Protein AF-A0A976PFE3-F1 (afdb_monomer_lite)

Foldseek 3Di:
DVVVVVVCLVCQLVVLLVVLLVVLVVPPDDDPCPVVSVVSSVCCCVVPSVVVNVLVVLVVLLVVCCVQFPDFDDLAQFADPVNLVVFFEDAAPQDDLPDDQDADDCVPVVSNFVSLCQQQAAWEWFFADPFLQQSAFADCCQVVDQALQCLVVVSVVDQHTAREKAKGQQFDFPWKTKMWIKGKGQKQDGRPVDVVVDVAQIFGIAMWTKMWIATPVVRAGAWIWTFFLQDIEIEGRPQDFPFLAGHRYHQHDYPRRHTYWYFYHHSRTIDGDHVVSSVVQQWQTEGEEEDPDPVPAADDRSDSHRYDNGYHYYDYCLVVLLQFQVEDDWDPPTDGQAYDWDFPWAFLVRHTDITGQAGDHNCTVRYPPHGHGDCLNRHNLVDLDDSNCVRQPVQVVCCRHGHHDDGSGTCAGSSCCSNPVDGHCVRTVVRNVVCSVVVSCPSCVVPPVVVVPPPCVPVVSVVVVVVVSSVCSSVSSND

Structure (mmCIF, N/CA/C/O backbone):
data_AF-A0A976PFE3-F1
#
_entry.id   AF-A0A976PFE3-F1
#
loop_
_atom_site.group_PDB
_atom_site.id
_atom_site.type_symbol
_atom_site.label_atom_id
_atom_site.label_alt_id
_atom_site.label_comp_id
_atom_site.label_asym_id
_atom_site.label_entity_id
_atom_site.label_seq_id
_atom_site.pdbx_PDB_ins_code
_atom_site.Cartn_x
_atom_site.Cartn_y
_atom_site.Cartn_z
_atom_site.occupancy
_atom_site.B_iso_or_equiv
_atom_site.auth_seq_id
_atom_site.auth_comp_id
_atom_site.auth_asym_id
_atom_site.auth_atom_id
_atom_site.pdbx_PDB_model_num
ATOM 1 N N . MET A 1 1 ? 31.654 -2.327 -28.727 1.00 51.03 1 MET A N 1
ATOM 2 C CA . MET A 1 1 ? 30.320 -2.903 -28.441 1.00 51.03 1 MET A CA 1
ATOM 3 C C . MET A 1 1 ? 29.183 -1.945 -28.797 1.00 51.03 1 MET A C 1
ATOM 5 O O . MET A 1 1 ? 28.439 -2.263 -29.709 1.00 51.03 1 MET A O 1
ATOM 9 N N . PHE A 1 2 ? 29.101 -0.748 -28.202 1.00 48.06 2 PHE A N 1
ATOM 10 C CA . PHE A 1 2 ? 27.955 0.174 -28.348 1.00 48.06 2 PHE A CA 1
ATOM 11 C C . PHE A 1 2 ? 27.558 0.546 -29.797 1.00 48.06 2 PHE A C 1
ATOM 13 O O . PHE A 1 2 ? 26.387 0.476 -30.161 1.00 48.06 2 PHE A O 1
ATOM 20 N N . LYS A 1 3 ? 28.529 0.865 -30.672 1.00 56.53 3 LYS A N 1
ATOM 21 C CA . LYS A 1 3 ? 28.259 1.205 -32.089 1.00 56.53 3 LYS A CA 1
ATOM 22 C C . LYS A 1 3 ? 27.664 0.047 -32.901 1.00 56.53 3 LYS A C 1
ATOM 24 O O . LYS A 1 3 ? 26.902 0.289 -33.833 1.00 56.53 3 LYS A O 1
ATOM 29 N N . THR A 1 4 ? 28.027 -1.193 -32.573 1.00 62.00 4 THR A N 1
ATOM 30 C CA . THR A 1 4 ? 27.518 -2.389 -33.258 1.00 62.00 4 THR A CA 1
ATOM 31 C C . THR A 1 4 ? 26.086 -2.672 -32.816 1.00 62.00 4 THR A C 1
ATOM 33 O O . THR A 1 4 ? 25.228 -2.902 -33.660 1.00 62.00 4 THR A O 1
ATOM 36 N N . THR A 1 5 ? 25.806 -2.544 -31.517 1.00 66.50 5 THR A N 1
ATOM 37 C CA . THR A 1 5 ? 24.463 -2.706 -30.944 1.00 66.50 5 THR A CA 1
ATOM 38 C C . THR A 1 5 ? 23.482 -1.670 -31.497 1.00 66.50 5 THR A C 1
ATOM 40 O O . THR A 1 5 ? 22.404 -2.037 -31.951 1.00 66.50 5 THR A O 1
ATOM 43 N N . LEU A 1 6 ? 23.878 -0.393 -31.574 1.00 69.19 6 LEU A N 1
ATOM 44 C CA . LEU A 1 6 ? 23.010 0.680 -32.072 1.00 69.19 6 LEU A CA 1
ATOM 45 C C . LEU A 1 6 ? 22.625 0.499 -33.551 1.00 69.19 6 LEU A C 1
ATOM 47 O O . LEU A 1 6 ? 21.472 0.699 -33.923 1.00 69.19 6 LEU A O 1
ATOM 51 N N . LYS A 1 7 ? 23.569 0.071 -34.401 1.00 73.38 7 LYS A N 1
ATOM 52 C CA . LYS A 1 7 ? 23.266 -0.246 -35.806 1.00 73.38 7 LYS A CA 1
ATOM 53 C C . LYS A 1 7 ? 22.294 -1.419 -35.918 1.00 73.38 7 LYS A C 1
ATOM 55 O O . LYS A 1 7 ? 21.346 -1.333 -36.692 1.00 73.38 7 LYS A O 1
ATOM 60 N N . SER A 1 8 ? 22.502 -2.484 -35.145 1.00 74.44 8 SER A N 1
ATOM 61 C CA . SER A 1 8 ? 21.607 -3.645 -35.156 1.00 74.44 8 SER A CA 1
ATOM 62 C C . SER A 1 8 ? 20.178 -3.277 -34.756 1.00 74.44 8 SER A C 1
ATOM 64 O O . SER A 1 8 ? 19.246 -3.764 -35.382 1.00 74.44 8 SER A O 1
ATOM 66 N N . VAL A 1 9 ? 20.008 -2.369 -33.791 1.00 71.12 9 VAL A N 1
ATOM 67 C CA . VAL A 1 9 ? 18.700 -1.841 -33.373 1.00 71.12 9 VAL A CA 1
ATOM 68 C C . VAL A 1 9 ? 18.041 -1.010 -34.475 1.00 71.12 9 VAL A C 1
ATOM 70 O O . VAL A 1 9 ? 16.906 -1.281 -34.854 1.00 71.12 9 VAL A O 1
ATOM 73 N N . ILE A 1 10 ? 18.756 -0.029 -35.036 1.00 77.12 10 ILE A N 1
ATOM 74 C CA . ILE A 1 10 ? 18.201 0.886 -36.051 1.00 77.12 10 ILE A CA 1
ATOM 75 C C . ILE A 1 10 ? 17.756 0.125 -37.308 1.00 77.12 10 ILE A C 1
ATOM 77 O O . ILE A 1 10 ? 16.745 0.461 -37.922 1.00 77.12 10 ILE A O 1
ATOM 81 N N . PHE A 1 11 ? 18.489 -0.924 -37.691 1.00 84.12 11 PHE A N 1
ATOM 82 C CA . PHE A 1 11 ? 18.173 -1.733 -38.871 1.00 84.12 11 PHE A CA 1
ATOM 83 C C . PHE A 1 11 ? 17.313 -2.965 -38.571 1.00 84.12 11 PHE A C 1
ATOM 85 O O . PHE A 1 11 ? 16.985 -3.721 -39.492 1.00 84.12 11 PHE A O 1
ATOM 92 N N . PHE A 1 12 ? 16.909 -3.177 -37.320 1.00 84.19 12 PHE A N 1
ATOM 93 C CA . PHE A 1 12 ? 16.064 -4.301 -36.937 1.00 84.19 12 PHE A CA 1
ATOM 94 C C . PHE A 1 12 ? 14.701 -4.330 -37.664 1.00 84.19 12 PHE A C 1
ATOM 96 O O . PHE A 1 12 ? 14.386 -5.377 -38.241 1.00 84.19 12 PHE A O 1
ATOM 103 N N . PRO A 1 13 ? 13.943 -3.212 -37.787 1.00 86.44 13 PRO A N 1
ATOM 104 C CA . PRO A 1 13 ? 12.682 -3.200 -38.540 1.00 86.44 13 PRO A CA 1
ATOM 105 C C . PRO A 1 13 ? 12.882 -3.623 -40.002 1.00 86.44 13 PRO A C 1
ATOM 107 O O . PRO A 1 13 ? 12.137 -4.432 -40.553 1.00 86.44 13 PRO A O 1
ATOM 110 N N . VAL A 1 14 ? 13.958 -3.126 -40.623 1.00 86.94 14 VAL A N 1
ATOM 111 C CA . VAL A 1 14 ? 14.333 -3.448 -42.009 1.00 86.94 14 VAL A CA 1
ATOM 112 C C . VAL A 1 14 ? 14.700 -4.928 -42.151 1.00 86.94 14 VAL A C 1
ATOM 114 O O . VAL A 1 14 ? 14.417 -5.547 -43.178 1.00 86.94 14 VAL A O 1
ATOM 117 N N . THR A 1 15 ? 15.315 -5.512 -41.125 1.00 87.31 15 THR A N 1
ATOM 118 C CA . THR A 1 15 ? 15.694 -6.929 -41.098 1.00 87.31 15 THR A CA 1
ATOM 119 C C . THR A 1 15 ? 14.463 -7.827 -40.980 1.00 87.31 15 THR A C 1
ATOM 121 O O . THR A 1 15 ? 14.335 -8.772 -41.760 1.00 87.31 15 THR A O 1
ATOM 124 N N . LEU A 1 16 ? 13.512 -7.501 -40.096 1.00 88.25 16 LEU A N 1
ATOM 125 C CA . LEU A 1 16 ? 12.231 -8.214 -39.990 1.00 88.25 16 LEU A CA 1
ATOM 126 C C . LEU A 1 16 ? 11.381 -8.087 -41.251 1.00 88.25 16 LEU A C 1
ATOM 128 O O . LEU A 1 16 ? 10.788 -9.074 -41.694 1.00 88.25 16 LEU A O 1
ATOM 132 N N . PHE A 1 17 ? 11.361 -6.903 -41.866 1.00 89.81 17 PHE A N 1
ATOM 133 C CA . PHE A 1 17 ? 10.727 -6.702 -43.163 1.00 89.81 17 PHE A CA 1
ATOM 134 C C . PHE A 1 17 ? 11.325 -7.660 -44.195 1.00 89.81 17 PHE A C 1
ATOM 136 O O . PHE A 1 17 ? 10.609 -8.484 -44.755 1.00 89.81 17 PHE A O 1
ATOM 143 N N . LYS A 1 18 ? 12.651 -7.654 -44.380 1.00 90.69 18 LYS A N 1
ATOM 144 C CA . LYS A 1 18 ? 13.330 -8.554 -45.329 1.00 90.69 18 LYS A CA 1
ATOM 145 C C . LYS A 1 18 ? 13.065 -10.036 -45.040 1.00 90.69 18 LYS A C 1
ATOM 147 O O . LYS A 1 18 ? 12.808 -10.787 -45.978 1.00 90.69 18 LYS A O 1
ATOM 152 N N . LEU A 1 19 ? 13.079 -10.455 -43.773 1.00 88.88 19 LEU A N 1
ATOM 153 C CA . LEU A 1 19 ? 12.781 -11.835 -43.368 1.00 88.88 19 LEU A CA 1
ATOM 154 C C . LEU A 1 19 ? 11.344 -12.252 -43.707 1.00 88.88 19 LEU A C 1
ATOM 156 O O . LEU A 1 19 ? 11.134 -13.363 -44.197 1.00 88.88 19 LEU A O 1
ATOM 160 N N . SER A 1 20 ? 10.381 -11.344 -43.526 1.00 89.56 20 SER A N 1
ATOM 161 C CA . SER A 1 20 ? 8.962 -11.582 -43.829 1.00 89.56 20 SER A CA 1
ATOM 162 C C . SER A 1 20 ? 8.724 -11.872 -45.315 1.00 89.56 20 SER A C 1
ATOM 164 O O . SER A 1 20 ? 7.842 -12.654 -45.654 1.00 89.56 20 SER A O 1
ATOM 166 N N . PHE A 1 21 ? 9.547 -11.314 -46.212 1.00 88.44 21 PHE A N 1
ATOM 167 C CA . PHE A 1 21 ? 9.510 -11.617 -47.651 1.00 88.44 21 PHE A CA 1
ATOM 168 C C . PHE A 1 21 ? 10.462 -12.748 -48.067 1.00 88.44 21 PHE A C 1
ATOM 170 O O . PHE A 1 21 ? 10.255 -13.373 -49.107 1.00 88.44 21 PHE A O 1
ATOM 177 N N . TRP A 1 22 ? 11.487 -13.052 -47.270 1.00 91.19 22 TRP A N 1
ATOM 178 C CA . TRP A 1 22 ? 12.421 -14.143 -47.550 1.00 91.19 22 TRP A CA 1
ATOM 179 C C . TRP A 1 22 ? 11.787 -15.524 -47.349 1.00 91.19 22 TRP A C 1
ATOM 181 O O . TRP A 1 22 ? 11.939 -16.389 -48.213 1.00 91.19 22 TRP A O 1
ATOM 191 N N . LEU A 1 23 ? 11.036 -15.727 -46.259 1.00 84.69 23 LEU A N 1
ATOM 192 C CA . LEU A 1 23 ? 10.379 -17.010 -45.966 1.00 84.69 23 LEU A CA 1
ATOM 193 C C . LEU A 1 23 ? 9.458 -17.481 -47.114 1.00 84.69 23 LEU A C 1
ATOM 195 O O . LEU A 1 23 ? 9.654 -18.590 -47.616 1.00 84.69 23 LEU A O 1
ATOM 199 N N . PRO A 1 24 ? 8.512 -16.663 -47.613 1.00 83.50 24 PRO A N 1
ATOM 200 C CA . PRO A 1 24 ? 7.616 -17.062 -48.703 1.00 83.50 24 PRO A CA 1
ATOM 201 C C . PRO A 1 24 ? 8.364 -17.336 -50.005 1.00 83.50 24 PRO A C 1
ATOM 203 O O . PRO A 1 24 ? 8.012 -18.245 -50.754 1.00 83.50 24 PRO A O 1
ATOM 206 N N . ASN A 1 25 ? 9.429 -16.575 -50.268 1.00 84.00 25 ASN A N 1
ATOM 207 C CA . ASN A 1 25 ? 10.275 -16.779 -51.439 1.00 84.00 25 ASN A CA 1
ATOM 208 C C . ASN A 1 25 ? 11.047 -18.100 -51.385 1.00 84.00 25 ASN A C 1
ATOM 210 O O . ASN A 1 25 ? 11.310 -18.677 -52.438 1.00 84.00 25 ASN A O 1
ATOM 214 N N . LYS A 1 26 ? 11.375 -18.588 -50.185 1.00 86.19 26 LYS A N 1
ATOM 215 C CA . LYS A 1 26 ? 12.088 -19.852 -49.983 1.00 86.19 26 LYS A CA 1
ATOM 216 C C . LYS A 1 26 ? 11.171 -21.077 -50.023 1.00 86.19 26 LYS A C 1
ATOM 218 O O . LYS A 1 26 ? 11.590 -22.112 -50.528 1.00 86.19 26 LYS A O 1
ATOM 223 N N . PHE A 1 27 ? 9.949 -20.971 -49.499 1.00 83.00 27 PHE A N 1
ATOM 224 C CA . PHE A 1 27 ? 9.047 -22.122 -49.330 1.00 83.00 27 PHE A CA 1
ATOM 225 C C . PHE A 1 27 ? 7.955 -22.251 -50.402 1.00 83.00 27 PHE A C 1
ATOM 227 O O . PHE A 1 27 ? 7.356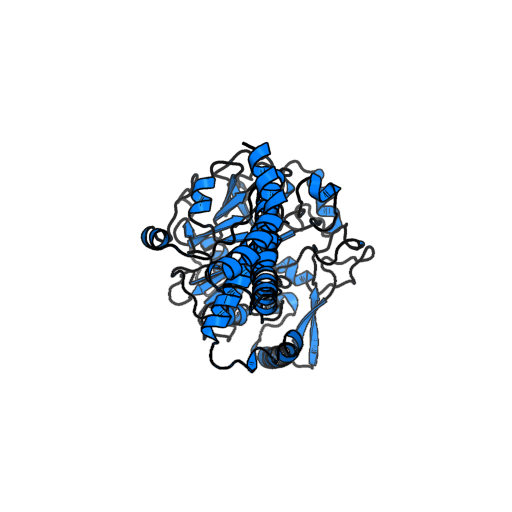 -23.314 -50.525 1.00 83.00 27 PHE A O 1
ATOM 234 N N . MET A 1 28 ? 7.697 -21.213 -51.204 1.00 83.31 28 MET A N 1
ATOM 235 C CA . MET A 1 28 ? 6.737 -21.281 -52.312 1.00 83.31 28 MET A CA 1
ATOM 236 C C . MET A 1 28 ? 7.491 -21.282 -53.657 1.00 83.31 28 MET A C 1
ATOM 238 O O . MET A 1 28 ? 8.198 -20.322 -53.976 1.00 83.31 28 MET A O 1
ATOM 242 N N . HIS A 1 29 ? 7.349 -22.340 -54.467 1.00 77.62 29 HIS A N 1
ATOM 243 C CA . HIS A 1 29 ? 7.993 -22.458 -55.790 1.00 77.62 29 HIS A CA 1
ATOM 244 C C . HIS A 1 29 ? 7.504 -21.401 -56.817 1.00 77.62 29 HIS A C 1
ATOM 246 O O . HIS A 1 29 ? 6.565 -20.642 -56.567 1.00 77.62 29 HIS A O 1
ATOM 252 N N . ALA A 1 30 ? 8.229 -21.281 -57.936 1.00 66.31 30 ALA A N 1
ATOM 253 C CA . ALA A 1 30 ? 8.332 -20.093 -58.792 1.00 66.31 30 ALA A CA 1
ATOM 254 C C . ALA A 1 30 ? 7.077 -19.651 -59.595 1.00 66.31 30 ALA A C 1
ATOM 256 O O . ALA A 1 30 ? 6.147 -20.408 -59.867 1.00 66.31 30 ALA A O 1
ATOM 257 N N . ASP A 1 31 ? 7.130 -18.361 -59.951 1.00 62.06 31 ASP A N 1
ATOM 258 C CA . ASP A 1 31 ? 6.402 -17.519 -60.920 1.00 62.06 31 ASP A CA 1
ATOM 259 C C . ASP A 1 31 ? 4.877 -17.363 -60.864 1.00 62.06 31 ASP A C 1
ATOM 261 O O . ASP A 1 31 ? 4.388 -16.265 -61.131 1.00 62.06 31 ASP A O 1
ATOM 265 N N . ARG A 1 32 ? 4.093 -18.360 -60.440 1.00 63.81 32 ARG A N 1
ATOM 266 C CA . ARG A 1 32 ? 2.613 -18.230 -60.475 1.00 63.81 32 ARG A CA 1
ATOM 267 C C . ARG A 1 32 ? 1.978 -17.553 -59.260 1.00 63.81 32 ARG A C 1
ATOM 269 O O . ARG A 1 32 ? 0.792 -17.244 -59.282 1.00 63.81 32 ARG A O 1
ATOM 276 N N . TYR A 1 33 ? 2.757 -17.280 -58.217 1.00 78.19 33 TYR A N 1
ATOM 277 C CA . TYR A 1 33 ? 2.240 -16.836 -56.917 1.00 78.19 33 TYR A CA 1
ATOM 278 C C . TYR A 1 33 ? 2.841 -15.515 -56.433 1.00 78.19 33 TYR A C 1
ATOM 280 O O . TYR A 1 33 ? 2.883 -15.266 -55.233 1.00 78.19 33 TYR A O 1
ATOM 288 N N . HIS A 1 34 ? 3.303 -14.644 -57.337 1.00 83.06 34 HIS A N 1
ATOM 289 C CA . HIS A 1 34 ? 3.915 -13.364 -56.954 1.00 83.06 34 HIS A CA 1
ATOM 290 C C . HIS A 1 34 ? 3.007 -12.525 -56.033 1.00 83.06 34 HIS A C 1
ATOM 292 O O . HIS A 1 34 ? 3.458 -12.021 -55.005 1.00 83.06 34 HIS A O 1
ATOM 298 N N . LEU A 1 35 ? 1.711 -12.435 -56.354 1.00 84.56 35 LEU A N 1
ATOM 299 C CA . LEU A 1 35 ? 0.731 -11.736 -55.515 1.00 84.56 35 LEU A CA 1
ATOM 300 C C . LEU A 1 35 ? 0.553 -12.413 -54.151 1.00 84.56 35 LEU A C 1
ATOM 302 O O . LEU A 1 35 ? 0.559 -11.728 -53.137 1.00 84.56 35 LEU A O 1
ATOM 306 N N . VAL A 1 36 ? 0.475 -13.746 -54.110 1.00 85.25 36 VAL A N 1
ATOM 307 C CA . VAL A 1 36 ? 0.314 -14.506 -52.858 1.00 85.25 36 VAL A CA 1
ATOM 308 C C . VAL A 1 36 ? 1.549 -14.373 -51.964 1.00 85.25 36 VAL A C 1
ATOM 310 O O . VAL A 1 36 ? 1.405 -14.131 -50.772 1.00 85.25 36 VAL A O 1
ATOM 313 N N . LYS A 1 37 ? 2.762 -14.441 -52.527 1.00 85.56 37 LYS A N 1
ATOM 314 C CA . LYS A 1 37 ? 4.026 -14.224 -51.801 1.00 85.56 37 LYS A CA 1
ATOM 315 C C . LYS A 1 37 ? 4.113 -12.816 -51.222 1.00 85.56 37 LYS A C 1
ATOM 317 O O . LYS A 1 37 ? 4.495 -12.657 -50.065 1.00 85.56 37 LYS A O 1
ATOM 322 N N . LYS A 1 38 ? 3.738 -11.803 -52.014 1.00 87.75 38 LYS A N 1
ATOM 323 C CA . LYS A 1 38 ? 3.711 -10.408 -51.566 1.00 87.75 38 LYS A CA 1
ATOM 324 C C . LYS A 1 38 ? 2.687 -10.217 -50.451 1.00 87.75 38 LYS A C 1
ATOM 326 O O . LYS A 1 38 ? 3.045 -9.677 -49.413 1.00 87.75 38 LYS A O 1
ATOM 331 N N . SER A 1 39 ? 1.462 -10.712 -50.629 1.00 89.12 39 SER A N 1
ATOM 332 C CA . SER A 1 39 ? 0.416 -10.642 -49.608 1.00 89.12 39 SER A CA 1
ATOM 333 C C . SER A 1 39 ? 0.821 -11.372 -48.335 1.00 89.12 39 SER A C 1
ATOM 335 O O . SER A 1 39 ? 0.678 -10.804 -47.261 1.00 89.12 39 SER A O 1
ATOM 337 N N . PHE A 1 40 ? 1.391 -12.575 -48.432 1.00 90.00 40 PHE A N 1
ATOM 338 C CA . PHE A 1 40 ? 1.881 -13.306 -47.267 1.00 90.00 40 PHE A CA 1
ATOM 339 C C . PHE A 1 40 ? 2.981 -12.520 -46.551 1.00 90.00 40 PHE A C 1
ATOM 341 O O . PHE A 1 40 ? 2.861 -12.288 -45.358 1.00 90.00 40 PHE A O 1
ATOM 348 N N . GLY A 1 41 ? 4.010 -12.042 -47.261 1.00 89.44 41 GLY A N 1
ATOM 349 C CA . GLY A 1 41 ? 5.089 -11.266 -46.643 1.00 89.44 41 GLY A CA 1
ATOM 350 C C . GLY A 1 41 ? 4.605 -9.962 -46.005 1.00 89.44 41 GLY A C 1
ATOM 351 O O . GLY A 1 41 ? 5.035 -9.621 -44.905 1.00 89.44 41 GLY A O 1
ATOM 352 N N . THR A 1 42 ? 3.654 -9.270 -46.640 1.00 89.38 42 THR A N 1
ATOM 353 C CA . THR A 1 42 ? 2.992 -8.095 -46.062 1.00 89.38 42 THR A CA 1
ATOM 354 C C . THR A 1 42 ? 2.194 -8.465 -44.814 1.00 89.38 42 THR A C 1
ATOM 356 O O . THR A 1 42 ? 2.361 -7.808 -43.794 1.00 89.38 42 THR A O 1
ATOM 359 N N . ILE A 1 43 ? 1.378 -9.521 -44.853 1.00 89.94 43 ILE A N 1
ATOM 360 C CA . ILE A 1 43 ? 0.588 -9.989 -43.704 1.00 89.94 43 ILE A CA 1
ATOM 361 C C . ILE A 1 43 ? 1.516 -10.403 -42.557 1.00 89.94 43 ILE A C 1
ATOM 363 O O . ILE A 1 43 ? 1.317 -9.962 -41.433 1.00 89.94 43 ILE A O 1
ATOM 367 N N . THR A 1 44 ? 2.571 -11.176 -42.822 1.00 88.75 44 THR A N 1
ATOM 368 C CA . THR A 1 44 ? 3.572 -11.568 -41.821 1.00 88.75 44 THR A CA 1
ATOM 36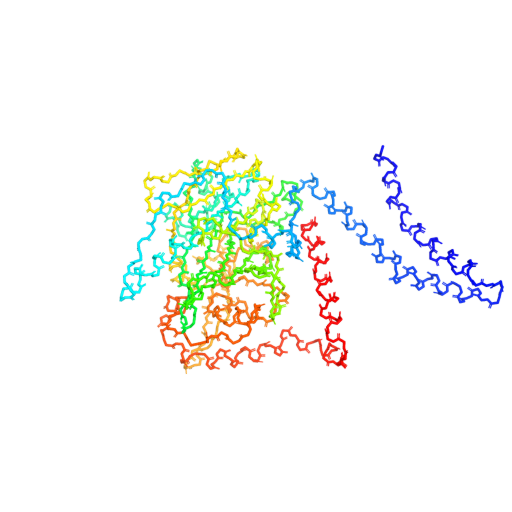9 C C . THR A 1 44 ? 4.268 -10.351 -41.218 1.00 88.75 44 THR A C 1
ATOM 371 O O . THR A 1 44 ? 4.407 -10.271 -40.000 1.00 88.75 44 THR A O 1
ATOM 374 N N . TYR A 1 45 ? 4.669 -9.372 -42.032 1.00 90.25 45 TYR A N 1
ATOM 375 C CA . TYR A 1 45 ? 5.300 -8.164 -41.507 1.00 90.25 45 TYR A CA 1
ATOM 376 C C . TYR A 1 45 ? 4.327 -7.316 -40.679 1.00 90.25 45 TYR A C 1
ATOM 378 O O . TYR A 1 45 ? 4.700 -6.848 -39.610 1.00 90.25 45 TYR A O 1
ATOM 386 N N . LEU A 1 46 ? 3.080 -7.148 -41.123 1.00 87.56 46 LEU A N 1
ATOM 387 C CA . LEU A 1 46 ? 2.067 -6.392 -40.384 1.00 87.56 46 LEU A CA 1
ATOM 388 C C . LEU A 1 46 ? 1.689 -7.078 -39.064 1.00 87.56 46 LEU A C 1
ATOM 390 O O . LEU A 1 46 ? 1.573 -6.402 -38.048 1.00 87.56 46 LEU A O 1
ATOM 394 N N . LEU A 1 47 ? 1.518 -8.403 -39.072 1.00 86.31 47 LEU A N 1
ATOM 395 C CA . LEU A 1 47 ? 1.052 -9.159 -37.906 1.00 86.31 47 LEU A CA 1
ATOM 396 C C . LEU A 1 47 ? 2.166 -9.540 -36.927 1.00 86.31 47 LEU A C 1
ATOM 398 O O . LEU A 1 47 ? 1.886 -9.695 -35.746 1.00 86.31 47 LEU A O 1
ATOM 402 N N . LEU A 1 48 ? 3.407 -9.713 -37.388 1.00 86.12 48 LEU A N 1
ATOM 403 C CA . LEU A 1 48 ? 4.525 -10.164 -36.547 1.00 86.12 48 LEU A CA 1
ATOM 404 C C . LEU A 1 48 ? 5.693 -9.176 -36.563 1.00 86.12 48 LEU A C 1
ATOM 406 O O . LEU A 1 48 ? 6.253 -8.862 -35.517 1.00 86.12 48 LEU A O 1
ATOM 410 N N . GLY A 1 49 ? 6.049 -8.657 -37.740 1.00 87.44 49 GLY A N 1
ATOM 411 C CA . GLY A 1 49 ? 7.198 -7.767 -37.914 1.00 87.44 49 GLY A CA 1
ATOM 412 C C . GLY A 1 49 ? 7.069 -6.432 -37.173 1.00 87.44 49 GLY A C 1
ATOM 413 O O . GLY A 1 49 ? 7.966 -6.054 -36.417 1.00 87.44 49 GLY A O 1
ATOM 414 N N . ILE A 1 50 ? 5.955 -5.724 -37.371 1.00 84.62 50 ILE A N 1
ATOM 415 C CA . ILE A 1 50 ? 5.672 -4.446 -36.708 1.00 84.62 50 ILE A CA 1
ATOM 416 C C . ILE A 1 50 ? 5.526 -4.638 -35.190 1.00 84.62 50 ILE A C 1
ATOM 418 O O . ILE A 1 50 ? 6.253 -3.953 -34.470 1.00 84.62 50 ILE A O 1
ATOM 422 N N . PRO A 1 51 ? 4.700 -5.575 -34.673 1.00 85.56 51 PRO A N 1
ATOM 423 C CA . PRO A 1 51 ? 4.592 -5.782 -33.229 1.00 85.56 51 PRO A CA 1
ATOM 424 C C . PRO A 1 51 ? 5.924 -6.132 -32.565 1.00 85.56 51 PRO A C 1
ATOM 426 O O . PRO A 1 51 ? 6.257 -5.544 -31.543 1.00 85.56 51 PRO A O 1
ATOM 429 N N . LEU A 1 52 ? 6.731 -7.014 -33.168 1.00 83.81 52 LEU A N 1
ATOM 430 C CA . LEU A 1 52 ? 8.043 -7.380 -32.624 1.00 83.81 52 LEU A CA 1
ATOM 431 C C . LEU A 1 52 ? 9.031 -6.205 -32.653 1.00 83.81 52 LEU A C 1
ATOM 433 O O . LEU A 1 52 ? 9.829 -6.042 -31.734 1.00 83.81 52 LEU A O 1
ATOM 437 N N . THR A 1 53 ? 8.968 -5.369 -33.692 1.00 84.12 53 THR A N 1
ATOM 438 C CA . THR A 1 53 ? 9.766 -4.138 -33.766 1.00 84.12 53 THR A CA 1
ATOM 439 C C . THR A 1 53 ? 9.404 -3.176 -32.641 1.00 84.12 53 THR A C 1
ATOM 441 O O . THR A 1 53 ? 10.295 -2.655 -31.976 1.00 84.12 53 THR A O 1
ATOM 444 N N . ILE A 1 54 ? 8.106 -2.943 -32.433 1.00 82.31 54 ILE A N 1
ATOM 445 C CA . ILE A 1 54 ? 7.600 -2.071 -31.369 1.00 82.31 54 ILE A CA 1
ATOM 446 C C . ILE A 1 54 ? 8.008 -2.629 -30.003 1.00 82.31 54 ILE A C 1
ATOM 448 O O . ILE A 1 54 ? 8.536 -1.884 -29.184 1.00 82.31 54 ILE A O 1
ATOM 452 N N . ALA A 1 55 ? 7.840 -3.936 -29.789 1.00 81.00 55 ALA A N 1
ATOM 453 C CA . ALA A 1 55 ? 8.212 -4.598 -28.545 1.00 81.00 55 ALA A CA 1
ATOM 454 C C . ALA A 1 55 ? 9.699 -4.403 -28.220 1.00 81.00 55 ALA A C 1
ATOM 456 O O . ALA A 1 55 ? 10.040 -3.955 -27.132 1.00 81.00 55 ALA A O 1
ATOM 457 N N . LEU A 1 56 ? 10.589 -4.651 -29.185 1.00 82.06 56 LEU A N 1
ATOM 458 C CA . LEU A 1 56 ? 12.029 -4.466 -28.987 1.00 82.06 56 LEU A CA 1
ATOM 459 C C . LEU A 1 56 ? 12.431 -3.003 -28.810 1.00 82.06 56 LEU A C 1
ATOM 461 O O . LEU A 1 56 ? 13.366 -2.719 -28.065 1.00 82.06 56 LEU A O 1
ATOM 465 N N . LEU A 1 57 ? 11.742 -2.070 -29.472 1.00 82.94 57 LEU A N 1
ATOM 466 C CA . LEU A 1 57 ? 11.948 -0.646 -29.226 1.00 82.94 57 LEU A CA 1
ATOM 467 C C . LEU A 1 57 ? 11.589 -0.293 -27.779 1.00 82.94 57 LEU A C 1
ATOM 469 O O . LEU A 1 57 ? 12.368 0.401 -27.132 1.00 82.94 57 LEU A O 1
ATOM 473 N N . PHE A 1 58 ? 10.463 -0.797 -27.266 1.00 79.69 58 PHE A N 1
ATOM 474 C CA . PHE A 1 58 ? 10.091 -0.602 -25.868 1.00 79.69 58 PHE A CA 1
ATOM 475 C C . PHE A 1 58 ? 11.105 -1.223 -24.912 1.00 79.69 58 PHE A C 1
ATOM 477 O O . PHE A 1 58 ? 11.559 -0.512 -24.031 1.00 79.69 58 PHE A O 1
ATOM 484 N N . GLU A 1 59 ? 11.556 -2.463 -25.120 1.00 80.81 59 GLU A N 1
ATOM 485 C CA . GLU A 1 59 ? 12.613 -3.077 -24.291 1.00 80.81 59 GLU A CA 1
ATOM 486 C C . GLU A 1 59 ? 13.871 -2.202 -24.214 1.00 80.81 59 GLU A C 1
ATOM 488 O O . GLU A 1 59 ? 14.438 -1.978 -23.148 1.00 80.81 59 GLU A O 1
ATOM 493 N N . LEU A 1 60 ? 14.309 -1.654 -25.349 1.00 80.50 60 LEU A N 1
ATOM 494 C CA . LEU A 1 60 ? 15.484 -0.787 -25.393 1.00 80.50 60 LEU A CA 1
ATOM 495 C C . LEU A 1 60 ? 15.254 0.541 -24.685 1.00 80.50 60 LEU A C 1
ATOM 497 O O . LEU A 1 60 ? 16.163 1.028 -24.013 1.00 80.50 60 LEU A O 1
ATOM 501 N N . LEU A 1 61 ? 14.066 1.124 -24.845 1.00 77.56 61 LEU A N 1
ATOM 502 C CA . LEU A 1 61 ? 13.681 2.334 -24.133 1.00 77.56 61 LEU A CA 1
ATOM 503 C C . LEU A 1 61 ? 13.593 2.072 -22.631 1.00 77.56 61 LEU A C 1
ATOM 505 O O . LEU A 1 61 ? 14.101 2.889 -21.884 1.00 77.56 61 LEU A O 1
ATOM 509 N N . ILE A 1 62 ? 13.058 0.933 -22.193 1.00 71.94 62 ILE A N 1
ATOM 510 C CA . ILE A 1 62 ? 12.985 0.533 -20.782 1.00 71.94 62 ILE A CA 1
ATOM 511 C C . ILE A 1 62 ? 14.386 0.315 -20.214 1.00 71.94 62 ILE A C 1
ATOM 513 O O . ILE A 1 62 ? 14.693 0.821 -19.143 1.00 71.94 62 ILE A O 1
ATOM 517 N N . ILE A 1 63 ? 15.278 -0.374 -20.932 1.00 75.88 63 ILE A N 1
ATOM 518 C CA . ILE A 1 63 ? 16.673 -0.550 -20.504 1.00 75.88 63 ILE A CA 1
ATOM 519 C C . ILE A 1 63 ? 17.372 0.808 -20.406 1.00 75.88 63 ILE A C 1
ATOM 521 O O . ILE A 1 63 ? 18.051 1.075 -19.417 1.00 75.88 63 ILE A O 1
ATOM 525 N N . ALA A 1 64 ? 17.218 1.670 -21.413 1.00 75.00 64 ALA A N 1
ATOM 526 C CA . ALA A 1 64 ? 17.787 3.013 -21.392 1.00 75.00 64 ALA A CA 1
ATOM 527 C C . ALA A 1 64 ? 17.202 3.845 -20.243 1.00 75.00 64 ALA A C 1
ATOM 529 O O . ALA A 1 64 ? 17.956 4.508 -19.533 1.00 75.00 64 ALA A O 1
ATOM 530 N N . ASN A 1 65 ? 15.891 3.754 -20.025 1.00 69.19 65 ASN A N 1
ATOM 531 C CA . ASN A 1 65 ? 15.188 4.420 -18.944 1.00 69.19 65 ASN A CA 1
ATOM 532 C C . ASN A 1 65 ? 15.684 3.910 -17.593 1.00 69.19 65 ASN A C 1
ATOM 534 O O . ASN A 1 65 ? 16.064 4.724 -16.778 1.00 69.19 65 ASN A O 1
ATOM 538 N N . ALA A 1 66 ? 15.847 2.604 -17.379 1.00 67.81 66 ALA A N 1
ATOM 539 C CA . ALA A 1 66 ? 16.404 2.041 -16.146 1.00 67.81 66 ALA A CA 1
ATOM 540 C C . ALA A 1 66 ? 17.841 2.526 -15.859 1.00 67.81 66 ALA A C 1
ATOM 542 O O . ALA A 1 66 ? 18.208 2.756 -14.709 1.00 67.81 66 ALA A O 1
ATOM 543 N N . GLN A 1 67 ? 18.663 2.748 -16.894 1.00 68.50 67 GLN A N 1
ATOM 544 C CA . GLN A 1 67 ? 19.995 3.349 -16.712 1.00 68.50 67 GLN A CA 1
ATOM 545 C C . GLN A 1 67 ? 19.929 4.819 -16.268 1.00 68.50 67 GLN A C 1
ATOM 547 O O . GLN A 1 67 ? 20.851 5.295 -15.606 1.00 68.50 67 GLN A O 1
ATOM 552 N N . VAL A 1 68 ? 18.868 5.538 -16.642 1.00 64.38 68 VAL A N 1
ATOM 553 C CA . VAL A 1 68 ? 18.647 6.949 -16.290 1.00 64.38 68 VAL A CA 1
ATOM 554 C C . VAL A 1 68 ? 17.873 7.087 -14.974 1.00 64.38 68 VAL A C 1
ATOM 556 O O . VAL A 1 68 ? 18.162 7.988 -14.193 1.00 64.38 68 VAL A O 1
ATOM 559 N N . VAL A 1 69 ? 16.918 6.190 -14.722 1.00 57.16 69 VAL A N 1
ATOM 560 C CA . VAL A 1 69 ? 15.837 6.346 -13.744 1.00 57.16 69 VAL A CA 1
ATOM 561 C C . VAL A 1 69 ? 16.010 5.480 -12.498 1.00 57.16 69 VAL A C 1
ATOM 563 O O . VAL A 1 69 ? 15.437 5.782 -11.454 1.00 57.16 69 VAL A O 1
ATOM 566 N N . GLY A 1 70 ? 16.890 4.479 -12.530 1.00 62.34 70 GLY A N 1
ATOM 567 C CA . GLY A 1 70 ? 17.188 3.639 -11.372 1.00 62.34 70 GLY A CA 1
ATOM 568 C C . GLY A 1 70 ? 16.539 2.260 -11.451 1.00 62.34 70 GLY A C 1
ATOM 569 O O . GLY A 1 70 ? 16.476 1.664 -12.523 1.00 62.34 70 GLY A O 1
ATOM 570 N N . GLU A 1 71 ? 16.159 1.703 -10.296 1.00 62.00 71 GLU A N 1
ATOM 571 C CA . GLU A 1 71 ? 15.663 0.324 -10.206 1.00 62.00 71 GLU A CA 1
ATOM 572 C C . GLU A 1 71 ? 14.357 0.183 -11.008 1.00 62.00 71 GLU A C 1
ATOM 574 O O . GLU A 1 71 ? 13.371 0.835 -10.662 1.00 62.00 71 GLU A O 1
ATOM 579 N N . PRO A 1 72 ? 14.329 -0.632 -12.085 1.00 60.91 72 PRO A N 1
ATOM 580 C CA . PRO A 1 72 ? 13.096 -0.875 -12.805 1.00 60.91 72 PRO A CA 1
ATOM 581 C C . PRO A 1 72 ? 12.135 -1.618 -11.870 1.00 60.91 72 PRO A C 1
ATOM 583 O O . PRO A 1 72 ? 12.549 -2.563 -11.188 1.00 60.91 72 PRO A O 1
ATOM 586 N N . PRO A 1 73 ? 10.863 -1.218 -11.830 1.00 60.84 73 PRO A N 1
ATOM 587 C CA . PRO A 1 73 ? 9.894 -1.840 -10.946 1.00 60.84 73 PRO A CA 1
ATOM 588 C C . PRO A 1 73 ? 9.729 -3.336 -11.265 1.00 60.84 73 PRO A C 1
ATOM 590 O O . PRO A 1 73 ? 9.612 -3.747 -12.425 1.00 60.84 73 PRO A O 1
ATOM 593 N N . ASN A 1 74 ? 9.764 -4.172 -10.222 1.00 64.44 74 ASN A N 1
ATOM 594 C CA . ASN A 1 74 ? 9.712 -5.627 -10.356 1.00 64.44 74 ASN A CA 1
ATOM 595 C C . ASN A 1 74 ? 8.259 -6.128 -10.403 1.00 64.44 74 ASN A C 1
ATOM 597 O O . ASN A 1 74 ? 7.653 -6.428 -9.376 1.00 64.44 74 ASN A O 1
ATOM 601 N N . TYR A 1 75 ? 7.727 -6.251 -11.618 1.00 63.22 75 TYR A N 1
ATOM 602 C CA . TYR A 1 75 ? 6.409 -6.828 -11.906 1.00 63.22 75 TYR A CA 1
ATOM 603 C C . TYR A 1 75 ? 6.469 -8.338 -12.174 1.00 63.22 75 TYR A C 1
ATOM 605 O O . TYR A 1 75 ? 5.686 -8.846 -12.967 1.00 63.22 75 TYR A O 1
ATOM 613 N N . GLN A 1 76 ? 7.418 -9.086 -11.608 1.00 64.25 76 GLN A N 1
ATOM 614 C CA . GLN A 1 76 ? 7.387 -10.542 -11.756 1.00 64.25 76 GLN A CA 1
ATOM 615 C C . GLN A 1 76 ? 6.272 -11.134 -10.885 1.00 64.25 76 GLN A C 1
ATOM 617 O O . GLN A 1 76 ? 6.222 -10.899 -9.682 1.00 64.25 76 GLN A O 1
ATOM 622 N N . PHE A 1 77 ? 5.387 -11.915 -11.512 1.00 64.62 77 PHE A N 1
ATOM 623 C CA . PHE A 1 77 ? 4.318 -12.662 -10.848 1.00 64.62 77 PHE A CA 1
ATOM 624 C C . PHE A 1 77 ? 4.624 -14.142 -10.970 1.00 64.62 77 PHE A C 1
ATOM 626 O O . PHE A 1 77 ? 4.244 -14.792 -11.947 1.00 64.62 77 PHE A O 1
ATOM 633 N N . SER A 1 78 ? 5.359 -14.664 -10.001 1.00 68.56 78 SER A N 1
ATOM 634 C CA . SER A 1 78 ? 5.530 -16.100 -9.854 1.00 68.56 78 SER A CA 1
ATOM 635 C C . SER A 1 78 ? 6.214 -16.390 -8.537 1.00 68.56 78 SER A C 1
ATOM 637 O O . SER A 1 78 ? 7.321 -15.916 -8.290 1.00 68.56 78 SER A O 1
ATOM 639 N N . VAL A 1 79 ? 5.592 -17.252 -7.748 1.00 80.25 79 VAL A N 1
ATOM 640 C CA . VAL A 1 79 ? 6.276 -17.936 -6.659 1.00 80.25 79 VAL A CA 1
ATOM 641 C C . VAL A 1 79 ? 7.068 -19.096 -7.254 1.00 80.25 79 VAL A C 1
ATOM 643 O O . VAL A 1 79 ? 6.491 -19.978 -7.896 1.00 80.25 79 VAL A O 1
ATOM 646 N N . SER A 1 80 ? 8.388 -19.101 -7.071 1.00 84.94 80 SER A N 1
ATOM 647 C CA . SER A 1 80 ? 9.220 -20.210 -7.536 1.00 84.94 80 SER A CA 1
ATOM 648 C C . SER A 1 80 ? 9.113 -21.420 -6.599 1.00 84.94 80 SER A C 1
ATOM 650 O O . SER A 1 80 ? 8.754 -21.310 -5.426 1.00 84.94 80 SER A O 1
ATOM 652 N N . THR A 1 81 ? 9.449 -22.612 -7.100 1.00 86.31 81 THR A N 1
ATOM 653 C CA . THR A 1 81 ? 9.544 -23.811 -6.247 1.00 86.31 81 THR A CA 1
ATOM 654 C C . THR A 1 81 ? 10.607 -23.652 -5.158 1.00 86.31 81 THR A C 1
ATOM 656 O O . THR A 1 81 ? 10.444 -24.193 -4.068 1.00 86.31 81 THR A O 1
ATOM 659 N N . GLU A 1 82 ? 11.668 -22.894 -5.436 1.00 88.81 82 GLU A N 1
ATOM 660 C CA . GLU A 1 82 ? 12.709 -22.563 -4.463 1.00 88.81 82 GLU A CA 1
ATOM 661 C C . GLU A 1 82 ? 12.156 -21.683 -3.334 1.00 88.81 82 GLU A C 1
ATOM 663 O O . GLU A 1 82 ? 12.367 -21.997 -2.163 1.00 88.81 82 GLU A O 1
ATOM 668 N N . ASP A 1 83 ? 11.360 -20.658 -3.659 1.00 87.62 83 ASP A N 1
ATOM 669 C CA . ASP A 1 83 ? 10.719 -19.799 -2.653 1.00 87.62 83 ASP A CA 1
ATOM 670 C C . ASP A 1 83 ? 9.829 -20.610 -1.700 1.00 87.62 83 ASP A C 1
ATOM 672 O O . ASP A 1 83 ? 9.885 -20.415 -0.486 1.00 87.62 83 ASP A O 1
ATOM 676 N N . LEU A 1 84 ? 9.053 -21.563 -2.233 1.00 88.62 84 LEU A N 1
ATOM 677 C CA . LEU A 1 84 ? 8.213 -22.458 -1.426 1.00 88.62 84 LEU A CA 1
ATOM 678 C C . LEU A 1 84 ? 9.038 -23.341 -0.481 1.00 88.62 84 LEU A C 1
ATOM 680 O O . LEU A 1 84 ? 8.618 -23.582 0.648 1.00 88.62 84 LEU A O 1
ATOM 684 N N . GLN A 1 85 ? 10.205 -23.821 -0.921 1.00 91.94 85 GLN A N 1
ATOM 685 C CA . GLN A 1 85 ? 11.091 -24.658 -0.102 1.00 91.94 85 GLN A CA 1
ATOM 686 C C . GLN A 1 85 ? 11.774 -23.867 1.017 1.00 91.94 85 GLN A C 1
ATOM 688 O O . GLN A 1 85 ? 11.958 -24.394 2.113 1.00 91.94 85 GLN A O 1
ATOM 693 N N . LEU A 1 86 ? 12.136 -22.609 0.754 1.00 92.75 86 LEU A N 1
ATOM 694 C CA . LEU A 1 86 ? 12.722 -21.710 1.752 1.00 92.75 86 LEU A CA 1
ATOM 695 C C . LEU A 1 86 ? 11.698 -21.236 2.795 1.00 92.75 86 LEU A C 1
ATOM 697 O O . LEU A 1 86 ? 12.082 -20.741 3.856 1.00 92.75 86 LEU A O 1
ATOM 701 N N . GLY A 1 87 ? 10.404 -21.390 2.505 1.00 92.88 87 GLY A N 1
ATOM 702 C CA . GLY A 1 87 ? 9.311 -21.008 3.385 1.00 92.88 87 GLY A CA 1
ATOM 703 C C . GLY A 1 87 ? 9.147 -19.493 3.517 1.00 92.88 87 GLY A C 1
ATOM 704 O O . GLY A 1 87 ? 9.731 -18.699 2.777 1.00 92.88 87 GLY A O 1
ATOM 705 N N . GLN A 1 88 ? 8.326 -19.087 4.481 1.00 95.06 88 GLN A N 1
ATOM 706 C CA . GLN A 1 88 ? 7.905 -17.693 4.644 1.00 95.06 88 GLN A CA 1
ATOM 707 C C . GLN A 1 88 ? 8.720 -16.921 5.681 1.00 95.06 88 GLN A C 1
ATOM 709 O O . GLN A 1 88 ? 8.820 -15.702 5.599 1.00 95.06 88 GLN A O 1
ATOM 714 N N . ASN A 1 89 ? 9.320 -17.615 6.646 1.00 96.06 89 ASN A N 1
ATOM 715 C CA . ASN A 1 89 ? 10.064 -16.964 7.715 1.00 96.06 89 ASN A CA 1
ATOM 716 C C . ASN A 1 89 ? 11.408 -16.442 7.202 1.00 96.06 89 ASN A C 1
ATOM 718 O O . ASN A 1 89 ? 12.169 -17.158 6.539 1.00 96.06 89 ASN A O 1
ATOM 722 N N . VAL A 1 90 ? 11.701 -15.188 7.529 1.00 96.25 90 VAL A N 1
ATOM 723 C CA . VAL A 1 90 ? 12.951 -14.508 7.197 1.00 96.25 90 VAL A CA 1
ATOM 724 C C . VAL A 1 90 ? 13.488 -13.779 8.420 1.00 96.25 90 VAL A C 1
ATOM 726 O O . VAL A 1 90 ? 12.740 -13.380 9.306 1.00 96.25 90 VAL A O 1
ATOM 729 N N . GLU A 1 91 ? 14.802 -13.604 8.468 1.00 95.62 91 GLU A N 1
ATOM 730 C CA . GLU A 1 91 ? 15.464 -12.786 9.480 1.00 95.62 91 GLU A CA 1
ATOM 731 C C . GLU A 1 91 ? 16.287 -11.737 8.739 1.00 95.62 91 GLU A C 1
ATOM 733 O O . GLU A 1 91 ? 17.228 -12.082 8.016 1.00 95.62 91 GLU A O 1
ATOM 738 N N . LEU A 1 92 ? 15.892 -10.465 8.836 1.00 96.81 92 LEU A N 1
ATOM 739 C CA . LEU A 1 92 ? 16.633 -9.388 8.193 1.00 96.81 92 LEU A CA 1
ATOM 740 C C . LEU A 1 92 ? 17.739 -8.875 9.124 1.00 96.81 92 LEU A C 1
ATOM 742 O O . LEU A 1 92 ? 17.637 -8.984 10.349 1.00 96.81 92 LEU A O 1
ATOM 746 N N . PRO A 1 93 ? 18.799 -8.252 8.579 1.00 96.62 93 PRO A N 1
ATOM 747 C CA . PRO A 1 93 ? 19.821 -7.623 9.402 1.00 96.62 93 PRO A CA 1
ATOM 748 C C . PRO A 1 93 ? 19.220 -6.640 10.415 1.00 96.62 93 PRO A C 1
ATOM 750 O O . PRO A 1 93 ? 18.243 -5.942 10.131 1.00 96.62 93 PRO A O 1
ATOM 753 N N . GLY A 1 94 ? 19.819 -6.587 11.605 1.00 92.56 94 GLY A N 1
ATOM 754 C CA . GLY A 1 94 ? 19.368 -5.718 12.693 1.00 92.56 94 GLY A CA 1
ATOM 755 C C . GLY A 1 94 ? 18.110 -6.195 13.421 1.00 92.56 94 GLY A C 1
ATOM 756 O O . GLY A 1 94 ? 17.656 -5.491 14.317 1.00 92.56 94 GLY A O 1
ATOM 757 N N . TYR A 1 95 ? 17.552 -7.361 13.077 1.00 92.81 95 TYR A N 1
ATOM 758 C CA . TYR A 1 95 ? 16.423 -7.919 13.812 1.00 92.81 95 TYR A CA 1
ATOM 759 C C . TYR A 1 95 ? 16.811 -8.262 15.252 1.00 92.81 95 TYR A C 1
ATOM 761 O O . TYR A 1 95 ? 17.818 -8.927 15.503 1.00 92.81 95 TYR A O 1
ATOM 769 N N . ASN A 1 96 ? 15.990 -7.821 16.201 1.00 84.44 96 ASN A N 1
ATOM 770 C CA . ASN A 1 96 ? 16.128 -8.154 17.609 1.00 84.44 96 ASN A CA 1
ATOM 771 C C . ASN A 1 96 ? 14.792 -8.713 18.109 1.00 84.44 96 ASN A C 1
ATOM 773 O O . ASN A 1 96 ? 13.794 -7.999 18.134 1.00 84.44 96 ASN A O 1
ATOM 777 N N . LYS A 1 97 ? 14.781 -9.981 18.538 1.00 77.31 97 LYS A N 1
ATOM 778 C CA . LYS A 1 97 ? 13.593 -10.721 19.021 1.00 77.31 97 LYS A CA 1
ATOM 779 C C . LYS A 1 97 ? 13.028 -10.201 20.358 1.00 77.31 97 LYS A C 1
ATOM 781 O O . LYS A 1 97 ? 12.265 -10.898 21.013 1.00 77.31 97 LYS A O 1
ATOM 786 N N . GLY A 1 98 ? 13.439 -9.012 20.799 1.00 67.44 98 GLY A N 1
ATOM 787 C CA . GLY A 1 98 ? 13.185 -8.500 22.145 1.00 67.44 98 GLY A CA 1
ATOM 788 C C . GLY A 1 98 ? 11.786 -7.935 22.386 1.00 67.44 98 GLY A C 1
ATOM 789 O O . GLY A 1 98 ? 11.409 -7.782 23.545 1.00 67.44 98 GLY A O 1
ATOM 790 N N . VAL A 1 99 ? 11.007 -7.634 21.342 1.00 77.50 99 VAL A N 1
ATOM 791 C CA . VAL A 1 99 ? 9.666 -7.052 21.508 1.00 77.50 99 VAL A CA 1
ATOM 792 C C . VAL A 1 99 ? 8.628 -8.169 21.487 1.00 77.50 99 VAL A C 1
ATOM 794 O O . VAL A 1 99 ? 8.445 -8.839 20.477 1.00 77.50 99 VAL A O 1
ATOM 797 N N . THR A 1 100 ? 7.970 -8.395 22.623 1.00 80.12 100 THR A N 1
ATOM 798 C CA . THR A 1 100 ? 6.840 -9.324 22.740 1.00 80.12 100 THR A CA 1
ATOM 799 C C . THR A 1 100 ? 5.590 -8.530 23.082 1.00 80.12 100 THR A C 1
ATOM 801 O O . THR A 1 100 ? 5.568 -7.818 24.085 1.00 80.12 100 THR A O 1
ATOM 804 N N . PHE A 1 101 ? 4.544 -8.672 22.274 1.00 86.12 101 PHE A N 1
ATOM 805 C CA . PHE A 1 101 ? 3.257 -8.035 22.524 1.00 86.12 101 PHE A CA 1
ATOM 806 C C . PHE A 1 101 ? 2.378 -8.964 23.356 1.00 86.12 101 PHE A C 1
ATOM 808 O O . PHE A 1 101 ? 2.207 -10.140 23.034 1.00 86.12 101 PHE A O 1
ATOM 815 N N . THR A 1 102 ? 1.822 -8.446 24.449 1.00 86.94 102 THR A N 1
ATOM 816 C CA . THR A 1 102 ? 0.898 -9.213 25.291 1.00 86.94 102 THR A CA 1
ATOM 817 C C . THR A 1 102 ? -0.525 -8.936 24.832 1.00 86.94 102 THR A C 1
ATOM 819 O O . THR A 1 102 ? -0.955 -7.787 24.862 1.00 86.94 102 THR A O 1
ATOM 822 N N . SER A 1 103 ? -1.259 -9.979 24.429 1.00 90.19 103 SER A N 1
ATOM 823 C CA . SER A 1 103 ? -2.668 -9.833 24.050 1.00 90.19 103 SER A CA 1
ATOM 824 C C . SER A 1 103 ? -3.476 -9.355 25.257 1.00 90.19 103 SER A C 1
ATOM 826 O O . SER A 1 103 ? -3.525 -10.072 26.263 1.00 90.19 103 SER A O 1
ATOM 828 N N . PRO A 1 104 ? -4.167 -8.206 25.180 1.00 89.38 104 PRO A N 1
ATOM 829 C CA . PRO A 1 104 ? -5.236 -7.923 26.119 1.00 89.38 104 PRO A CA 1
ATOM 830 C C . PRO A 1 104 ? -6.377 -8.919 25.872 1.00 89.38 104 PRO A C 1
ATOM 832 O O . PRO A 1 104 ? -6.458 -9.552 24.810 1.00 89.38 104 PRO A O 1
ATOM 835 N N . GLY A 1 105 ? -7.255 -9.093 26.856 1.00 84.00 105 GLY A N 1
ATOM 836 C CA . GLY A 1 105 ? -8.478 -9.854 26.637 1.00 84.00 105 GLY A CA 1
ATOM 837 C C . GLY A 1 105 ? -9.373 -9.167 25.596 1.00 84.00 105 GLY A C 1
ATOM 838 O O . GLY A 1 105 ? -9.343 -7.945 25.426 1.00 84.00 105 GLY A O 1
ATOM 839 N N . LYS A 1 106 ? -10.161 -9.965 24.864 1.00 83.94 106 LYS A N 1
ATOM 840 C CA . LYS A 1 106 ? -11.015 -9.491 23.756 1.00 83.94 106 LYS A CA 1
ATOM 841 C C . LYS A 1 106 ? -12.177 -8.602 24.217 1.00 83.94 106 LYS A C 1
ATOM 843 O O . LYS A 1 106 ? -12.840 -7.987 23.390 1.00 83.94 106 LYS A O 1
ATOM 848 N N . GLU A 1 107 ? -12.435 -8.529 25.519 1.00 88.56 107 GLU A N 1
ATOM 849 C CA . GLU A 1 107 ? -13.478 -7.698 26.120 1.00 88.56 107 GLU A CA 1
ATOM 850 C C . GLU A 1 107 ? -13.251 -6.191 25.926 1.00 88.56 107 GLU A C 1
ATOM 852 O O . GLU A 1 107 ? -14.221 -5.437 25.865 1.00 88.56 107 GLU A O 1
ATOM 857 N N . ASN A 1 108 ? -11.997 -5.747 25.779 1.00 93.00 108 ASN A N 1
ATOM 858 C CA . ASN A 1 108 ? -11.677 -4.374 25.396 1.00 93.00 108 ASN A CA 1
ATOM 859 C C . ASN A 1 108 ? -11.269 -4.332 23.920 1.00 93.00 108 ASN A C 1
ATOM 861 O O . ASN A 1 108 ? -10.095 -4.493 23.586 1.00 93.00 108 ASN A O 1
ATOM 865 N N . ARG A 1 109 ? -12.255 -4.099 23.045 1.00 93.81 109 ARG A N 1
ATOM 866 C CA . ARG A 1 109 ? -12.084 -4.067 21.585 1.00 93.81 109 ARG A CA 1
ATOM 867 C C . ARG A 1 109 ? -10.951 -3.143 21.139 1.00 93.81 109 ARG A C 1
ATOM 869 O O . ARG A 1 109 ? -10.096 -3.580 20.382 1.00 93.81 109 ARG A O 1
ATOM 876 N N . GLU A 1 110 ? -10.917 -1.900 21.623 1.00 94.06 110 GLU A N 1
ATOM 877 C CA . GLU A 1 110 ? -9.899 -0.923 21.204 1.00 94.06 110 GLU A CA 1
ATOM 878 C C . GLU A 1 110 ? -8.490 -1.360 21.625 1.00 94.06 110 GLU A C 1
ATOM 880 O O . GLU A 1 110 ? -7.566 -1.312 20.817 1.00 94.06 110 GLU A O 1
ATOM 885 N N . ALA A 1 111 ? -8.322 -1.851 22.859 1.00 95.81 111 ALA A N 1
ATOM 886 C CA . ALA A 1 111 ? -7.031 -2.370 23.311 1.00 95.81 111 ALA A CA 1
ATOM 887 C C . ALA A 1 111 ? -6.608 -3.608 22.505 1.00 95.81 111 ALA A C 1
ATOM 889 O O . ALA A 1 111 ? -5.442 -3.742 22.138 1.00 95.81 111 ALA A O 1
ATOM 890 N N . TYR A 1 112 ? -7.552 -4.501 22.201 1.00 97.25 112 TYR A N 1
ATOM 891 C CA . TYR A 1 112 ? -7.291 -5.691 21.398 1.00 97.25 112 TYR A CA 1
ATOM 892 C C . TYR A 1 112 ? -6.926 -5.348 19.952 1.00 97.25 112 TYR A C 1
ATOM 894 O O . TYR A 1 112 ? -5.984 -5.918 19.411 1.00 97.25 112 TYR A O 1
ATOM 902 N N . TYR A 1 113 ? -7.599 -4.377 19.338 1.00 97.50 113 TYR A N 1
ATOM 903 C CA . TYR A 1 113 ? -7.262 -3.898 17.999 1.00 97.50 113 TYR A CA 1
ATOM 904 C C . TYR A 1 113 ? -5.908 -3.195 17.954 1.00 97.50 113 TYR A C 1
ATOM 906 O O . TYR A 1 113 ? -5.146 -3.432 17.020 1.00 97.50 113 TYR A O 1
ATOM 914 N N . HIS A 1 114 ? -5.563 -2.407 18.975 1.00 96.88 114 HIS A N 1
ATOM 915 C CA . HIS A 1 114 ? -4.217 -1.852 19.102 1.00 96.88 114 HIS A CA 1
ATOM 916 C C . HIS A 1 114 ? -3.165 -2.964 19.166 1.00 96.88 114 HIS A C 1
ATOM 918 O O . HIS A 1 114 ? -2.212 -2.952 18.395 1.00 96.88 114 HIS A O 1
ATOM 924 N N . TYR A 1 115 ? -3.392 -3.984 19.999 1.00 97.19 115 TYR A N 1
ATOM 925 C CA . TYR A 1 115 ? -2.521 -5.156 20.063 1.00 97.19 115 TYR A CA 1
ATOM 926 C C . TYR A 1 115 ? -2.371 -5.854 18.704 1.00 97.19 115 TYR A C 1
ATOM 928 O O . TYR A 1 115 ? -1.258 -6.220 18.335 1.00 97.19 115 TYR A O 1
ATOM 936 N N . LEU A 1 116 ? -3.455 -6.027 17.936 1.00 98.00 116 LEU A N 1
ATOM 937 C CA . LEU A 1 116 ? -3.361 -6.587 16.584 1.00 98.00 116 LEU A CA 1
ATOM 938 C C . LEU A 1 116 ? -2.477 -5.706 15.686 1.00 98.00 116 LEU A C 1
ATOM 940 O O . LEU A 1 116 ? -1.613 -6.225 14.984 1.00 98.00 116 LEU A O 1
ATOM 944 N N . LEU A 1 117 ? -2.638 -4.384 15.729 1.00 98.31 117 LEU A N 1
ATOM 945 C CA . LEU A 1 117 ? -1.831 -3.472 14.915 1.00 98.31 117 LEU A CA 1
ATOM 946 C C . LEU A 1 117 ? -0.340 -3.541 15.243 1.00 98.31 117 LEU A C 1
ATOM 948 O O . LEU A 1 117 ? 0.479 -3.518 14.325 1.00 98.31 117 LEU A O 1
ATOM 952 N N . GLU A 1 118 ? 0.008 -3.660 16.521 1.00 97.12 118 GLU A N 1
ATOM 953 C CA . GLU A 1 118 ? 1.389 -3.825 16.977 1.00 97.12 118 GLU A CA 1
ATOM 954 C C . GLU A 1 118 ? 1.948 -5.208 16.609 1.00 97.12 118 GLU A C 1
ATOM 956 O O . GLU A 1 118 ? 3.043 -5.328 16.063 1.00 97.12 118 GLU A O 1
ATOM 961 N N . ASN A 1 119 ? 1.178 -6.271 16.856 1.00 96.94 119 ASN A N 1
ATOM 962 C CA . ASN A 1 119 ? 1.610 -7.652 16.648 1.00 96.94 119 ASN A CA 1
ATOM 963 C C . ASN A 1 119 ? 1.815 -7.996 15.164 1.00 96.94 119 ASN A C 1
ATOM 965 O O . ASN A 1 119 ? 2.683 -8.807 14.841 1.00 96.94 119 ASN A O 1
ATOM 969 N N . TYR A 1 120 ? 1.041 -7.381 14.267 1.00 97.88 120 TYR A N 1
ATOM 970 C CA . TYR A 1 120 ? 1.132 -7.578 12.816 1.00 97.88 120 TYR A CA 1
ATOM 971 C C . TYR A 1 120 ? 1.761 -6.381 12.081 1.00 97.88 120 TYR A C 1
ATOM 973 O O . TYR A 1 120 ? 1.708 -6.321 10.851 1.00 97.88 120 TYR A O 1
ATOM 981 N N . SER A 1 121 ? 2.391 -5.442 12.803 1.00 97.69 121 SER A N 1
ATOM 982 C CA . SER A 1 121 ? 3.056 -4.280 12.201 1.00 97.69 121 SER A CA 1
ATOM 983 C C . SER A 1 121 ? 4.129 -4.719 11.193 1.00 97.69 121 SER A C 1
ATOM 985 O O . SER A 1 121 ? 4.863 -5.665 11.489 1.00 97.69 121 SER A O 1
ATOM 987 N N . PRO A 1 122 ? 4.293 -4.059 10.036 1.00 98.19 122 PRO A N 1
ATOM 988 C CA . PRO A 1 122 ? 5.239 -4.509 9.017 1.00 98.19 122 PRO A CA 1
ATOM 989 C C . PRO A 1 122 ? 6.708 -4.305 9.402 1.00 98.19 122 PRO A C 1
ATOM 991 O O . PRO A 1 122 ? 7.074 -3.323 10.054 1.00 98.19 122 PRO A O 1
ATOM 994 N N . THR A 1 123 ? 7.579 -5.155 8.865 1.00 98.25 123 THR A N 1
ATOM 995 C CA . THR A 1 123 ? 8.995 -4.813 8.677 1.00 98.25 123 THR A CA 1
ATOM 996 C C . THR A 1 123 ? 9.175 -4.267 7.263 1.00 98.25 123 THR A C 1
ATOM 998 O O . THR A 1 123 ? 8.887 -4.953 6.284 1.00 98.25 123 THR A O 1
ATOM 1001 N N . ILE A 1 124 ? 9.667 -3.037 7.127 1.00 98.44 124 ILE A N 1
ATOM 1002 C CA . ILE A 1 124 ? 9.727 -2.342 5.834 1.00 98.44 124 ILE A CA 1
ATOM 1003 C C . ILE A 1 124 ? 11.175 -2.300 5.340 1.00 98.44 124 ILE A C 1
ATOM 1005 O O . ILE A 1 124 ? 12.043 -1.705 5.979 1.00 98.44 124 ILE A O 1
ATOM 1009 N N . ILE A 1 125 ? 11.432 -2.907 4.182 1.00 97.88 125 ILE A N 1
ATOM 1010 C CA . ILE A 1 125 ? 12.627 -2.701 3.360 1.00 97.88 125 ILE A CA 1
ATOM 1011 C C . ILE A 1 125 ? 12.368 -1.458 2.517 1.00 97.88 125 ILE A C 1
ATOM 1013 O O . ILE A 1 125 ? 11.718 -1.515 1.474 1.00 97.88 125 ILE A O 1
ATOM 1017 N N . HIS A 1 126 ? 12.862 -0.326 2.992 1.00 97.12 126 HIS A N 1
ATOM 1018 C CA . HIS A 1 126 ? 12.578 0.974 2.412 1.00 97.12 126 HIS A CA 1
ATOM 1019 C C . HIS A 1 126 ? 13.789 1.487 1.626 1.00 97.12 126 HIS A C 1
ATOM 1021 O O . HIS A 1 126 ? 14.893 1.615 2.168 1.00 97.12 126 HIS A O 1
ATOM 1027 N N . LYS A 1 127 ? 13.619 1.738 0.329 1.00 94.81 127 LYS A N 1
ATOM 1028 C CA . LYS A 1 127 ? 14.701 2.200 -0.549 1.00 94.81 127 LYS A CA 1
ATOM 1029 C C . LYS A 1 127 ? 14.774 3.722 -0.544 1.00 94.81 127 LYS A C 1
ATOM 1031 O O . LYS A 1 127 ? 13.757 4.393 -0.532 1.00 94.81 127 LYS A O 1
ATOM 1036 N N . MET A 1 128 ? 15.996 4.253 -0.595 1.00 94.44 128 MET A N 1
ATOM 1037 C CA . MET A 1 128 ? 16.267 5.693 -0.594 1.00 94.44 128 MET A CA 1
ATOM 1038 C C . MET A 1 128 ? 16.728 6.182 -1.968 1.00 94.44 128 MET A C 1
ATOM 1040 O O . MET A 1 128 ? 17.748 5.722 -2.515 1.00 94.44 128 MET A O 1
ATOM 1044 N N . GLY A 1 129 ? 16.018 7.177 -2.482 1.00 91.94 129 GLY A N 1
ATOM 1045 C CA . GLY A 1 129 ? 16.278 7.867 -3.731 1.00 91.94 129 GLY A CA 1
ATOM 1046 C C . GLY A 1 129 ? 17.274 9.005 -3.553 1.00 91.94 129 GLY A C 1
ATOM 1047 O O . GLY A 1 129 ? 18.215 8.930 -2.756 1.00 91.94 129 GLY A O 1
ATOM 1048 N N . HIS A 1 130 ? 17.137 10.045 -4.373 1.00 90.44 130 HIS A N 1
ATOM 1049 C CA . HIS A 1 130 ? 18.041 11.198 -4.356 1.00 90.44 130 HIS A CA 1
ATOM 1050 C C . HIS A 1 130 ? 17.519 12.366 -3.504 1.00 90.44 130 HIS A C 1
ATOM 1052 O O . HIS A 1 130 ? 18.330 13.215 -3.134 1.00 90.44 130 HIS A O 1
ATOM 1058 N N . HIS A 1 131 ? 16.246 12.339 -3.089 1.00 93.12 131 HIS A N 1
ATOM 1059 C CA . HIS A 1 131 ? 15.687 13.193 -2.037 1.00 93.12 131 HIS A CA 1
ATOM 1060 C C . HIS A 1 131 ? 15.276 12.350 -0.819 1.00 93.12 131 HIS A C 1
ATOM 1062 O O . HIS A 1 131 ? 14.095 12.206 -0.518 1.00 93.12 131 HIS A O 1
ATOM 1068 N N . PRO A 1 132 ? 16.253 11.823 -0.058 1.00 94.31 132 PRO A N 1
ATOM 1069 C CA . PRO A 1 132 ? 16.001 10.864 1.014 1.00 94.31 132 PRO A CA 1
ATOM 1070 C C . PRO A 1 132 ? 15.167 11.398 2.181 1.00 94.31 132 PRO A C 1
ATOM 1072 O O . PRO A 1 132 ? 14.719 10.612 3.001 1.00 94.31 132 PRO A O 1
ATOM 1075 N N . LEU A 1 133 ? 14.986 12.713 2.312 1.00 95.81 133 LEU A N 1
ATOM 1076 C CA . LEU A 1 133 ? 14.042 13.245 3.290 1.00 95.81 133 LEU A CA 1
ATOM 1077 C C . LEU A 1 133 ? 12.596 12.947 2.870 1.00 95.81 133 LEU A C 1
ATOM 1079 O O . LEU A 1 133 ? 11.796 12.604 3.723 1.00 95.81 133 LEU A O 1
ATOM 1083 N N . TRP A 1 134 ? 12.275 13.045 1.578 1.00 95.06 134 TRP A N 1
ATOM 1084 C CA . TRP A 1 134 ? 10.917 12.842 1.062 1.00 95.06 134 TRP A CA 1
ATOM 1085 C C . TRP A 1 134 ? 10.518 11.368 1.008 1.00 95.06 134 TRP A C 1
ATOM 1087 O O . TRP A 1 134 ? 9.340 11.071 1.160 1.00 95.06 134 TRP A O 1
ATOM 1097 N N . ASP A 1 135 ? 11.493 10.459 0.888 1.00 96.00 135 ASP A N 1
ATOM 1098 C CA . ASP A 1 135 ? 11.222 9.019 0.935 1.00 96.00 135 ASP A CA 1
ATOM 1099 C C . ASP A 1 135 ? 10.771 8.556 2.338 1.00 96.00 135 ASP A C 1
ATOM 1101 O O . ASP A 1 135 ? 10.072 7.562 2.446 1.00 96.00 135 ASP A O 1
ATOM 1105 N N . ILE A 1 136 ? 11.124 9.237 3.438 1.00 96.81 136 ILE A N 1
ATOM 1106 C CA . ILE A 1 136 ? 10.810 8.743 4.795 1.00 96.81 136 ILE A CA 1
ATOM 1107 C C . ILE A 1 136 ? 9.300 8.867 5.077 1.00 96.81 136 ILE A C 1
ATOM 1109 O O . ILE A 1 136 ? 8.802 9.995 5.093 1.00 96.81 136 ILE A O 1
ATOM 1113 N N . PRO A 1 137 ? 8.586 7.756 5.374 1.00 97.69 137 PRO A N 1
ATOM 1114 C CA . PRO A 1 137 ? 7.183 7.812 5.777 1.00 97.69 137 PRO A CA 1
ATOM 1115 C C . PRO A 1 137 ? 6.998 8.646 7.044 1.00 97.69 137 PRO A C 1
ATOM 1117 O O . PRO A 1 137 ? 7.758 8.498 8.006 1.00 97.69 137 PRO A O 1
ATOM 1120 N N . THR A 1 138 ? 5.997 9.517 7.061 1.00 97.69 138 THR A N 1
ATOM 1121 C CA . THR A 1 138 ? 5.747 10.445 8.167 1.00 97.69 138 THR A CA 1
ATOM 1122 C C . THR A 1 138 ? 4.255 10.704 8.366 1.00 97.69 138 THR A C 1
ATOM 1124 O O . THR A 1 138 ? 3.418 10.165 7.648 1.00 97.69 138 THR A O 1
ATOM 1127 N N . ASP A 1 139 ? 3.903 11.506 9.369 1.00 96.31 139 ASP A N 1
ATOM 1128 C CA . ASP A 1 139 ? 2.515 11.902 9.588 1.00 96.31 139 ASP A CA 1
ATOM 1129 C C . ASP A 1 139 ? 2.109 13.020 8.617 1.00 96.31 139 ASP A C 1
ATOM 1131 O O . ASP A 1 139 ? 2.897 13.920 8.337 1.00 96.31 139 ASP A O 1
ATOM 1135 N N . LEU A 1 140 ? 0.868 13.002 8.127 1.00 93.88 140 LEU A N 1
ATOM 1136 C CA . LEU A 1 140 ? 0.315 14.087 7.307 1.00 93.88 140 LEU A CA 1
ATOM 1137 C C . LEU A 1 140 ? 0.376 15.447 8.018 1.00 93.88 140 LEU A C 1
ATOM 1139 O O . LEU A 1 140 ? 0.482 16.477 7.359 1.00 93.88 140 LEU A O 1
ATOM 1143 N N . PHE A 1 141 ? 0.333 15.421 9.350 1.00 93.56 141 PHE A N 1
ATOM 1144 C CA . PHE A 1 141 ? 0.364 16.558 10.261 1.00 93.56 141 PHE A CA 1
ATOM 1145 C C . PHE A 1 141 ? 1.664 16.583 11.087 1.00 93.56 141 PHE A C 1
ATOM 1147 O O . PHE A 1 141 ? 1.653 16.957 12.262 1.00 93.56 141 PHE A O 1
ATOM 1154 N N . PHE A 1 142 ? 2.792 16.139 10.513 1.00 94.81 142 PHE A N 1
ATOM 1155 C CA . PHE A 1 142 ? 4.079 15.983 11.214 1.00 94.81 142 PHE A CA 1
ATOM 1156 C C . PHE A 1 142 ? 4.590 17.257 11.912 1.00 94.81 142 PHE A C 1
ATOM 1158 O O . PHE A 1 142 ? 5.395 17.172 12.840 1.00 94.81 142 PHE A O 1
ATOM 1165 N N . ASP A 1 143 ? 4.157 18.432 11.462 1.00 93.62 143 ASP A N 1
ATOM 1166 C CA . ASP A 1 143 ? 4.510 19.748 11.998 1.00 93.62 143 ASP A CA 1
ATOM 1167 C C . ASP A 1 143 ? 3.367 20.413 12.792 1.00 93.62 143 ASP A C 1
ATOM 1169 O O . ASP A 1 143 ? 3.519 21.538 13.274 1.00 93.62 143 ASP A O 1
ATOM 1173 N N . GLY A 1 144 ? 2.241 19.715 12.964 1.00 92.12 144 GLY A N 1
ATOM 1174 C CA . GLY A 1 144 ? 1.031 20.207 13.620 1.00 92.12 144 GLY A CA 1
ATOM 1175 C C . GLY A 1 144 ? 0.151 21.112 12.751 1.00 92.12 144 GLY A C 1
ATOM 1176 O O . GLY A 1 144 ? -0.919 21.517 13.217 1.00 92.12 144 GLY A O 1
ATOM 1177 N N . ASP A 1 145 ? 0.561 21.425 11.519 1.00 91.44 145 ASP A N 1
ATOM 1178 C CA . ASP A 1 145 ? -0.285 22.097 10.535 1.00 91.44 145 ASP A CA 1
ATOM 1179 C C . ASP A 1 145 ? -1.267 21.089 9.921 1.00 91.44 145 ASP A C 1
ATOM 1181 O O . ASP A 1 145 ? -0.953 19.915 9.746 1.00 91.44 145 ASP A O 1
ATOM 1185 N N . ARG A 1 146 ? -2.490 21.538 9.627 1.00 89.06 146 ARG A N 1
ATOM 1186 C CA . ARG A 1 146 ? -3.540 20.726 8.993 1.00 89.06 146 ARG A CA 1
ATOM 1187 C C . ARG A 1 146 ? -3.670 20.969 7.493 1.00 89.06 146 ARG A C 1
ATOM 1189 O O . ARG A 1 146 ? -4.478 20.290 6.861 1.00 89.06 146 ARG A O 1
ATOM 1196 N N . ASP A 1 147 ? -2.935 21.928 6.932 1.00 89.62 147 ASP A N 1
ATOM 1197 C CA . ASP A 1 147 ? -2.935 22.199 5.495 1.00 89.62 147 ASP A CA 1
ATOM 1198 C C . ASP A 1 147 ? -1.833 21.407 4.768 1.00 89.62 147 ASP A C 1
ATOM 1200 O O . ASP A 1 147 ? -0.688 21.857 4.705 1.00 89.62 147 ASP A O 1
ATOM 1204 N N . PRO A 1 148 ? -2.151 20.273 4.118 1.00 89.19 148 PRO A N 1
ATOM 1205 C CA . PRO A 1 148 ? -1.136 19.430 3.487 1.00 89.19 148 PRO A CA 1
ATOM 1206 C C . PRO A 1 148 ? -0.460 20.105 2.283 1.00 89.19 148 PRO A C 1
ATOM 1208 O O . PRO A 1 148 ? 0.569 19.636 1.798 1.00 89.19 148 PRO A O 1
ATOM 1211 N N . ARG A 1 149 ? -1.000 21.231 1.794 1.00 89.75 149 ARG A N 1
ATOM 1212 C CA . ARG A 1 149 ? -0.449 21.999 0.665 1.00 89.75 149 ARG A CA 1
ATOM 1213 C C . ARG A 1 149 ? 0.910 22.599 0.973 1.00 89.75 149 ARG A C 1
ATOM 1215 O O . ARG A 1 149 ? 1.650 22.947 0.060 1.00 89.75 149 ARG A O 1
ATOM 1222 N N . ASN A 1 150 ? 1.244 22.781 2.245 1.00 92.19 150 ASN A N 1
ATOM 1223 C CA . ASN A 1 150 ? 2.515 23.366 2.643 1.00 92.19 150 ASN A CA 1
ATOM 1224 C C . ASN A 1 150 ? 3.514 22.331 3.195 1.00 92.19 150 ASN A C 1
ATOM 1226 O O . ASN A 1 150 ? 4.656 22.712 3.471 1.00 92.19 150 ASN A O 1
ATOM 1230 N N . ASN A 1 151 ? 3.147 21.042 3.236 1.00 93.88 151 ASN A N 1
ATOM 1231 C CA . ASN A 1 151 ? 3.961 19.957 3.791 1.00 93.88 151 ASN A CA 1
ATOM 1232 C C . ASN A 1 151 ? 5.357 19.881 3.167 1.00 93.88 151 ASN A C 1
ATOM 1234 O O . ASN A 1 151 ? 6.347 19.791 3.890 1.00 93.88 151 ASN A O 1
ATOM 1238 N N . VAL A 1 152 ? 5.481 20.017 1.841 1.00 93.62 152 VAL A N 1
ATOM 1239 C CA . VAL A 1 152 ? 6.792 20.013 1.159 1.00 93.62 152 VAL A CA 1
ATOM 1240 C C . VAL A 1 152 ? 7.679 21.162 1.640 1.00 93.62 152 VAL A C 1
ATOM 1242 O O . VAL A 1 152 ? 8.863 20.974 1.936 1.00 93.62 152 VAL A O 1
ATOM 1245 N N . ARG A 1 153 ? 7.104 22.364 1.770 1.00 94.19 153 ARG A N 1
ATOM 1246 C CA . ARG A 1 153 ? 7.826 23.548 2.257 1.00 94.19 153 ARG A CA 1
ATOM 1247 C C . ARG A 1 153 ? 8.193 23.429 3.726 1.00 94.19 153 ARG A C 1
ATOM 1249 O O . ARG A 1 153 ? 9.249 23.922 4.117 1.00 94.19 153 ARG A O 1
ATOM 1256 N N . ASN A 1 154 ? 7.335 22.827 4.541 1.00 95.38 154 ASN A N 1
ATOM 1257 C CA . ASN A 1 154 ? 7.586 22.672 5.967 1.00 95.38 154 ASN A CA 1
ATOM 1258 C C . ASN A 1 154 ? 8.608 21.565 6.238 1.00 95.38 154 ASN A C 1
ATOM 1260 O O . ASN A 1 154 ? 9.529 21.783 7.025 1.00 95.38 154 ASN A O 1
ATOM 1264 N N . ALA A 1 155 ? 8.563 20.460 5.491 1.00 95.06 155 ALA A N 1
ATOM 1265 C CA . ALA A 1 155 ? 9.574 19.409 5.547 1.00 95.06 155 ALA A CA 1
ATOM 1266 C C . ALA A 1 155 ? 10.973 19.947 5.211 1.00 95.06 155 ALA A C 1
ATOM 1268 O O . ALA A 1 155 ? 11.944 19.605 5.878 1.00 95.06 155 ALA A O 1
ATOM 1269 N N . ALA A 1 156 ? 11.091 20.865 4.244 1.00 93.19 156 ALA A N 1
ATOM 1270 C CA . ALA A 1 156 ? 12.370 21.492 3.897 1.00 93.19 156 ALA A CA 1
ATOM 1271 C C . ALA A 1 156 ? 12.994 22.337 5.033 1.00 93.19 156 ALA A C 1
ATOM 1273 O O . ALA A 1 156 ? 14.180 22.664 4.969 1.00 93.19 156 ALA A O 1
ATOM 1274 N N . LYS A 1 157 ? 12.218 22.708 6.062 1.00 94.06 157 LYS A N 1
ATOM 1275 C CA . LYS A 1 157 ? 12.683 23.502 7.214 1.00 94.06 157 LYS A CA 1
ATOM 1276 C C . LYS A 1 157 ? 13.205 22.642 8.363 1.00 94.06 157 LYS A C 1
ATOM 1278 O O . LYS A 1 157 ? 13.825 23.186 9.276 1.00 94.06 157 LYS A O 1
ATOM 1283 N N . ILE A 1 158 ? 12.960 21.333 8.342 1.00 91.88 158 ILE A N 1
ATOM 1284 C CA . ILE A 1 158 ? 13.366 20.414 9.406 1.00 91.88 158 ILE A CA 1
ATOM 1285 C C . ILE A 1 158 ? 14.458 19.458 8.914 1.00 91.88 158 ILE A C 1
ATOM 1287 O O . ILE A 1 158 ? 14.439 19.016 7.768 1.00 91.88 158 ILE A O 1
ATOM 1291 N N . PRO A 1 159 ? 15.444 19.123 9.763 1.00 88.38 159 PRO A N 1
ATOM 1292 C CA . PRO A 1 159 ? 16.560 18.274 9.353 1.00 88.38 159 PRO A CA 1
ATOM 1293 C C . PRO A 1 159 ? 16.163 16.802 9.166 1.00 88.38 159 PRO A C 1
ATOM 1295 O O . PRO A 1 159 ? 16.878 16.058 8.497 1.00 88.38 159 PRO A O 1
ATOM 1298 N N . GLN A 1 160 ? 15.071 16.371 9.801 1.00 92.25 160 GLN A N 1
ATOM 1299 C CA . GLN A 1 160 ? 14.652 14.978 9.884 1.00 92.25 160 GLN A CA 1
ATOM 1300 C C . GLN A 1 160 ? 13.144 14.908 10.146 1.00 92.25 160 GLN A C 1
ATOM 1302 O O . GLN A 1 160 ? 12.655 15.587 11.049 1.00 92.25 160 GLN A O 1
ATOM 1307 N N . LEU A 1 161 ? 12.431 14.073 9.388 1.00 95.31 161 LEU A N 1
ATOM 1308 C CA . LEU A 1 161 ? 11.013 13.786 9.621 1.00 95.31 161 LEU A CA 1
ATOM 1309 C C . LEU A 1 161 ? 10.839 12.723 10.716 1.00 95.31 161 LEU A C 1
ATOM 1311 O O . LEU A 1 161 ? 11.669 11.803 10.794 1.00 95.31 161 LEU A O 1
ATOM 1315 N N . PRO A 1 162 ? 9.772 12.813 11.536 1.00 96.12 162 PRO A N 1
ATOM 1316 C CA . PRO A 1 162 ? 9.388 11.726 12.425 1.00 96.12 162 PRO A CA 1
ATOM 1317 C C . PRO A 1 162 ? 8.920 10.523 11.584 1.00 96.12 162 PRO A C 1
ATOM 1319 O O . PRO A 1 162 ? 8.045 10.697 10.733 1.00 96.12 162 PRO A O 1
ATOM 1322 N N . PRO A 1 163 ? 9.490 9.319 11.783 1.00 97.50 163 PRO A N 1
ATOM 1323 C CA . PRO A 1 163 ? 9.103 8.132 11.031 1.00 97.50 163 PRO A CA 1
ATOM 1324 C C . PRO A 1 163 ? 7.783 7.567 11.562 1.00 97.50 163 PRO A C 1
ATOM 1326 O O . PRO A 1 163 ? 7.737 7.034 12.673 1.00 97.50 163 PRO A O 1
ATOM 1329 N N . VAL A 1 164 ? 6.724 7.666 10.764 1.00 98.19 164 VAL A N 1
ATOM 1330 C 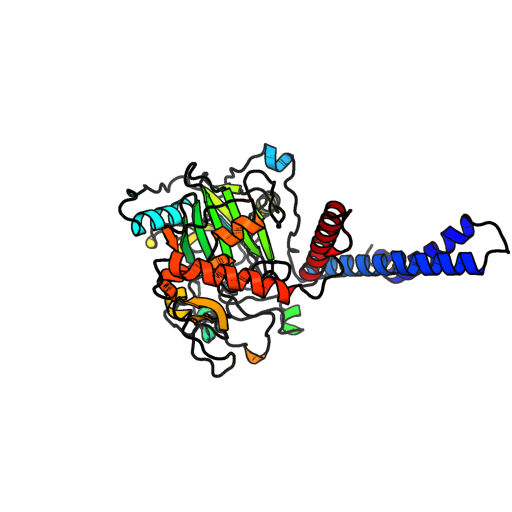CA . VAL A 1 164 ? 5.366 7.260 11.152 1.00 98.19 164 VAL A CA 1
ATOM 1331 C C . VAL A 1 164 ? 4.771 6.362 10.078 1.00 98.19 164 VAL A C 1
ATOM 1333 O O . VAL A 1 164 ? 4.933 6.616 8.888 1.00 98.19 164 VAL A O 1
ATOM 1336 N N . ILE A 1 165 ? 4.077 5.316 10.517 1.00 98.38 165 ILE A N 1
ATOM 1337 C CA . ILE A 1 165 ? 3.232 4.464 9.679 1.00 98.38 165 ILE A CA 1
ATOM 1338 C C . ILE A 1 165 ? 1.824 4.543 10.250 1.00 98.38 165 ILE A C 1
ATOM 1340 O O . ILE A 1 165 ? 1.633 4.328 11.450 1.00 98.38 165 ILE A O 1
ATOM 1344 N N . HIS A 1 166 ? 0.827 4.842 9.424 1.00 98.44 166 HIS A N 1
ATOM 1345 C CA . HIS A 1 166 ? -0.554 4.820 9.895 1.00 98.44 166 HIS A CA 1
ATOM 1346 C C . HIS A 1 166 ? -1.077 3.389 9.869 1.00 98.44 166 HIS A C 1
ATOM 1348 O O . HIS A 1 166 ? -0.847 2.673 8.901 1.00 98.44 166 HIS A O 1
ATOM 1354 N N . GLY A 1 167 ? -1.768 2.964 10.921 1.00 98.19 167 GLY A N 1
ATOM 1355 C CA . GLY A 1 167 ? -2.337 1.627 11.052 1.00 98.19 167 GLY A CA 1
ATOM 1356 C C . GLY A 1 167 ? -3.745 1.682 11.633 1.00 98.19 167 GLY A C 1
ATOM 1357 O O . GLY A 1 167 ? -4.003 2.442 12.564 1.00 98.19 167 GLY A O 1
ATOM 1358 N N . GLU A 1 168 ? -4.660 0.873 11.103 1.00 98.38 168 GLU A N 1
ATOM 1359 C CA . GLU A 1 168 ? -6.014 0.735 11.650 1.00 98.38 168 GLU A CA 1
ATOM 1360 C C . GLU A 1 168 ? -6.569 -0.672 11.400 1.00 98.38 168 GLU A C 1
ATOM 1362 O O . GLU A 1 168 ? -6.396 -1.233 10.314 1.00 98.38 168 GLU A O 1
ATOM 1367 N N . VAL A 1 169 ? -7.267 -1.246 12.387 1.00 98.44 169 VAL A N 1
ATOM 1368 C CA . VAL A 1 169 ? -8.160 -2.381 12.119 1.00 98.44 169 VAL A CA 1
ATOM 1369 C C . VAL A 1 169 ? -9.351 -1.792 11.376 1.00 98.44 169 VAL A C 1
ATOM 1371 O O . VAL A 1 169 ? -10.196 -1.134 11.968 1.00 98.44 169 VAL A O 1
ATOM 1374 N N . ILE A 1 170 ? -9.400 -1.949 10.060 1.00 98.06 170 ILE A N 1
ATOM 1375 C CA . ILE A 1 170 ? -10.446 -1.328 9.241 1.00 98.06 170 ILE A CA 1
ATOM 1376 C C . ILE A 1 170 ? -11.749 -2.123 9.282 1.00 98.06 170 ILE A C 1
ATOM 1378 O O . ILE A 1 170 ? -12.822 -1.547 9.129 1.00 98.06 170 ILE A O 1
ATOM 1382 N N . ALA A 1 171 ? -11.687 -3.430 9.540 1.00 97.88 171 ALA A N 1
ATOM 1383 C CA . ALA A 1 171 ? -12.882 -4.240 9.718 1.00 97.88 171 ALA A CA 1
ATOM 1384 C C . ALA A 1 171 ? -12.636 -5.487 10.570 1.00 97.88 171 ALA A C 1
ATOM 1386 O O . ALA A 1 171 ? -11.559 -6.084 10.556 1.00 97.88 171 ALA A O 1
ATOM 1387 N N . GLU A 1 172 ? -13.693 -5.927 11.243 1.00 97.75 172 GLU A N 1
ATOM 1388 C CA . GLU A 1 172 ? -13.825 -7.266 11.804 1.00 97.75 172 GLU A CA 1
ATOM 1389 C C . GLU A 1 172 ? -15.089 -7.910 11.238 1.00 97.75 172 GLU A C 1
ATOM 1391 O O . GLU A 1 172 ? -16.161 -7.306 11.222 1.00 97.75 172 GLU A O 1
ATOM 1396 N N . THR A 1 173 ? -14.969 -9.163 10.819 1.00 96.50 173 THR A N 1
ATOM 1397 C CA . THR A 1 173 ? -16.083 -10.013 10.386 1.00 96.50 173 THR A CA 1
ATOM 1398 C C . THR A 1 173 ? -16.142 -11.267 11.258 1.00 96.50 173 THR A C 1
ATOM 1400 O O . THR A 1 173 ? -15.349 -11.446 12.193 1.00 96.50 173 THR A O 1
ATOM 1403 N N . GLU A 1 174 ? -17.097 -12.154 10.991 1.00 95.81 174 GLU A N 1
ATOM 1404 C CA . GLU A 1 174 ? -17.198 -13.416 11.731 1.00 95.81 174 GLU A CA 1
ATOM 1405 C C . GLU A 1 174 ? -15.929 -14.275 11.606 1.00 95.81 174 GLU A C 1
ATOM 1407 O O . GLU A 1 174 ? -15.534 -14.904 12.589 1.00 95.81 174 GLU A O 1
ATOM 1412 N N . ASP A 1 175 ? -15.258 -14.241 10.451 1.00 96.31 175 ASP A N 1
ATOM 1413 C CA . ASP A 1 175 ? -14.126 -15.116 10.127 1.00 96.31 175 ASP A CA 1
ATOM 1414 C C . ASP A 1 175 ? -12.761 -14.412 10.061 1.00 96.31 175 ASP A C 1
ATOM 1416 O O . ASP A 1 175 ? -11.741 -15.083 10.189 1.00 96.31 175 ASP A O 1
ATOM 1420 N N . SER A 1 176 ? -12.716 -13.084 9.906 1.00 97.50 176 SER A N 1
ATOM 1421 C CA . SER A 1 176 ? -11.463 -12.374 9.623 1.00 97.50 176 SER A CA 1
ATOM 1422 C C . SER A 1 176 ? -11.341 -11.023 10.340 1.00 97.50 176 SER A C 1
ATOM 1424 O O . SER A 1 176 ? -12.337 -10.317 10.538 1.00 97.50 176 SER A O 1
ATOM 1426 N N . TYR A 1 177 ? -10.103 -10.629 10.653 1.00 98.31 177 TYR A N 1
ATOM 1427 C CA . TYR A 1 177 ? -9.723 -9.228 10.887 1.00 98.31 177 TYR A CA 1
ATOM 1428 C C . TYR A 1 177 ? -9.060 -8.657 9.633 1.00 98.31 177 TYR A C 1
ATOM 1430 O O . TYR A 1 177 ? -8.293 -9.350 8.960 1.00 98.31 177 TYR A O 1
ATOM 1438 N N . TYR A 1 178 ? -9.319 -7.384 9.352 1.00 98.38 178 TYR A N 1
ATOM 1439 C CA . TYR A 1 178 ? -8.714 -6.643 8.250 1.00 98.38 178 TYR A CA 1
ATOM 1440 C C . TYR A 1 178 ? -7.970 -5.442 8.818 1.00 98.38 178 TYR A C 1
ATOM 1442 O O . TYR A 1 178 ? -8.571 -4.590 9.474 1.00 98.38 178 TYR A O 1
ATOM 1450 N N . LEU A 1 179 ? -6.664 -5.388 8.584 1.00 98.69 179 LEU A N 1
ATOM 1451 C CA . LEU A 1 179 ? -5.789 -4.305 9.025 1.00 98.69 179 LEU A CA 1
ATOM 1452 C C . LEU A 1 179 ? -5.299 -3.555 7.791 1.00 98.69 179 LEU A C 1
ATOM 1454 O O . LEU A 1 179 ? -4.911 -4.193 6.818 1.00 98.69 179 LEU A O 1
ATOM 1458 N N . ALA A 1 180 ? -5.283 -2.228 7.835 1.00 98.44 180 ALA A N 1
ATOM 1459 C CA . ALA A 1 180 ? -4.650 -1.396 6.818 1.00 98.44 180 ALA A CA 1
ATOM 1460 C C . ALA A 1 180 ? -3.430 -0.697 7.412 1.00 98.44 180 ALA A C 1
ATOM 1462 O O . ALA A 1 180 ? -3.499 -0.197 8.535 1.00 98.44 180 ALA A O 1
ATOM 1463 N N . TYR A 1 181 ? -2.351 -0.634 6.636 1.00 98.62 181 TYR A N 1
ATOM 1464 C CA . TYR A 1 181 ? -1.164 0.153 6.945 1.00 98.62 181 TYR A CA 1
ATOM 1465 C C . TYR A 1 181 ? -0.852 1.097 5.787 1.00 98.62 181 TYR A C 1
ATOM 1467 O O . TYR A 1 181 ? -0.892 0.694 4.623 1.00 98.62 181 TYR A O 1
ATOM 1475 N N . MET A 1 182 ? -0.523 2.343 6.111 1.00 97.44 182 MET A N 1
ATOM 1476 C CA . MET A 1 182 ? -0.263 3.413 5.151 1.00 97.44 182 MET A CA 1
ATOM 1477 C C . MET A 1 182 ? 1.067 4.104 5.418 1.00 97.44 182 MET A C 1
ATOM 1479 O O . MET A 1 182 ? 1.467 4.329 6.562 1.00 97.44 182 MET A O 1
ATOM 1483 N N . LEU A 1 183 ? 1.736 4.431 4.321 1.00 97.94 183 LEU A N 1
ATOM 1484 C CA . LEU A 1 183 ? 3.009 5.116 4.249 1.00 97.94 183 LEU A CA 1
ATOM 1485 C C . LEU A 1 183 ? 2.748 6.452 3.555 1.00 97.94 183 LEU A C 1
ATOM 1487 O O . LEU A 1 183 ? 2.707 6.526 2.327 1.00 97.94 183 LEU A O 1
ATOM 1491 N N . TYR A 1 184 ? 2.533 7.498 4.352 1.00 97.38 184 TYR A N 1
ATOM 1492 C CA . TYR A 1 184 ? 2.433 8.849 3.820 1.00 97.38 184 TYR A CA 1
ATOM 1493 C C . TYR A 1 184 ? 3.832 9.428 3.605 1.00 97.38 184 TYR A C 1
ATOM 1495 O O . TYR A 1 184 ? 4.641 9.495 4.533 1.00 97.38 184 TYR A O 1
ATOM 1503 N N . HIS A 1 185 ? 4.101 9.878 2.387 1.00 96.50 185 HIS A N 1
ATOM 1504 C CA . HIS A 1 185 ? 5.318 10.575 2.009 1.00 96.50 185 HIS A CA 1
ATOM 1505 C C . HIS A 1 185 ? 4.995 12.033 1.693 1.00 96.50 185 HIS A C 1
ATOM 1507 O O . HIS A 1 185 ? 3.925 12.378 1.194 1.00 96.50 185 HIS A O 1
ATOM 1513 N N . ILE A 1 186 ? 5.950 12.918 1.967 1.00 94.88 186 ILE A N 1
ATOM 1514 C CA . ILE A 1 186 ? 5.757 14.362 1.779 1.00 94.88 186 ILE A CA 1
ATOM 1515 C C . ILE A 1 186 ? 5.579 14.734 0.303 1.00 94.88 186 ILE A C 1
ATOM 1517 O O . ILE A 1 186 ? 4.921 15.727 -0.013 1.00 94.88 186 ILE A O 1
ATOM 1521 N N . LYS A 1 187 ? 6.188 13.968 -0.602 1.00 93.06 187 LYS A N 1
ATOM 1522 C CA . LYS A 1 187 ? 6.166 14.230 -2.037 1.00 93.06 187 LYS A CA 1
ATOM 1523 C C . LYS A 1 187 ? 6.441 12.942 -2.793 1.00 93.06 187 LYS A C 1
ATOM 1525 O O . LYS A 1 187 ? 7.459 12.321 -2.505 1.00 93.06 187 LYS A O 1
ATOM 1530 N N . ASP A 1 188 ? 5.611 12.610 -3.777 1.00 91.31 188 ASP A N 1
ATOM 1531 C CA . ASP A 1 188 ? 6.020 11.723 -4.862 1.00 91.31 188 ASP A CA 1
ATOM 1532 C C . ASP A 1 188 ? 6.898 12.530 -5.817 1.00 91.31 188 ASP A C 1
ATOM 1534 O O . ASP A 1 188 ? 6.477 13.557 -6.355 1.00 91.31 188 ASP A O 1
ATOM 1538 N N . TYR A 1 189 ? 8.139 12.097 -5.984 1.00 90.19 189 TYR A N 1
ATOM 1539 C CA . TYR A 1 189 ? 9.130 12.774 -6.800 1.00 90.19 189 TYR A CA 1
ATOM 1540 C C . TYR A 1 189 ? 9.793 11.788 -7.747 1.00 90.19 189 TYR A C 1
ATOM 1542 O O . TYR A 1 189 ? 9.838 10.575 -7.527 1.00 90.19 189 TYR A O 1
ATOM 1550 N N . ASP A 1 190 ? 10.346 12.341 -8.810 1.00 85.00 190 ASP A N 1
ATOM 1551 C CA . ASP A 1 190 ? 10.912 11.586 -9.906 1.00 85.00 190 ASP A CA 1
ATOM 1552 C C . ASP A 1 190 ? 12.342 12.052 -10.161 1.00 85.00 190 ASP A C 1
ATOM 1554 O O . ASP A 1 190 ? 12.906 12.913 -9.489 1.00 85.00 190 ASP A O 1
ATOM 1558 N N . GLN A 1 191 ? 12.995 11.436 -11.129 1.00 81.56 191 GLN A N 1
ATOM 1559 C CA . GLN A 1 191 ? 14.360 11.771 -11.479 1.00 81.56 191 GLN A CA 1
ATOM 1560 C C . GLN A 1 191 ? 14.445 13.198 -12.017 1.00 81.56 191 GLN A C 1
ATOM 1562 O O . GLN A 1 191 ? 13.593 13.588 -12.820 1.00 81.56 191 GLN A O 1
ATOM 1567 N N . PRO A 1 192 ? 15.527 13.943 -11.720 1.00 82.19 192 PRO A N 1
ATOM 1568 C CA . PRO A 1 192 ? 15.598 15.366 -12.049 1.00 82.19 192 PRO A CA 1
ATOM 1569 C C . PRO A 1 192 ? 15.389 15.665 -13.537 1.00 82.19 192 PRO A C 1
ATOM 1571 O O . PRO A 1 192 ? 14.838 16.697 -13.905 1.00 82.19 192 PRO A O 1
ATOM 1574 N N . LEU A 1 193 ? 15.819 14.752 -14.418 1.00 77.44 193 LEU A N 1
ATOM 1575 C CA . LEU A 1 193 ? 15.612 14.901 -15.856 1.00 77.44 193 LEU A CA 1
ATOM 1576 C C . LEU A 1 193 ? 14.135 14.760 -16.256 1.00 77.44 193 LEU A C 1
ATOM 1578 O O . LEU A 1 193 ? 13.698 15.469 -17.156 1.00 77.44 193 LEU A O 1
ATOM 1582 N N . ARG A 1 194 ? 13.371 13.864 -15.622 1.00 76.12 194 ARG A N 1
ATOM 1583 C CA . ARG A 1 194 ? 11.939 13.696 -15.912 1.00 76.12 194 ARG A CA 1
ATOM 1584 C C . ARG A 1 194 ? 11.146 14.870 -15.367 1.00 76.12 194 ARG A C 1
ATOM 1586 O O . ARG A 1 194 ? 10.403 15.458 -16.140 1.00 76.12 194 ARG A O 1
ATOM 1593 N N . GLU A 1 195 ? 11.416 15.295 -14.136 1.00 80.94 195 GLU A N 1
ATOM 1594 C CA . GLU A 1 195 ? 10.783 16.488 -13.556 1.00 80.94 195 GLU A CA 1
ATOM 1595 C C . GLU A 1 195 ? 11.074 17.760 -14.368 1.00 80.94 195 GLU A C 1
ATOM 1597 O O . GLU A 1 195 ? 10.225 18.641 -14.495 1.00 80.94 195 GLU A O 1
ATOM 1602 N N . PHE A 1 196 ? 12.268 17.848 -14.970 1.00 80.56 196 PHE A N 1
ATOM 1603 C CA . PHE A 1 196 ? 12.614 18.930 -15.891 1.00 80.56 196 PHE A CA 1
ATOM 1604 C C . PHE A 1 196 ? 11.815 18.878 -17.204 1.00 80.56 196 PHE A C 1
ATOM 1606 O O . PHE A 1 196 ? 11.480 19.921 -17.763 1.00 80.56 196 PHE A O 1
ATOM 1613 N N . LEU A 1 197 ? 11.547 17.680 -17.731 1.00 79.12 197 LEU A N 1
ATOM 1614 C CA . LEU A 1 197 ? 10.870 17.491 -19.019 1.00 79.12 197 LEU A CA 1
ATOM 1615 C C . LEU A 1 197 ? 9.344 17.507 -18.905 1.00 79.12 197 LEU A C 1
ATOM 1617 O O . LEU A 1 197 ? 8.665 17.867 -19.868 1.00 79.12 197 LEU A O 1
ATOM 1621 N N . THR A 1 198 ? 8.799 17.079 -17.772 1.00 78.62 198 THR A N 1
ATOM 1622 C CA . THR A 1 198 ? 7.363 16.961 -17.549 1.00 78.62 198 THR A CA 1
ATOM 1623 C C . THR A 1 198 ? 7.019 17.128 -16.077 1.00 78.62 198 THR A C 1
ATOM 1625 O O . THR A 1 198 ? 7.743 16.694 -15.189 1.00 78.62 198 THR A O 1
ATOM 1628 N N . HIS A 1 199 ? 5.857 17.723 -15.829 1.00 76.75 199 HIS A N 1
ATOM 1629 C CA . HIS A 1 199 ? 5.290 17.829 -14.490 1.00 76.75 199 HIS A CA 1
ATOM 1630 C C . HIS A 1 199 ? 4.347 16.669 -14.159 1.00 76.75 199 HIS A C 1
ATOM 1632 O O . HIS A 1 199 ? 3.813 16.627 -13.065 1.00 76.75 199 HIS A O 1
ATOM 1638 N N . TRP A 1 200 ? 4.101 15.741 -15.090 1.00 75.94 200 TRP A N 1
ATOM 1639 C CA . TRP A 1 200 ? 3.065 14.704 -14.958 1.00 75.94 200 TRP A CA 1
ATOM 1640 C C . TRP A 1 200 ? 3.474 13.498 -14.108 1.00 75.94 200 TRP A C 1
ATOM 1642 O O . TRP A 1 200 ? 2.682 12.571 -13.955 1.00 75.94 200 TRP A O 1
ATOM 1652 N N . THR A 1 201 ? 4.716 13.465 -13.634 1.00 76.12 201 THR A N 1
ATOM 1653 C CA . THR A 1 201 ? 5.331 12.270 -13.043 1.00 76.12 201 THR A CA 1
ATOM 1654 C C . THR A 1 201 ? 5.678 12.438 -11.569 1.00 76.12 201 THR A C 1
ATOM 1656 O O . THR A 1 201 ? 6.267 11.537 -10.990 1.00 76.12 201 THR A O 1
ATOM 1659 N N . TYR A 1 202 ? 5.314 13.575 -10.974 1.00 85.81 202 TYR A N 1
ATOM 1660 C CA . TYR A 1 202 ? 5.541 13.882 -9.568 1.00 85.81 202 TYR A CA 1
ATOM 1661 C C . TYR A 1 202 ? 4.364 14.687 -9.004 1.00 85.81 202 TYR A C 1
ATOM 1663 O O . TYR A 1 202 ? 3.617 15.330 -9.754 1.00 85.81 202 TYR A O 1
ATOM 1671 N N . HIS A 1 203 ? 4.197 14.667 -7.684 1.00 89.06 203 HIS A N 1
ATOM 1672 C CA . HIS A 1 203 ? 3.189 15.452 -6.978 1.00 89.06 203 HIS A CA 1
ATOM 1673 C C . HIS A 1 203 ? 3.506 15.631 -5.495 1.00 89.06 203 HIS A C 1
ATOM 1675 O O . HIS A 1 203 ? 4.159 14.803 -4.868 1.00 89.06 203 HIS A O 1
ATOM 1681 N N . ASP A 1 204 ? 3.014 16.726 -4.921 1.00 90.44 204 ASP A N 1
ATOM 1682 C CA . ASP A 1 204 ? 3.047 16.919 -3.472 1.00 90.44 204 ASP A CA 1
ATOM 1683 C C . ASP A 1 204 ? 2.124 15.934 -2.778 1.00 90.44 204 ASP A C 1
ATOM 1685 O O . ASP A 1 204 ? 1.050 15.624 -3.303 1.00 90.44 204 ASP A O 1
ATOM 1689 N N . SER A 1 205 ? 2.522 15.519 -1.574 1.00 91.50 205 SER A N 1
ATOM 1690 C CA . SER A 1 205 ? 1.931 14.399 -0.851 1.00 91.50 205 SER A CA 1
ATOM 1691 C C . SER A 1 205 ? 2.027 13.101 -1.644 1.00 91.50 205 SER A C 1
ATOM 1693 O O . SER A 1 205 ? 1.982 13.079 -2.865 1.00 91.50 205 SER A O 1
ATOM 1695 N N . ASP A 1 206 ? 2.123 11.986 -0.955 1.00 93.00 206 ASP A N 1
ATOM 1696 C CA . ASP A 1 206 ? 1.957 10.677 -1.559 1.00 93.00 206 ASP A CA 1
ATOM 1697 C C . ASP A 1 206 ? 1.537 9.709 -0.471 1.00 93.00 206 ASP A C 1
ATOM 1699 O O . ASP A 1 206 ? 1.868 9.894 0.699 1.00 93.00 206 ASP A O 1
ATOM 1703 N N . ASN A 1 207 ? 0.728 8.729 -0.826 1.00 94.56 207 ASN A N 1
ATOM 1704 C CA . ASN A 1 207 ? 0.205 7.801 0.150 1.00 94.56 207 ASN A CA 1
ATOM 1705 C C . ASN A 1 207 ? 0.028 6.436 -0.488 1.00 94.56 207 ASN A C 1
ATOM 1707 O O . ASN A 1 207 ? -0.873 6.213 -1.301 1.00 94.56 207 ASN A O 1
ATOM 1711 N N . GLU A 1 208 ? 0.873 5.530 -0.029 1.00 95.06 208 GLU A N 1
ATOM 1712 C CA . GLU A 1 208 ? 0.964 4.153 -0.476 1.00 95.06 208 GLU A CA 1
ATOM 1713 C C . GLU A 1 208 ? 0.709 3.234 0.725 1.00 95.06 208 GLU A C 1
ATOM 1715 O O . GLU A 1 208 ? 0.648 3.678 1.874 1.00 95.06 208 GLU A O 1
ATOM 1720 N N . GLY A 1 209 ? 0.526 1.937 0.504 1.00 96.81 209 GLY A N 1
ATOM 1721 C CA . GLY A 1 209 ? 0.314 1.023 1.621 1.00 96.81 209 GLY A CA 1
ATOM 1722 C C . GLY A 1 209 ? -0.299 -0.299 1.221 1.00 96.81 209 GLY A C 1
ATOM 1723 O O . GLY A 1 209 ? -0.184 -0.741 0.081 1.00 96.81 209 GLY A O 1
ATOM 1724 N N . PHE A 1 210 ? -0.888 -0.980 2.195 1.00 98.00 210 PHE A N 1
ATOM 1725 C CA . PHE A 1 210 ? -1.371 -2.343 2.021 1.00 98.00 210 PHE A CA 1
ATOM 1726 C C . PHE A 1 210 ? -2.401 -2.717 3.088 1.00 98.00 210 PHE A C 1
ATOM 1728 O O . PHE A 1 210 ? -2.496 -2.092 4.146 1.00 98.00 210 PHE A O 1
ATOM 1735 N N . GLN A 1 211 ? -3.156 -3.775 2.814 1.00 97.75 211 GLN A N 1
ATOM 1736 C CA . GLN A 1 211 ? -4.051 -4.425 3.757 1.00 97.75 211 GLN A CA 1
ATOM 1737 C C . GLN A 1 211 ? -3.602 -5.848 4.056 1.00 97.75 211 GLN A C 1
ATOM 1739 O O . GLN A 1 211 ? -3.106 -6.559 3.184 1.00 97.75 211 GLN A O 1
ATOM 1744 N N . ILE A 1 212 ? -3.834 -6.273 5.291 1.00 97.75 212 ILE A N 1
ATOM 1745 C CA . ILE A 1 212 ? -3.643 -7.635 5.771 1.00 97.75 212 ILE A CA 1
ATOM 1746 C C . ILE A 1 212 ? -5.011 -8.206 6.139 1.00 97.75 212 ILE A C 1
ATOM 1748 O O . ILE A 1 212 ? -5.754 -7.597 6.910 1.00 97.75 212 ILE A O 1
ATOM 1752 N N . ARG A 1 213 ? -5.308 -9.415 5.658 1.00 97.31 213 ARG A N 1
ATOM 1753 C CA . ARG A 1 213 ? -6.395 -10.252 6.173 1.00 97.31 213 ARG A CA 1
ATOM 1754 C C . ARG A 1 213 ? -5.833 -11.315 7.109 1.00 97.31 213 ARG A C 1
ATOM 1756 O O . ARG A 1 213 ? -5.040 -12.158 6.682 1.00 97.31 213 ARG A O 1
ATOM 1763 N N . ILE A 1 214 ? -6.303 -11.313 8.349 1.00 97.38 214 ILE A N 1
ATOM 1764 C CA . ILE A 1 214 ? -5.970 -12.305 9.375 1.00 97.38 214 ILE A CA 1
ATOM 1765 C C . ILE A 1 214 ? -7.170 -13.229 9.559 1.00 97.38 214 ILE A C 1
ATOM 1767 O O . ILE A 1 214 ? -8.275 -12.751 9.817 1.00 97.38 214 ILE A O 1
ATOM 1771 N N . ASP A 1 215 ? -6.954 -14.536 9.448 1.00 95.94 215 ASP A N 1
ATOM 1772 C CA . ASP A 1 215 ? -7.974 -15.542 9.750 1.00 95.94 215 ASP A CA 1
ATOM 1773 C C . ASP A 1 215 ? -8.190 -15.639 11.270 1.00 95.94 215 ASP A C 1
ATOM 1775 O O . ASP A 1 215 ? -7.235 -15.778 12.031 1.00 95.94 215 ASP A O 1
ATOM 1779 N N . LYS A 1 216 ? -9.437 -15.554 11.746 1.00 95.75 216 LYS A N 1
ATOM 1780 C CA . LYS A 1 216 ? -9.746 -15.549 13.190 1.00 95.75 216 LYS A CA 1
ATOM 1781 C C . LYS A 1 216 ? -9.588 -16.910 13.857 1.00 95.75 216 LYS A C 1
ATOM 1783 O O . LYS A 1 216 ? -9.460 -16.955 15.083 1.00 95.75 216 LYS A O 1
ATOM 1788 N N . ALA A 1 217 ? -9.654 -18.002 13.098 1.00 95.62 217 ALA A N 1
ATOM 1789 C CA . ALA A 1 217 ? -9.539 -19.348 13.642 1.00 95.62 217 ALA A CA 1
ATOM 1790 C C . ALA A 1 217 ? -8.071 -19.719 13.879 1.00 95.62 217 ALA A C 1
ATOM 1792 O O . ALA A 1 217 ? -7.753 -20.302 14.916 1.00 95.62 217 ALA A O 1
ATOM 1793 N N . THR A 1 218 ? -7.184 -19.358 12.952 1.00 95.44 218 THR A N 1
ATOM 1794 C CA . THR A 1 218 ? -5.748 -19.664 13.039 1.00 95.44 218 THR A CA 1
ATOM 1795 C C . THR A 1 218 ? -4.916 -18.510 13.586 1.00 95.44 218 THR A C 1
ATOM 1797 O O . THR A 1 218 ? -3.813 -18.742 14.074 1.00 95.44 218 THR A O 1
ATOM 1800 N N . MET A 1 219 ? -5.435 -17.279 13.539 1.00 95.62 219 MET A N 1
ATOM 1801 C CA . MET A 1 219 ? -4.681 -16.041 13.770 1.00 95.62 219 MET A CA 1
ATOM 1802 C C . MET A 1 219 ? -3.485 -15.885 12.814 1.00 95.62 219 MET A C 1
ATOM 1804 O O . MET A 1 219 ? -2.534 -15.159 13.100 1.00 95.62 219 MET A O 1
ATOM 1808 N N . GLU A 1 220 ? -3.517 -16.540 11.656 1.00 95.31 220 GLU A N 1
ATOM 1809 C CA . GLU A 1 220 ? -2.488 -16.403 10.628 1.00 95.31 220 GLU A CA 1
ATOM 1810 C C . GLU A 1 220 ? -2.887 -15.350 9.593 1.00 95.31 220 GLU A C 1
ATOM 1812 O O . GLU A 1 220 ? -4.064 -15.155 9.273 1.00 95.31 220 GLU A O 1
ATOM 1817 N N . VAL A 1 221 ? -1.883 -14.677 9.031 1.00 95.88 221 VAL A N 1
ATOM 1818 C CA . VAL A 1 221 ? -2.082 -13.804 7.873 1.00 95.88 221 VAL A CA 1
ATOM 1819 C C . VAL A 1 221 ? -2.368 -14.673 6.658 1.00 95.88 221 VAL A C 1
ATOM 1821 O O . VAL A 1 221 ? -1.495 -15.388 6.166 1.00 95.88 221 VAL A O 1
ATOM 1824 N N . ALA A 1 222 ? -3.594 -14.590 6.158 1.00 93.81 222 ALA A N 1
ATOM 1825 C CA . ALA A 1 222 ? -4.028 -15.404 5.038 1.00 93.81 222 ALA A CA 1
ATOM 1826 C C . ALA A 1 222 ? -3.793 -14.711 3.690 1.00 93.81 222 ALA A C 1
ATOM 1828 O O . ALA A 1 222 ? -3.425 -15.373 2.724 1.00 93.81 222 ALA A O 1
ATOM 1829 N N . HIS A 1 223 ? -3.986 -13.391 3.621 1.00 95.00 223 HIS A N 1
ATOM 1830 C CA . HIS A 1 223 ? -3.781 -12.599 2.407 1.00 95.00 223 HIS A CA 1
ATOM 1831 C C . HIS A 1 223 ? -3.213 -11.222 2.746 1.00 95.00 223 HIS A C 1
ATOM 1833 O O . HIS A 1 223 ? -3.552 -10.648 3.782 1.00 95.00 223 HIS A O 1
ATOM 1839 N N . VAL A 1 224 ? -2.388 -10.688 1.850 1.00 96.75 224 VAL A N 1
ATOM 1840 C CA . VAL A 1 224 ? -1.924 -9.300 1.885 1.00 96.75 224 VAL A CA 1
ATOM 1841 C C . VAL A 1 224 ? -2.110 -8.702 0.504 1.00 96.75 224 VAL A C 1
ATOM 1843 O O . VAL A 1 224 ? -1.688 -9.297 -0.486 1.00 96.75 224 VAL A O 1
ATOM 1846 N N . GLU A 1 225 ? -2.726 -7.531 0.445 1.00 95.50 225 GLU A N 1
ATOM 1847 C CA . GLU A 1 225 ? -2.927 -6.783 -0.789 1.00 95.50 225 GLU A CA 1
ATOM 1848 C C . GLU A 1 225 ? -2.268 -5.415 -0.669 1.00 95.50 225 GLU A C 1
ATOM 1850 O O . GLU A 1 225 ? -2.598 -4.645 0.229 1.00 95.50 225 GLU A O 1
ATOM 1855 N N . ALA A 1 226 ? -1.313 -5.129 -1.547 1.00 95.12 226 ALA A N 1
ATOM 1856 C CA . ALA A 1 226 ? -0.499 -3.924 -1.498 1.00 95.12 226 ALA A CA 1
ATOM 1857 C C . ALA A 1 226 ? -0.720 -3.044 -2.727 1.00 95.12 226 ALA A C 1
ATOM 1859 O O . ALA A 1 226 ? -0.868 -3.550 -3.839 1.00 95.12 226 ALA A O 1
ATOM 1860 N N . TRP A 1 227 ? -0.729 -1.735 -2.513 1.00 92.50 227 TRP A N 1
ATOM 1861 C CA . TRP A 1 227 ? -0.851 -0.730 -3.553 1.00 92.50 227 TRP A CA 1
ATOM 1862 C C . TRP A 1 227 ? 0.535 -0.357 -4.079 1.00 92.50 227 TRP A C 1
ATOM 1864 O O . TRP A 1 227 ? 1.372 0.156 -3.340 1.00 92.50 227 TRP A O 1
ATOM 1874 N N . TYR A 1 228 ? 0.770 -0.652 -5.358 1.00 89.12 228 TYR A N 1
ATOM 1875 C CA . TYR A 1 228 ? 2.018 -0.365 -6.054 1.00 89.12 228 TYR A CA 1
ATOM 1876 C C . TYR A 1 228 ? 1.733 0.537 -7.260 1.00 89.12 228 TYR A C 1
ATOM 1878 O O . TYR A 1 228 ? 1.394 0.063 -8.355 1.00 89.12 228 TYR A O 1
ATOM 1886 N N . HIS A 1 229 ? 1.848 1.851 -7.041 1.00 84.69 229 HIS A N 1
ATOM 1887 C CA . HIS A 1 229 ? 1.563 2.944 -7.980 1.00 84.69 229 HIS A CA 1
ATOM 1888 C C . HIS A 1 229 ? 0.108 3.032 -8.458 1.00 84.69 229 HIS A C 1
ATOM 1890 O O . HIS A 1 229 ? -0.591 3.997 -8.185 1.00 84.69 229 HIS A O 1
ATOM 1896 N N . ASN A 1 230 ? -0.354 2.077 -9.267 1.00 81.12 230 ASN A N 1
ATOM 1897 C CA . ASN A 1 230 ? -1.704 2.076 -9.847 1.00 81.12 230 ASN A CA 1
ATOM 1898 C C . ASN A 1 230 ? -2.317 0.673 -9.905 1.00 81.12 230 ASN A C 1
ATOM 1900 O O . ASN A 1 230 ? -3.177 0.405 -10.749 1.00 81.12 230 ASN A O 1
ATOM 1904 N N . ARG A 1 231 ? -1.803 -0.240 -9.077 1.00 83.56 231 ARG A N 1
ATOM 1905 C CA . ARG A 1 231 ? -2.167 -1.653 -9.080 1.00 83.56 231 ARG A CA 1
ATOM 1906 C C . ARG A 1 231 ? -2.166 -2.241 -7.696 1.00 83.56 231 ARG A C 1
ATOM 1908 O O . ARG A 1 231 ? -1.302 -1.912 -6.888 1.00 83.56 231 ARG A O 1
ATOM 1915 N N . PHE A 1 232 ? -3.064 -3.192 -7.501 1.00 88.38 232 PHE A N 1
ATOM 1916 C CA . PHE A 1 232 ? -3.012 -4.058 -6.344 1.00 88.38 232 PHE A CA 1
ATOM 1917 C C . PHE A 1 232 ? -2.172 -5.297 -6.638 1.00 88.38 232 PHE A C 1
ATOM 1919 O O . PHE A 1 232 ? -2.339 -5.966 -7.660 1.00 88.38 232 PHE A O 1
ATOM 1926 N N . PHE A 1 233 ? -1.242 -5.600 -5.739 1.00 90.50 233 PHE A N 1
ATOM 1927 C CA . PHE A 1 233 ? -0.504 -6.852 -5.734 1.00 90.50 233 PHE A CA 1
ATOM 1928 C C . PHE A 1 233 ? -0.921 -7.700 -4.553 1.00 90.50 233 PHE A C 1
ATOM 1930 O O . PHE A 1 233 ? -0.835 -7.276 -3.401 1.00 90.50 233 PHE A O 1
ATOM 1937 N N . LEU A 1 234 ? -1.308 -8.932 -4.860 1.00 91.88 234 LEU A N 1
ATOM 1938 C CA . LEU A 1 234 ? -1.708 -9.915 -3.874 1.00 91.88 234 LEU A CA 1
ATOM 1939 C C . LEU A 1 234 ? -0.528 -10.834 -3.535 1.00 91.88 234 LEU A C 1
ATOM 1941 O O . LEU A 1 234 ? 0.154 -11.347 -4.426 1.00 91.88 234 LEU A O 1
ATOM 1945 N N . CYS A 1 235 ? -0.303 -11.082 -2.249 1.00 94.00 235 CYS A N 1
ATOM 1946 C CA . CYS A 1 235 ? 0.609 -12.114 -1.769 1.00 94.00 235 CYS A CA 1
ATOM 1947 C C . CYS A 1 235 ? -0.048 -12.962 -0.671 1.00 94.00 235 CYS A C 1
ATOM 1949 O O . CYS A 1 235 ? -0.927 -12.494 0.059 1.00 94.00 235 CYS A O 1
ATOM 1951 N N . ASN A 1 236 ? 0.341 -14.235 -0.583 1.00 93.69 236 ASN A N 1
ATOM 1952 C CA . ASN A 1 236 ? -0.144 -15.156 0.448 1.00 93.69 236 ASN A CA 1
ATOM 1953 C C . ASN A 1 236 ? 0.870 -16.264 0.756 1.00 93.69 236 ASN A C 1
ATOM 1955 O O . ASN A 1 236 ? 1.983 -16.276 0.231 1.00 93.69 236 ASN A O 1
ATOM 1959 N N . SER A 1 237 ? 0.495 -17.208 1.618 1.00 90.25 237 SER A N 1
ATOM 1960 C CA . SER A 1 237 ? 1.367 -18.311 2.031 1.00 90.25 237 SER A CA 1
ATOM 1961 C C . SER A 1 237 ? 1.515 -19.440 1.018 1.00 90.25 237 SER A C 1
ATOM 1963 O O . SER A 1 237 ? 2.475 -20.206 1.091 1.00 90.25 237 SER A O 1
ATOM 1965 N N . THR A 1 238 ? 0.596 -19.556 0.061 1.00 88.75 238 THR A N 1
ATOM 1966 C CA . THR A 1 238 ? 0.529 -20.715 -0.841 1.00 88.75 238 THR A CA 1
ATOM 1967 C C . THR A 1 238 ? 1.083 -20.427 -2.233 1.00 88.75 238 THR A C 1
ATOM 1969 O O . THR A 1 238 ? 1.374 -21.363 -2.982 1.00 88.75 238 THR A O 1
ATOM 1972 N N . GLY A 1 239 ? 1.202 -19.151 -2.609 1.00 87.00 239 GLY A N 1
ATOM 1973 C CA . GLY A 1 239 ? 1.513 -18.736 -3.974 1.00 87.00 239 GLY A CA 1
ATOM 1974 C C . GLY A 1 239 ? 0.371 -18.983 -4.965 1.00 87.00 239 GLY A C 1
ATOM 1975 O O . GLY A 1 239 ? 0.592 -18.915 -6.174 1.00 87.00 239 GLY A O 1
ATOM 1976 N N . LYS A 1 240 ? -0.832 -19.324 -4.483 1.00 85.31 240 LYS A N 1
ATOM 1977 C CA . LYS A 1 240 ? -1.999 -19.687 -5.300 1.00 85.31 240 LYS A CA 1
ATOM 1978 C C . LYS A 1 240 ? -3.206 -18.837 -4.931 1.00 85.31 240 LYS A C 1
ATOM 1980 O O . LYS A 1 240 ? -3.344 -18.420 -3.794 1.00 85.31 240 LYS A O 1
ATOM 1985 N N . THR A 1 241 ? -4.075 -18.604 -5.902 1.00 83.38 241 THR A N 1
ATOM 1986 C CA . THR A 1 241 ? -5.302 -17.807 -5.770 1.00 83.38 241 THR A CA 1
ATOM 1987 C C . THR A 1 241 ? -6.396 -18.462 -6.602 1.00 83.38 241 THR A C 1
ATOM 1989 O O . THR A 1 241 ? -6.107 -19.047 -7.653 1.00 83.38 241 THR A O 1
ATOM 1992 N N . SER A 1 242 ? -7.636 -18.391 -6.123 1.00 81.88 242 SER A N 1
ATOM 1993 C CA . SER A 1 242 ? -8.833 -18.775 -6.886 1.00 81.88 242 SER A CA 1
ATOM 1994 C C . SER A 1 242 ? -9.668 -17.565 -7.326 1.00 81.88 242 SER A C 1
ATOM 1996 O O . SER A 1 242 ? -10.672 -17.736 -8.021 1.00 81.88 242 SER A O 1
ATOM 1998 N N . GLY A 1 243 ? -9.258 -16.357 -6.932 1.00 82.38 243 GLY A N 1
ATOM 1999 C CA . GLY A 1 243 ? -9.897 -15.087 -7.245 1.00 82.38 243 GLY A CA 1
ATOM 2000 C C . GLY A 1 243 ? -9.474 -14.507 -8.593 1.00 82.38 243 GLY A C 1
ATOM 2001 O O . GLY A 1 243 ? -8.930 -15.196 -9.461 1.00 82.38 243 GLY A O 1
ATOM 2002 N N . SER A 1 244 ? -9.789 -13.228 -8.800 1.00 78.00 244 SER A N 1
ATOM 2003 C CA . SER A 1 244 ? -9.520 -12.527 -10.062 1.00 78.00 244 SER A CA 1
ATOM 2004 C C . SER A 1 244 ? -8.070 -12.084 -10.231 1.00 78.00 244 SER A C 1
ATOM 2006 O O . SER A 1 244 ? -7.626 -11.943 -11.375 1.00 78.00 244 SER A O 1
ATOM 2008 N N . GLU A 1 245 ? -7.345 -11.877 -9.130 1.00 81.62 245 GLU A N 1
ATOM 2009 C CA . GLU A 1 245 ? -6.003 -11.305 -9.153 1.00 81.62 245 GLU A CA 1
ATOM 2010 C C . GLU A 1 245 ? -4.923 -12.359 -8.873 1.00 81.62 245 GLU A C 1
ATOM 2012 O O . GLU A 1 245 ? -5.094 -13.222 -8.007 1.00 81.62 245 GLU A O 1
ATOM 2017 N N . PRO A 1 246 ? -3.803 -12.327 -9.618 1.00 81.31 246 PRO A N 1
ATOM 2018 C CA . PRO A 1 246 ? -2.709 -13.280 -9.482 1.00 81.31 246 PRO A CA 1
ATOM 2019 C C . PRO A 1 246 ? -1.890 -13.038 -8.208 1.00 81.31 246 PRO A C 1
ATOM 2021 O O . PRO A 1 246 ? -1.669 -11.899 -7.802 1.00 81.31 246 PRO A O 1
ATOM 2024 N N . ILE A 1 247 ? -1.327 -14.111 -7.642 1.00 86.00 247 ILE A N 1
ATOM 2025 C CA . ILE A 1 247 ? -0.337 -13.989 -6.567 1.00 86.00 247 ILE A CA 1
ATOM 2026 C C . ILE A 1 247 ? 1.005 -13.539 -7.149 1.00 86.00 247 ILE A C 1
ATOM 2028 O O . ILE A 1 247 ? 1.587 -14.223 -7.995 1.00 86.00 247 ILE A O 1
ATOM 2032 N N . GLN A 1 248 ? 1.503 -12.395 -6.684 1.00 86.81 248 GLN A N 1
ATOM 2033 C CA . GLN A 1 248 ? 2.809 -11.866 -7.065 1.00 86.81 248 GLN A CA 1
ATOM 2034 C C . GLN A 1 248 ? 3.939 -12.669 -6.411 1.00 86.81 248 GLN A C 1
ATOM 2036 O O . GLN A 1 248 ? 4.873 -13.101 -7.088 1.00 86.81 248 GLN A O 1
ATOM 2041 N N . SER A 1 249 ? 3.852 -12.861 -5.093 1.00 89.00 249 SER A N 1
ATOM 2042 C CA . SER A 1 249 ? 4.904 -13.463 -4.275 1.00 89.00 249 SER A CA 1
ATOM 2043 C C . SER A 1 249 ? 4.339 -14.225 -3.075 1.00 89.00 249 SER A C 1
ATOM 2045 O O . SER A 1 249 ? 3.142 -14.172 -2.786 1.00 89.00 249 SER A O 1
ATOM 2047 N N . LEU A 1 250 ? 5.216 -14.926 -2.352 1.00 93.19 250 LEU A N 1
ATOM 2048 C CA . LEU A 1 250 ? 4.889 -15.397 -1.010 1.00 93.19 250 LEU A CA 1
ATOM 2049 C C . LEU A 1 250 ? 4.881 -14.226 -0.030 1.00 93.19 250 LEU A C 1
ATOM 2051 O O . LEU A 1 250 ? 5.726 -13.332 -0.118 1.00 93.19 250 LEU A O 1
ATOM 2055 N N . SER A 1 251 ? 3.983 -14.274 0.948 1.00 95.19 251 SER A N 1
ATOM 2056 C CA . SER A 1 251 ? 4.080 -13.429 2.138 1.00 95.19 251 SER A CA 1
ATOM 2057 C C . SER A 1 251 ? 5.293 -13.869 2.955 1.00 95.19 251 SER A C 1
ATOM 2059 O O . SER A 1 251 ? 5.323 -14.999 3.447 1.00 95.19 251 SER A O 1
ATOM 2061 N N . LEU A 1 252 ? 6.299 -13.001 3.071 1.00 97.12 252 LEU A N 1
ATOM 2062 C CA . LEU A 1 252 ? 7.484 -13.229 3.897 1.00 97.12 252 LEU A CA 1
ATOM 2063 C C . LEU A 1 252 ? 7.290 -12.569 5.263 1.00 97.12 252 LEU A C 1
ATOM 2065 O O . LEU A 1 252 ? 6.875 -11.418 5.317 1.00 97.12 252 LEU A O 1
ATOM 2069 N N . PHE A 1 253 ? 7.622 -13.258 6.351 1.00 97.25 253 PHE A N 1
ATOM 2070 C CA . PHE A 1 253 ? 7.431 -12.758 7.714 1.00 97.25 253 PHE A CA 1
ATOM 2071 C C . PHE A 1 253 ? 8.748 -12.706 8.478 1.00 97.25 253 PHE A C 1
ATOM 2073 O O . PHE A 1 253 ? 9.503 -13.678 8.503 1.00 97.25 253 PHE A O 1
ATOM 2080 N N . GLU A 1 254 ? 8.999 -11.588 9.150 1.00 95.81 254 GLU A N 1
ATOM 2081 C CA . GLU A 1 254 ? 10.019 -11.479 10.187 1.00 95.81 254 GLU A CA 1
ATOM 2082 C C . GLU A 1 254 ? 9.367 -11.740 11.552 1.00 95.81 254 GLU A C 1
ATOM 2084 O O . GLU A 1 254 ? 8.279 -11.247 11.842 1.00 95.81 254 GLU A O 1
ATOM 2089 N N . GLY A 1 255 ? 9.975 -12.583 12.389 1.00 92.44 255 GLY A N 1
ATOM 2090 C CA . GLY A 1 255 ? 9.407 -12.905 13.707 1.00 92.44 255 GLY A CA 1
ATOM 2091 C C . GLY A 1 255 ? 8.087 -13.690 13.699 1.00 92.44 255 GLY A C 1
ATOM 2092 O O . GLY A 1 255 ? 7.515 -13.906 14.760 1.00 92.44 255 GLY A O 1
ATOM 2093 N N . GLY A 1 256 ? 7.613 -14.136 12.532 1.00 92.44 256 GLY A N 1
ATOM 2094 C CA . GLY A 1 256 ? 6.404 -14.952 12.369 1.00 92.44 256 GLY A CA 1
ATOM 2095 C C . GLY A 1 256 ? 5.109 -14.169 12.124 1.00 92.44 256 GLY A C 1
ATOM 2096 O O . GLY A 1 256 ? 4.194 -14.729 11.530 1.00 92.44 256 GLY A O 1
ATOM 2097 N N . SER A 1 257 ? 5.029 -12.891 12.506 1.00 94.38 257 SER A N 1
ATOM 2098 C CA . SER A 1 257 ? 3.817 -12.064 12.336 1.00 94.38 257 SER A CA 1
ATOM 2099 C C . SER A 1 257 ? 4.040 -10.757 11.570 1.00 94.38 257 SER A C 1
ATOM 2101 O O . SER A 1 257 ? 3.086 -10.212 11.015 1.00 94.38 257 SER A O 1
ATOM 2103 N N . HIS A 1 258 ? 5.280 -10.264 11.477 1.00 96.94 258 HIS A N 1
ATOM 2104 C CA . HIS A 1 258 ? 5.585 -8.996 10.816 1.00 96.94 258 HIS A CA 1
ATOM 2105 C C . HIS A 1 258 ? 5.811 -9.218 9.324 1.00 96.94 258 HIS A C 1
ATOM 2107 O O . HIS A 1 258 ? 6.875 -9.683 8.907 1.00 96.94 258 HIS A O 1
ATOM 2113 N N . ILE A 1 259 ? 4.801 -8.908 8.507 1.00 97.94 259 ILE A N 1
ATOM 2114 C CA . ILE A 1 259 ? 4.921 -8.984 7.047 1.00 97.94 259 ILE A CA 1
ATOM 2115 C C . ILE A 1 259 ? 6.089 -8.110 6.576 1.00 97.94 259 ILE A C 1
ATOM 2117 O O . ILE A 1 259 ? 6.242 -6.963 7.000 1.00 97.94 259 ILE A O 1
ATOM 2121 N N . VAL A 1 260 ? 6.930 -8.658 5.701 1.00 98.19 260 VAL A N 1
ATOM 2122 C CA . VAL A 1 260 ? 8.044 -7.927 5.106 1.00 98.19 260 VAL A CA 1
ATOM 2123 C C . VAL A 1 260 ? 7.566 -7.235 3.839 1.00 98.19 260 VAL A C 1
ATOM 2125 O O . VAL A 1 260 ? 7.183 -7.874 2.856 1.00 98.19 260 VAL A O 1
ATOM 2128 N N . ILE A 1 261 ? 7.614 -5.911 3.869 1.00 98.00 261 ILE A N 1
ATOM 2129 C CA . ILE A 1 261 ? 7.135 -5.027 2.812 1.00 98.00 261 ILE A CA 1
ATOM 2130 C C . ILE A 1 261 ? 8.328 -4.355 2.141 1.00 98.00 261 ILE A C 1
ATOM 2132 O O . ILE A 1 261 ? 9.272 -3.939 2.807 1.00 98.00 261 ILE A O 1
ATOM 2136 N N . TYR A 1 262 ? 8.294 -4.244 0.819 1.00 96.62 262 TYR A N 1
ATOM 2137 C CA . TYR A 1 262 ? 9.210 -3.418 0.047 1.00 96.62 262 TYR A CA 1
ATOM 2138 C C . TYR A 1 262 ? 8.524 -2.090 -0.270 1.00 96.62 262 TYR A C 1
ATOM 2140 O O . TYR A 1 262 ? 7.426 -2.084 -0.826 1.00 96.62 262 TYR A O 1
ATOM 2148 N N . ALA A 1 263 ? 9.188 -0.988 0.062 1.00 95.88 263 ALA A N 1
ATOM 2149 C CA . ALA A 1 263 ? 8.776 0.359 -0.309 1.00 95.88 263 ALA A CA 1
ATOM 2150 C C . ALA A 1 263 ? 9.840 0.957 -1.234 1.00 95.88 263 ALA A C 1
ATOM 2152 O O . ALA A 1 263 ? 11.024 1.038 -0.875 1.00 95.88 263 ALA A O 1
ATOM 2153 N N . GLN A 1 264 ? 9.424 1.318 -2.445 1.00 92.62 264 GLN A N 1
ATOM 2154 C CA . GLN A 1 264 ? 10.307 1.888 -3.457 1.00 92.62 264 GLN A CA 1
ATOM 2155 C C . GLN A 1 264 ? 10.723 3.324 -3.089 1.00 92.62 264 GLN A C 1
ATOM 2157 O O . GLN A 1 264 ? 9.993 4.041 -2.419 1.00 92.62 264 GLN A O 1
ATOM 2162 N N . SER A 1 265 ? 11.893 3.760 -3.556 1.00 89.75 265 SER A N 1
ATOM 2163 C CA . SER A 1 265 ? 12.218 5.191 -3.653 1.00 89.75 265 SER A CA 1
ATOM 2164 C C . SER A 1 265 ? 11.708 5.750 -4.972 1.00 89.75 265 SER A C 1
ATOM 2166 O O . SER A 1 265 ? 11.953 5.081 -5.979 1.00 89.75 265 SER A O 1
ATOM 2168 N N . LEU A 1 266 ? 11.228 6.997 -5.017 1.00 85.75 266 LEU A N 1
ATOM 2169 C CA . LEU A 1 266 ? 10.647 7.606 -6.232 1.00 85.75 266 LEU A CA 1
ATOM 2170 C C . LEU A 1 266 ? 9.361 6.866 -6.643 1.00 85.75 266 LEU A C 1
ATOM 2172 O O . LEU A 1 266 ? 9.396 5.661 -6.903 1.00 85.75 266 LEU A O 1
ATOM 2176 N N . GLY A 1 267 ? 8.211 7.533 -6.678 1.00 82.31 267 GLY A N 1
ATOM 2177 C CA . GLY A 1 267 ? 6.918 6.870 -6.899 1.00 82.31 267 GLY A CA 1
ATOM 2178 C C . GLY A 1 267 ? 6.367 6.087 -5.704 1.00 82.31 267 GLY A C 1
ATOM 2179 O O . GLY A 1 267 ? 5.252 5.596 -5.798 1.00 82.31 267 GLY A O 1
ATOM 2180 N N . HIS A 1 268 ? 7.183 5.858 -4.666 1.00 88.94 268 HIS A N 1
ATOM 2181 C CA . HIS A 1 268 ? 6.917 5.170 -3.387 1.00 88.94 268 HIS A CA 1
ATOM 2182 C C . HIS A 1 268 ? 6.115 3.861 -3.382 1.00 88.94 268 HIS A C 1
ATOM 2184 O O . HIS A 1 268 ? 5.743 3.394 -2.309 1.00 88.94 268 HIS A O 1
ATOM 2190 N N . GLY A 1 269 ? 5.931 3.206 -4.532 1.00 91.56 269 GLY A N 1
ATOM 2191 C CA . GLY A 1 269 ? 5.131 1.989 -4.654 1.00 91.56 269 GLY A CA 1
ATOM 2192 C C . GLY A 1 269 ? 5.434 0.945 -3.572 1.00 91.56 269 GLY A C 1
ATOM 2193 O O . GLY A 1 269 ? 6.598 0.583 -3.336 1.00 91.56 269 GLY A O 1
ATOM 2194 N N . VAL A 1 270 ? 4.375 0.428 -2.942 1.00 94.75 270 VAL A N 1
ATOM 2195 C CA . VAL A 1 270 ? 4.457 -0.546 -1.847 1.00 94.75 270 VAL A CA 1
ATOM 2196 C C . VAL A 1 270 ? 4.033 -1.939 -2.310 1.00 94.75 270 VAL A C 1
ATOM 2198 O O . VAL A 1 270 ? 3.031 -2.133 -2.990 1.00 94.75 270 VAL A O 1
ATOM 2201 N N . ARG A 1 271 ? 4.812 -2.963 -1.953 1.00 95.00 271 ARG A N 1
ATOM 2202 C CA . ARG A 1 271 ? 4.476 -4.362 -2.262 1.00 95.00 271 ARG A CA 1
ATOM 2203 C C . ARG A 1 271 ? 5.022 -5.337 -1.238 1.00 95.00 271 ARG A C 1
ATOM 2205 O O . ARG A 1 271 ? 5.937 -5.010 -0.486 1.00 95.00 271 ARG A O 1
ATOM 2212 N N . CYS A 1 272 ? 4.530 -6.572 -1.257 1.00 95.88 272 CYS A N 1
ATOM 2213 C CA . CYS A 1 272 ? 5.177 -7.643 -0.511 1.00 95.88 272 CYS A CA 1
ATOM 2214 C C . CYS A 1 272 ? 6.627 -7.813 -0.990 1.00 95.88 272 CYS A C 1
ATOM 2216 O O . CYS A 1 272 ? 6.915 -7.809 -2.196 1.00 95.88 272 CYS A O 1
ATOM 2218 N N . ALA A 1 273 ? 7.556 -7.942 -0.044 1.00 94.69 273 ALA A N 1
ATOM 2219 C CA . ALA A 1 273 ? 8.940 -8.215 -0.384 1.00 94.69 273 ALA A CA 1
ATOM 2220 C C . ALA A 1 273 ? 9.071 -9.616 -0.996 1.00 94.69 273 ALA A C 1
ATOM 2222 O O . ALA A 1 273 ? 8.405 -10.574 -0.606 1.00 94.69 273 ALA A O 1
ATOM 2223 N N . THR A 1 274 ? 9.981 -9.732 -1.950 1.00 92.50 274 THR A N 1
ATOM 2224 C CA . THR A 1 274 ? 10.396 -10.985 -2.577 1.00 92.50 274 THR A CA 1
ATOM 2225 C C . THR A 1 274 ? 11.779 -11.376 -2.070 1.00 92.50 274 THR A C 1
ATOM 2227 O O . THR A 1 274 ? 12.533 -10.547 -1.553 1.00 92.50 274 THR A O 1
ATOM 2230 N N . ARG A 1 275 ? 12.179 -12.635 -2.274 1.00 89.81 275 ARG A N 1
ATOM 2231 C CA . ARG A 1 275 ? 13.543 -13.083 -1.952 1.00 89.81 275 ARG A CA 1
ATOM 2232 C C . ARG A 1 275 ? 14.618 -12.296 -2.717 1.00 89.81 275 ARG A C 1
ATOM 2234 O O . ARG A 1 275 ? 15.697 -12.067 -2.173 1.00 89.81 275 ARG A O 1
ATOM 2241 N N . ALA A 1 276 ? 14.316 -11.819 -3.927 1.00 88.25 276 ALA A N 1
ATOM 2242 C CA . ALA A 1 276 ? 15.221 -10.970 -4.702 1.00 88.25 276 ALA A CA 1
ATOM 2243 C C . ALA A 1 276 ? 15.496 -9.624 -4.010 1.00 88.25 276 ALA A C 1
ATOM 2245 O O . ALA A 1 276 ? 16.631 -9.143 -4.024 1.00 88.25 276 ALA A O 1
ATOM 2246 N N . ASP A 1 277 ? 14.495 -9.050 -3.335 1.00 90.94 277 ASP A N 1
ATOM 2247 C CA . ASP A 1 277 ? 14.669 -7.800 -2.590 1.00 90.94 277 ASP A CA 1
ATOM 2248 C C . ASP A 1 277 ? 15.647 -7.986 -1.429 1.00 90.94 277 ASP A C 1
ATOM 2250 O O . ASP A 1 277 ? 16.505 -7.128 -1.205 1.00 90.94 277 ASP A O 1
ATOM 2254 N N . LEU A 1 278 ? 15.598 -9.150 -0.766 1.00 92.25 278 LEU A N 1
ATOM 2255 C CA . LEU A 1 278 ? 16.495 -9.506 0.340 1.00 92.25 278 LEU A CA 1
ATOM 2256 C C . LEU A 1 278 ? 17.966 -9.553 -0.091 1.00 92.25 278 LEU A C 1
ATOM 2258 O O . LEU A 1 278 ? 18.850 -9.189 0.682 1.00 92.25 278 LEU A O 1
ATOM 2262 N N . ALA A 1 279 ? 18.242 -9.948 -1.336 1.00 87.56 279 ALA A N 1
ATOM 2263 C CA . ALA A 1 279 ? 19.598 -9.954 -1.885 1.00 87.56 279 ALA A CA 1
ATOM 2264 C C . ALA A 1 279 ? 20.140 -8.535 -2.162 1.00 87.56 279 ALA A C 1
ATOM 2266 O O . ALA A 1 279 ? 21.352 -8.346 -2.285 1.00 87.56 279 ALA A O 1
ATOM 2267 N N . SER A 1 280 ? 19.263 -7.527 -2.245 1.00 85.25 280 SER A N 1
ATOM 2268 C CA . SER A 1 280 ? 19.601 -6.152 -2.645 1.00 85.25 280 SER A CA 1
ATOM 2269 C C . SER A 1 280 ? 19.667 -5.137 -1.490 1.00 85.25 280 SER A C 1
ATOM 2271 O O . SER A 1 280 ? 19.942 -3.954 -1.718 1.00 85.25 280 SER A O 1
ATOM 2273 N N . ILE A 1 281 ? 19.472 -5.583 -0.243 1.00 92.88 281 ILE A N 1
ATOM 2274 C CA . ILE A 1 281 ? 19.359 -4.718 0.950 1.00 92.88 281 ILE A CA 1
ATOM 2275 C C . ILE A 1 281 ? 20.635 -3.939 1.299 1.00 92.88 281 ILE A C 1
ATOM 2277 O O . ILE A 1 281 ? 20.610 -3.031 2.123 1.00 92.88 281 ILE A O 1
ATOM 2281 N N . SER A 1 282 ? 21.776 -4.270 0.692 1.00 90.88 282 SER A N 1
ATOM 2282 C CA . SER A 1 282 ? 23.065 -3.650 1.024 1.00 90.88 282 SER A CA 1
ATOM 2283 C C . SER A 1 282 ? 23.213 -2.212 0.521 1.00 90.88 282 SER A C 1
ATOM 2285 O O . SER A 1 282 ? 24.105 -1.491 0.978 1.00 90.88 282 SER A O 1
ATOM 2287 N N . LYS A 1 283 ? 22.337 -1.750 -0.380 1.00 90.50 283 LYS A N 1
ATOM 2288 C CA . LYS A 1 283 ? 22.463 -0.451 -1.051 1.00 90.50 283 LYS A CA 1
ATOM 2289 C C . LYS A 1 283 ? 21.226 0.419 -0.859 1.00 90.50 283 LYS A C 1
ATOM 2291 O O . LYS A 1 283 ? 20.126 0.032 -1.256 1.00 90.50 283 LYS A O 1
ATOM 2296 N N . ASN A 1 284 ? 21.445 1.627 -0.335 1.00 93.88 284 ASN A N 1
ATOM 2297 C CA . ASN A 1 284 ? 20.434 2.675 -0.173 1.00 93.88 284 ASN A CA 1
ATOM 2298 C C . ASN A 1 284 ? 19.159 2.182 0.517 1.00 93.88 284 ASN A C 1
ATOM 2300 O O . ASN A 1 284 ? 18.067 2.488 0.063 1.00 93.88 284 ASN A O 1
ATOM 2304 N N . THR A 1 285 ? 19.294 1.362 1.557 1.00 96.81 285 THR A N 1
ATOM 2305 C CA . THR A 1 285 ? 18.146 0.701 2.192 1.00 96.81 285 THR A CA 1
ATOM 2306 C C . THR A 1 285 ? 18.046 1.091 3.661 1.00 96.81 285 THR A C 1
ATOM 2308 O O . THR A 1 285 ? 19.053 1.118 4.370 1.00 96.81 285 THR A O 1
ATOM 2311 N N . LYS A 1 286 ? 16.836 1.366 4.131 1.00 97.62 286 LYS A N 1
ATOM 2312 C CA . LYS A 1 286 ? 16.483 1.463 5.546 1.00 97.62 286 LYS A CA 1
ATOM 2313 C C . LYS A 1 286 ? 15.603 0.266 5.872 1.00 97.62 286 LYS A C 1
ATOM 2315 O O . LYS A 1 286 ? 14.636 0.019 5.163 1.00 97.62 286 LYS A O 1
ATOM 2320 N N . ILE A 1 287 ? 15.947 -0.490 6.906 1.00 98.12 287 ILE A N 1
ATOM 2321 C CA . ILE A 1 287 ? 15.048 -1.511 7.446 1.00 98.12 287 ILE A CA 1
ATOM 2322 C C . ILE A 1 287 ? 14.351 -0.898 8.650 1.00 98.12 287 ILE A C 1
ATOM 2324 O O . ILE A 1 287 ? 14.989 -0.632 9.675 1.00 98.12 287 ILE A O 1
ATOM 2328 N N . MET A 1 288 ? 13.064 -0.613 8.480 1.00 98.06 288 MET A N 1
ATOM 2329 C CA . MET A 1 288 ? 12.239 0.081 9.460 1.00 98.06 288 MET A CA 1
ATOM 2330 C C . MET A 1 288 ? 11.317 -0.917 10.160 1.00 98.06 288 MET A C 1
ATOM 2332 O O . MET A 1 288 ? 10.654 -1.718 9.500 1.00 98.06 288 MET A O 1
ATOM 2336 N N . ARG A 1 289 ? 11.282 -0.872 11.493 1.00 97.75 289 ARG A N 1
ATOM 2337 C CA . ARG A 1 289 ? 10.440 -1.736 12.335 1.00 97.75 289 ARG A CA 1
ATOM 2338 C C . ARG A 1 289 ? 9.651 -0.906 13.333 1.00 97.75 289 ARG A C 1
ATOM 2340 O O . ARG A 1 289 ? 10.148 0.114 13.809 1.00 97.75 289 ARG A O 1
ATOM 2347 N N . TYR A 1 290 ? 8.462 -1.363 13.691 1.00 97.06 290 TYR A N 1
ATOM 2348 C CA . TYR A 1 290 ? 7.693 -0.711 14.740 1.00 97.06 290 TYR A CA 1
ATOM 2349 C C . TYR A 1 290 ? 8.466 -0.707 16.066 1.00 97.06 290 TYR A C 1
ATOM 2351 O O . TYR A 1 290 ? 9.152 -1.679 16.397 1.00 97.06 290 TYR A O 1
ATOM 2359 N N . HIS A 1 291 ? 8.362 0.390 16.816 1.00 95.38 291 HIS A N 1
ATOM 2360 C CA . HIS A 1 291 ? 8.808 0.453 18.200 1.00 95.38 291 HIS A CA 1
ATOM 2361 C C . HIS A 1 291 ? 7.686 0.995 19.097 1.00 95.38 291 HIS A C 1
ATOM 2363 O O . HIS A 1 291 ? 7.191 2.094 18.836 1.00 95.38 291 HIS A O 1
ATOM 2369 N N . PRO A 1 292 ? 7.297 0.274 20.165 1.00 92.56 292 PRO A N 1
ATOM 2370 C CA . PRO A 1 292 ? 6.182 0.684 21.015 1.00 92.56 292 PRO A CA 1
ATOM 2371 C C . PRO A 1 292 ? 6.515 1.859 21.934 1.00 92.56 292 PRO A C 1
ATOM 2373 O O . PRO A 1 292 ? 5.621 2.609 22.313 1.00 92.56 292 PRO A O 1
ATOM 2376 N N . ASN A 1 293 ? 7.792 2.045 22.283 1.00 93.25 293 ASN A N 1
ATOM 2377 C CA . ASN A 1 293 ? 8.242 3.198 23.061 1.00 93.25 293 ASN A CA 1
ATOM 2378 C C . ASN A 1 293 ? 8.750 4.315 22.126 1.00 93.25 293 ASN A C 1
ATOM 2380 O O . ASN A 1 293 ? 9.802 4.119 21.506 1.00 93.25 293 ASN A O 1
ATOM 2384 N N . PRO A 1 294 ? 8.073 5.479 22.041 1.00 90.69 294 PRO A N 1
ATOM 2385 C CA . PRO A 1 294 ? 8.510 6.600 21.209 1.00 90.69 294 PRO A CA 1
ATOM 2386 C C . PRO A 1 294 ? 9.895 7.149 21.569 1.00 90.69 294 PRO A C 1
ATOM 2388 O O . PRO A 1 294 ? 10.601 7.641 20.693 1.00 90.69 294 PRO A O 1
ATOM 2391 N N . GLU A 1 295 ? 10.306 7.051 22.837 1.00 92.69 295 GLU A N 1
ATOM 2392 C CA . GLU A 1 295 ? 11.597 7.569 23.318 1.00 92.69 295 GLU A CA 1
ATOM 2393 C C . GLU A 1 295 ? 12.793 6.728 22.844 1.00 92.69 295 GLU A C 1
ATOM 2395 O O . GLU A 1 295 ? 13.927 7.204 22.816 1.00 92.69 295 GLU A O 1
ATOM 2400 N N . GLU A 1 296 ? 12.540 5.482 22.445 1.00 93.00 296 GLU A N 1
ATOM 2401 C CA . GLU A 1 296 ? 13.550 4.527 21.978 1.00 93.00 296 GLU A CA 1
ATOM 2402 C C . GLU A 1 296 ? 13.600 4.418 20.444 1.00 93.00 296 GLU A C 1
ATOM 2404 O O . GLU A 1 296 ? 14.390 3.648 19.895 1.00 93.00 296 GLU A O 1
ATOM 2409 N N . ILE A 1 297 ? 12.784 5.200 19.727 1.00 94.31 297 ILE A N 1
ATOM 2410 C CA . ILE A 1 297 ? 12.786 5.213 18.263 1.00 94.31 297 ILE A CA 1
ATOM 2411 C C . ILE A 1 297 ? 14.137 5.713 17.750 1.00 94.31 297 ILE A C 1
ATOM 2413 O O . ILE A 1 297 ? 14.548 6.846 18.000 1.00 94.31 297 ILE A O 1
ATOM 2417 N N . VAL A 1 298 ? 14.796 4.884 16.939 1.00 96.38 298 VAL A N 1
ATOM 2418 C CA . VAL A 1 298 ? 15.962 5.281 16.145 1.00 96.38 298 VAL A CA 1
ATOM 2419 C C . VAL A 1 298 ? 15.490 5.663 14.738 1.00 96.38 298 VAL A C 1
ATOM 2421 O O . VAL A 1 298 ? 15.271 4.773 13.911 1.00 96.38 298 VAL A O 1
ATOM 2424 N N . PRO A 1 299 ? 15.319 6.958 14.412 1.00 96.38 299 PRO A N 1
ATOM 2425 C CA . PRO A 1 299 ? 14.770 7.341 13.120 1.00 96.38 299 PRO A CA 1
ATOM 2426 C C . PRO A 1 299 ? 15.742 7.039 11.965 1.00 96.38 299 PRO A C 1
ATOM 2428 O O . PRO A 1 299 ? 16.969 7.121 12.130 1.00 96.38 299 PRO A O 1
ATOM 2431 N N . PRO A 1 300 ? 15.230 6.712 10.765 1.00 96.44 300 PRO A N 1
ATOM 2432 C CA . PRO A 1 300 ? 16.063 6.585 9.580 1.00 96.44 300 PRO A CA 1
ATOM 2433 C C . PRO A 1 300 ? 16.663 7.943 9.228 1.00 96.44 300 PRO A C 1
ATOM 2435 O O . PRO A 1 300 ? 15.955 8.929 9.083 1.00 96.44 300 PRO A O 1
ATOM 2438 N N . THR A 1 301 ? 17.980 8.004 9.054 1.00 96.75 301 THR A N 1
ATOM 2439 C CA . THR A 1 301 ? 18.633 9.251 8.639 1.00 96.75 301 THR A CA 1
ATOM 2440 C C . THR A 1 301 ? 18.261 9.589 7.196 1.00 96.75 301 THR A C 1
ATOM 2442 O O . THR A 1 301 ? 18.326 8.710 6.330 1.00 96.75 301 THR A O 1
ATOM 2445 N N . ALA A 1 302 ? 17.953 10.862 6.926 1.00 95.75 302 ALA A N 1
ATOM 2446 C CA . ALA A 1 302 ? 17.644 11.409 5.597 1.00 95.75 302 ALA A CA 1
ATOM 2447 C C . ALA A 1 302 ? 18.874 11.450 4.659 1.00 95.75 302 ALA A C 1
ATOM 2449 O O . ALA A 1 302 ? 19.345 12.493 4.211 1.00 95.75 302 ALA A O 1
ATOM 2450 N N . ASN A 1 303 ? 19.455 10.283 4.385 1.00 95.19 303 ASN A N 1
ATOM 2451 C CA . ASN A 1 303 ? 20.549 10.069 3.446 1.00 95.19 303 ASN A CA 1
ATOM 2452 C C . ASN A 1 303 ? 20.467 8.659 2.839 1.00 95.19 303 ASN A C 1
ATOM 2454 O O . ASN A 1 303 ? 19.756 7.782 3.328 1.00 95.19 303 ASN A O 1
ATOM 2458 N N . ARG A 1 304 ? 21.278 8.408 1.810 1.00 94.81 304 ARG A N 1
ATOM 2459 C CA . ARG A 1 304 ? 21.322 7.121 1.098 1.00 94.81 304 ARG A CA 1
ATOM 2460 C C . ARG A 1 304 ? 22.181 6.043 1.772 1.00 94.81 304 ARG A C 1
ATOM 2462 O O . ARG A 1 304 ? 22.400 4.989 1.188 1.00 94.81 304 ARG A O 1
ATOM 2469 N N . LYS A 1 305 ? 22.719 6.272 2.975 1.00 96.75 305 LYS A N 1
ATOM 2470 C CA . LYS A 1 305 ? 23.493 5.237 3.679 1.00 96.75 305 LYS A CA 1
ATOM 2471 C C . LYS A 1 305 ? 22.554 4.148 4.169 1.00 96.75 305 LYS A C 1
ATOM 2473 O O . LYS A 1 305 ? 21.513 4.442 4.750 1.00 96.75 305 LYS A O 1
ATOM 2478 N N . THR A 1 306 ? 22.946 2.900 3.975 1.00 97.44 306 THR A N 1
ATOM 2479 C CA . THR A 1 306 ? 22.164 1.759 4.441 1.00 97.44 306 THR A CA 1
ATOM 2480 C C . THR A 1 306 ? 22.096 1.730 5.973 1.00 97.44 306 THR A C 1
ATOM 2482 O O . THR A 1 306 ? 23.116 1.922 6.637 1.00 97.44 306 THR A O 1
ATOM 2485 N N . GLN A 1 307 ? 20.907 1.504 6.536 1.00 97.69 307 GLN A N 1
ATOM 2486 C CA . GLN A 1 307 ? 20.677 1.330 7.974 1.00 97.69 307 GLN A CA 1
ATOM 2487 C C . GLN A 1 307 ? 19.739 0.146 8.205 1.00 97.69 307 GLN A C 1
ATOM 2489 O O . GLN A 1 307 ? 18.660 0.088 7.628 1.00 97.69 307 GLN A O 1
ATOM 2494 N N . TYR A 1 308 ? 20.136 -0.787 9.065 1.00 96.94 308 TYR A N 1
ATOM 2495 C CA . TYR A 1 308 ? 19.374 -2.019 9.302 1.00 96.94 308 TYR A CA 1
ATOM 2496 C C . TYR A 1 308 ? 18.564 -2.021 10.600 1.00 96.94 308 TYR A C 1
ATOM 2498 O O . TYR A 1 308 ? 17.786 -2.939 10.836 1.00 96.94 308 TYR A O 1
ATOM 2506 N N . ASN A 1 309 ? 18.771 -1.022 11.454 1.00 93.19 309 ASN A N 1
ATOM 2507 C CA . ASN A 1 309 ? 18.128 -0.923 12.756 1.00 93.19 309 ASN A CA 1
ATOM 2508 C C . ASN A 1 309 ? 17.553 0.484 12.925 1.00 93.19 309 ASN A C 1
ATOM 2510 O O . ASN A 1 309 ? 18.139 1.327 13.601 1.00 93.19 309 ASN A O 1
ATOM 2514 N N . THR A 1 310 ? 16.484 0.758 12.181 1.00 96.69 310 THR A N 1
ATOM 2515 C CA . THR A 1 310 ? 15.712 2.000 12.279 1.00 96.69 310 THR A CA 1
ATOM 2516 C C . THR A 1 310 ? 14.277 1.668 12.642 1.00 96.69 310 THR A C 1
ATOM 2518 O O . THR A 1 310 ? 13.811 0.557 12.376 1.00 96.69 310 THR A O 1
ATOM 2521 N N . ASN A 1 311 ? 13.577 2.623 13.238 1.00 97.25 311 ASN A N 1
ATOM 2522 C CA . ASN A 1 311 ? 12.249 2.408 13.779 1.00 97.25 311 ASN A CA 1
ATOM 2523 C C . ASN A 1 311 ? 11.236 3.430 13.273 1.00 97.25 311 ASN A C 1
ATOM 2525 O O . ASN A 1 311 ? 11.609 4.489 12.768 1.00 97.25 311 ASN A O 1
ATOM 2529 N N . TYR A 1 312 ? 9.961 3.090 13.438 1.00 98.19 312 TYR A N 1
ATOM 2530 C CA . TYR A 1 312 ? 8.821 3.978 13.243 1.00 98.19 312 TYR A CA 1
ATOM 2531 C C . TYR A 1 312 ? 7.826 3.839 14.401 1.00 98.19 312 TYR A C 1
ATOM 2533 O O . TYR A 1 312 ? 7.784 2.801 15.071 1.00 98.19 312 TYR A O 1
ATOM 2541 N N . SER A 1 313 ? 7.010 4.870 14.614 1.00 97.88 313 SER A N 1
ATOM 2542 C CA . SER A 1 313 ? 5.809 4.797 15.452 1.00 97.88 313 SER A CA 1
ATOM 2543 C C . SER A 1 313 ? 4.569 4.491 14.612 1.00 97.88 313 SER A C 1
ATOM 2545 O O . SER A 1 313 ? 4.523 4.776 13.414 1.00 97.88 313 SER A O 1
ATOM 2547 N N . LEU A 1 314 ? 3.548 3.921 15.253 1.00 97.75 314 LEU A N 1
ATOM 2548 C CA . LEU A 1 314 ? 2.225 3.764 14.656 1.00 97.75 314 LEU A CA 1
ATOM 2549 C C . LEU A 1 314 ? 1.352 4.980 14.986 1.00 97.75 314 LEU A C 1
ATOM 2551 O O . LEU A 1 314 ? 1.327 5.433 16.131 1.00 97.75 314 LEU A O 1
ATOM 2555 N N . ALA A 1 315 ? 0.624 5.479 13.992 1.00 97.25 315 ALA A N 1
ATOM 2556 C CA . ALA A 1 315 ? -0.424 6.487 14.153 1.00 97.25 315 ALA A CA 1
ATOM 2557 C C . ALA A 1 315 ? -1.771 5.941 13.656 1.00 97.25 315 ALA A C 1
ATOM 2559 O O . ALA A 1 315 ? -1.815 5.056 12.807 1.0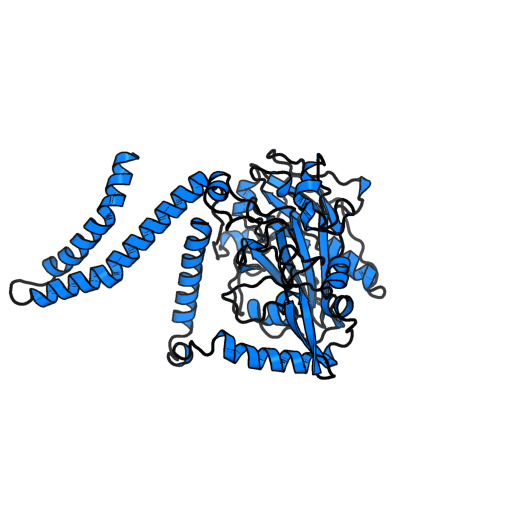0 97.25 315 ALA A O 1
ATOM 2560 N N . SER A 1 316 ? -2.885 6.450 14.179 1.00 96.56 316 SER A N 1
ATOM 2561 C CA . SER A 1 316 ? -4.221 6.008 13.750 1.00 96.56 316 SER A CA 1
ATOM 2562 C C . SER A 1 316 ? -4.657 6.699 12.456 1.00 96.56 316 SER A C 1
ATOM 2564 O O . SER A 1 316 ? -4.282 7.843 12.193 1.00 96.56 316 SER A O 1
ATOM 2566 N N . LEU A 1 317 ? -5.510 6.025 11.680 1.00 96.19 317 LEU A N 1
ATOM 2567 C CA . LEU A 1 317 ? -6.199 6.615 10.527 1.00 96.19 317 LEU A CA 1
ATOM 2568 C C . LEU A 1 317 ? -7.474 7.383 10.897 1.00 96.19 317 LEU A C 1
ATOM 2570 O O . LEU A 1 317 ? -8.040 8.058 10.040 1.00 96.19 317 LEU A O 1
ATOM 2574 N N . LYS A 1 318 ? -7.922 7.349 12.156 1.00 95.88 318 LYS A N 1
ATOM 2575 C CA . LYS A 1 318 ? -9.127 8.068 12.610 1.00 95.88 318 LYS A CA 1
ATOM 2576 C C . LYS A 1 318 ? -9.135 9.560 12.230 1.00 95.88 318 LYS A C 1
ATOM 2578 O O . LYS A 1 318 ? -10.134 9.987 11.651 1.00 95.88 318 LYS A O 1
ATOM 2583 N N . PRO A 1 319 ? -8.039 10.336 12.393 1.00 94.75 319 PRO A N 1
ATOM 2584 C CA . PRO A 1 319 ? -8.012 11.736 11.955 1.00 94.75 319 PRO A CA 1
ATOM 2585 C C . PRO A 1 319 ? -8.251 11.922 10.449 1.00 94.75 319 PRO A C 1
ATOM 2587 O O . PRO A 1 319 ? -8.773 12.954 10.026 1.00 94.75 319 PRO A O 1
ATOM 2590 N N . TRP A 1 320 ? -7.893 10.933 9.623 1.00 95.31 320 TRP A N 1
ATOM 2591 C CA . TRP A 1 320 ? -8.176 10.962 8.188 1.00 95.31 320 TRP A CA 1
ATOM 2592 C C . TRP A 1 320 ? -9.673 10.770 7.930 1.00 95.31 320 TRP A C 1
ATOM 2594 O O . TRP A 1 320 ? -10.252 11.527 7.155 1.00 95.31 320 TRP A O 1
ATOM 2604 N N . TYR A 1 321 ? -10.320 9.818 8.608 1.00 96.50 321 TYR A N 1
ATOM 2605 C CA . TYR A 1 321 ? -11.762 9.568 8.469 1.00 96.50 321 TYR A CA 1
ATOM 2606 C C . TYR A 1 321 ? -12.614 10.750 8.929 1.00 96.50 321 TYR A C 1
ATOM 2608 O O . TYR A 1 321 ? -13.552 11.134 8.234 1.00 96.50 321 TYR A O 1
ATOM 2616 N N . GLU A 1 322 ? -12.238 11.389 10.038 1.00 94.50 322 GLU A N 1
ATOM 2617 C CA . GLU A 1 322 ? -12.916 12.582 10.566 1.00 94.50 322 GLU A CA 1
ATOM 2618 C C . GLU A 1 322 ? -12.942 13.743 9.558 1.00 94.50 322 GLU A C 1
ATOM 2620 O O . GLU A 1 322 ? -13.852 14.571 9.574 1.00 94.50 322 GLU A O 1
ATOM 2625 N N . ASN A 1 323 ? -11.957 13.799 8.656 1.00 94.25 323 ASN A N 1
ATOM 2626 C CA . ASN A 1 323 ? -11.866 14.816 7.613 1.00 94.25 323 ASN A CA 1
ATOM 2627 C C . ASN A 1 323 ? -12.343 14.319 6.240 1.00 94.25 323 ASN A C 1
ATOM 2629 O O . ASN A 1 323 ? -12.465 15.130 5.322 1.00 94.25 323 ASN A O 1
ATOM 2633 N N . ALA A 1 324 ? -12.644 13.026 6.078 1.00 95.62 324 ALA A N 1
ATOM 2634 C CA . ALA A 1 324 ? -12.915 12.409 4.779 1.00 95.62 324 ALA A CA 1
ATOM 2635 C C . ALA A 1 324 ? -14.172 12.955 4.084 1.00 95.62 324 ALA A C 1
ATOM 2637 O O . ALA A 1 324 ? -14.264 12.853 2.865 1.00 95.62 324 ALA A O 1
ATOM 2638 N N . THR A 1 325 ? -15.109 13.557 4.826 1.00 95.69 325 THR A N 1
ATOM 2639 C CA . THR A 1 325 ? -16.346 14.176 4.301 1.00 95.69 325 THR A CA 1
ATOM 2640 C C . THR A 1 325 ? -16.286 15.705 4.216 1.00 95.69 325 THR A C 1
ATOM 2642 O O . THR A 1 325 ? -17.218 16.331 3.705 1.00 95.69 325 THR A O 1
ATOM 2645 N N . ASN A 1 326 ? -15.201 16.332 4.683 1.00 93.31 326 ASN A N 1
ATOM 2646 C CA . ASN A 1 326 ? -14.985 17.767 4.527 1.00 93.31 326 ASN A CA 1
ATOM 2647 C C . ASN A 1 326 ? -14.411 18.027 3.130 1.00 93.31 326 ASN A C 1
ATOM 2649 O O . ASN A 1 326 ? -13.200 17.954 2.931 1.00 93.31 326 ASN A O 1
ATOM 2653 N N . LEU A 1 327 ? -15.294 18.252 2.155 1.00 89.06 327 LEU A N 1
ATOM 2654 C CA . LEU A 1 327 ? -14.936 18.289 0.737 1.00 89.06 327 LEU A CA 1
ATOM 2655 C C . LEU A 1 327 ? -14.992 19.701 0.177 1.00 89.06 327 LEU A C 1
ATOM 2657 O O . LEU A 1 327 ? -15.996 20.402 0.309 1.00 89.06 327 LEU A O 1
ATOM 2661 N N . THR A 1 328 ? -13.959 20.061 -0.571 1.00 84.56 328 THR A N 1
ATOM 2662 C CA . THR A 1 328 ? -13.988 21.208 -1.474 1.00 84.56 328 THR A CA 1
ATOM 2663 C C . THR A 1 328 ? -13.641 20.760 -2.889 1.00 84.56 328 THR A C 1
ATOM 2665 O O . THR A 1 328 ? -13.117 19.667 -3.127 1.00 84.56 328 THR A O 1
ATOM 2668 N N . LYS A 1 329 ? -14.049 21.566 -3.870 1.00 83.38 329 LYS A N 1
ATOM 2669 C CA . LYS A 1 329 ? -13.739 21.293 -5.272 1.00 83.38 329 LYS A CA 1
ATOM 2670 C C . LYS A 1 329 ? -12.232 21.434 -5.472 1.00 83.38 329 LYS A C 1
ATOM 2672 O O . LYS A 1 329 ? -11.657 22.388 -4.956 1.00 83.38 329 LYS A O 1
ATOM 2677 N N . SER A 1 330 ? -11.628 20.547 -6.263 1.00 79.06 330 SER A N 1
ATOM 2678 C CA . SER A 1 330 ? -10.206 20.672 -6.571 1.00 79.06 330 SER A CA 1
ATOM 2679 C C . SER A 1 330 ? -9.834 22.016 -7.187 1.00 79.06 330 SER A C 1
ATOM 2681 O O . SER A 1 330 ? -10.565 22.547 -8.033 1.00 79.06 330 SER A O 1
ATOM 2683 N N . GLY A 1 331 ? -8.654 22.504 -6.807 1.00 74.19 331 GLY A N 1
ATOM 2684 C CA . GLY A 1 331 ? -8.038 23.711 -7.351 1.00 74.19 331 GLY A CA 1
ATOM 2685 C C . GLY A 1 331 ? -7.428 24.608 -6.278 1.00 74.19 331 GLY A C 1
ATOM 2686 O O . GLY A 1 331 ? -7.494 24.329 -5.084 1.00 74.19 331 GLY A O 1
ATOM 2687 N N . SER A 1 332 ? -6.856 25.725 -6.718 1.00 72.31 332 SER A N 1
ATOM 2688 C CA . SER A 1 332 ? -6.158 26.698 -5.861 1.00 72.31 332 SER A CA 1
ATOM 2689 C C . SER A 1 332 ? -7.007 27.351 -4.755 1.00 72.31 332 SER A C 1
ATOM 2691 O O . SER A 1 332 ? -6.444 27.895 -3.809 1.00 72.31 332 SER A O 1
ATOM 2693 N N . GLU A 1 333 ? -8.339 27.287 -4.838 1.00 72.94 333 GLU A N 1
ATOM 2694 C CA . GLU A 1 333 ? -9.268 27.813 -3.818 1.00 72.94 333 GLU A CA 1
ATOM 2695 C C . GLU A 1 333 ? -9.727 26.754 -2.800 1.00 72.94 333 GLU A C 1
ATOM 2697 O O . GLU A 1 333 ? -10.514 27.045 -1.899 1.00 72.94 333 GLU A O 1
ATOM 2702 N N . SER A 1 334 ? -9.272 25.512 -2.957 1.00 77.12 334 SER A N 1
ATOM 2703 C CA . SER A 1 334 ? -9.595 24.403 -2.068 1.00 77.12 334 SER A CA 1
ATOM 2704 C C . SER A 1 334 ? -9.007 24.634 -0.672 1.00 77.12 334 SER A C 1
ATOM 2706 O O . SER A 1 334 ? -7.839 24.996 -0.529 1.00 77.12 334 SER A O 1
ATOM 2708 N N . THR A 1 335 ? -9.817 24.437 0.369 1.00 81.94 335 THR A N 1
ATOM 2709 C CA . THR A 1 335 ? -9.437 24.697 1.774 1.00 81.94 335 THR A CA 1
ATOM 2710 C C . THR A 1 335 ? -9.496 23.456 2.653 1.00 81.94 335 THR A C 1
ATOM 2712 O O . THR A 1 335 ? -9.079 23.496 3.810 1.00 81.94 335 THR A O 1
ATOM 2715 N N . SER A 1 336 ? -10.013 22.347 2.128 1.00 89.56 336 SER A N 1
ATOM 2716 C CA . SER A 1 336 ? -10.105 21.091 2.862 1.00 89.56 336 SER A CA 1
ATOM 2717 C C . SER A 1 336 ? -8.853 20.235 2.697 1.00 89.56 336 SER A C 1
ATOM 2719 O O . SER A 1 336 ? -8.020 20.461 1.812 1.00 89.56 336 SER A O 1
ATOM 2721 N N . LEU A 1 337 ? -8.751 19.228 3.570 1.00 91.75 337 LEU A N 1
ATOM 2722 C CA . LEU A 1 337 ? -7.713 18.205 3.515 1.00 91.75 337 LEU A CA 1
ATOM 2723 C C . LEU A 1 337 ? -7.852 17.311 2.282 1.00 91.75 337 LEU A C 1
ATOM 2725 O O . LEU A 1 337 ? -6.844 16.937 1.688 1.00 91.75 337 LEU A O 1
ATOM 2729 N N . PHE A 1 338 ? -9.090 16.982 1.907 1.00 93.38 338 PHE A N 1
ATOM 2730 C CA . PHE A 1 338 ? -9.368 16.178 0.728 1.00 93.38 338 PHE A CA 1
ATOM 2731 C C . PHE A 1 338 ? -10.192 16.937 -0.299 1.00 93.38 338 PHE A C 1
ATOM 2733 O O . PHE A 1 338 ? -11.055 17.748 0.045 1.00 93.38 338 PHE A O 1
ATOM 2740 N N . GLU A 1 339 ? -9.943 16.631 -1.564 1.00 90.12 339 GLU A N 1
ATOM 2741 C CA . GLU A 1 339 ? -10.564 17.279 -2.710 1.00 90.12 339 GLU A CA 1
ATOM 2742 C C . GLU A 1 339 ? -11.317 16.292 -3.591 1.00 90.12 339 GLU A C 1
ATOM 2744 O O . GLU A 1 339 ? -11.041 15.087 -3.600 1.00 90.12 339 GLU A O 1
ATOM 2749 N N . ASP A 1 340 ? -12.245 16.841 -4.377 1.00 89.25 340 ASP A N 1
ATOM 2750 C CA . ASP A 1 340 ? -13.179 16.090 -5.211 1.00 89.25 340 ASP A CA 1
ATOM 2751 C C . ASP A 1 340 ? -13.992 15.073 -4.389 1.00 89.25 340 ASP A C 1
ATOM 2753 O O . ASP A 1 340 ? -13.938 15.039 -3.161 1.00 89.25 340 ASP A O 1
ATOM 2757 N N . LYS A 1 341 ? -14.844 14.287 -5.054 1.00 89.88 341 LYS A N 1
ATOM 2758 C CA . LYS A 1 341 ? -15.727 13.347 -4.364 1.00 89.88 341 LYS A CA 1
ATOM 2759 C C . LYS A 1 341 ? -15.771 11.977 -5.024 1.00 89.88 341 LYS A C 1
ATOM 2761 O O . LYS A 1 341 ? -15.831 11.870 -6.250 1.00 89.88 341 LYS A O 1
ATOM 2766 N N . ILE A 1 342 ? -15.795 10.944 -4.193 1.00 89.00 342 ILE A N 1
ATOM 2767 C CA . ILE A 1 342 ? -16.139 9.564 -4.533 1.00 89.00 342 ILE A CA 1
ATOM 2768 C C . ILE A 1 342 ? -17.474 9.256 -3.870 1.00 89.00 342 ILE A C 1
ATOM 2770 O O . ILE A 1 342 ? -17.645 9.521 -2.683 1.00 89.00 342 ILE A O 1
ATOM 2774 N N . HIS A 1 343 ? -18.407 8.702 -4.640 1.00 87.38 343 HIS A N 1
ATOM 2775 C CA . HIS A 1 343 ? -19.636 8.137 -4.096 1.00 87.38 343 HIS A CA 1
ATOM 2776 C C . HIS A 1 343 ? -19.332 6.768 -3.483 1.00 87.38 343 HIS A C 1
ATOM 2778 O O . HIS A 1 343 ? -18.775 5.918 -4.180 1.00 87.38 343 HIS A O 1
ATOM 2784 N N . VAL A 1 344 ? -19.663 6.572 -2.206 1.00 85.31 344 VAL A N 1
ATOM 2785 C CA . VAL A 1 344 ? -19.373 5.321 -1.475 1.00 85.31 344 VAL A CA 1
ATOM 2786 C C . VAL A 1 344 ? -20.614 4.479 -1.185 1.00 85.31 344 VAL A C 1
ATOM 2788 O O . VAL A 1 344 ? -20.492 3.357 -0.697 1.00 85.31 344 VAL A O 1
ATOM 2791 N N . GLY A 1 345 ? -21.799 5.016 -1.462 1.00 82.81 345 GLY A N 1
ATOM 2792 C CA . GLY A 1 345 ? -23.067 4.341 -1.239 1.00 82.81 345 GLY A CA 1
ATOM 2793 C C . GLY A 1 345 ? -24.184 5.314 -0.899 1.00 82.81 345 GLY A C 1
ATOM 2794 O O . GLY A 1 345 ? -23.967 6.515 -0.754 1.00 82.81 345 GLY A O 1
ATOM 2795 N N . THR A 1 346 ? -25.367 4.761 -0.685 1.00 85.06 346 THR A N 1
ATOM 2796 C CA . THR A 1 346 ? -26.555 5.487 -0.244 1.00 85.06 346 THR A CA 1
ATOM 2797 C C . THR A 1 346 ? -26.980 4.974 1.132 1.00 85.06 346 THR A C 1
ATOM 2799 O O . THR A 1 346 ?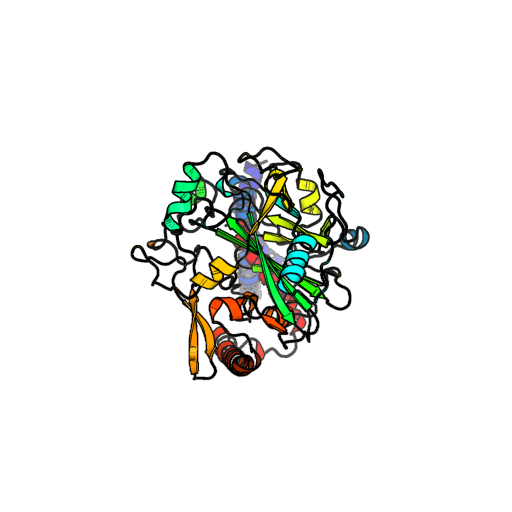 -26.933 3.768 1.382 1.00 85.06 346 THR A O 1
ATOM 2802 N N . ASP A 1 347 ? -27.375 5.867 2.039 1.00 84.44 347 ASP A N 1
ATOM 2803 C CA . ASP A 1 347 ? -27.918 5.469 3.341 1.00 84.44 347 ASP A CA 1
ATOM 2804 C C . ASP A 1 347 ? -29.375 4.970 3.251 1.00 84.44 347 ASP A C 1
ATOM 2806 O O . ASP A 1 347 ? -30.010 4.977 2.193 1.00 84.44 347 ASP A O 1
ATOM 2810 N N . LYS A 1 348 ? -29.929 4.529 4.386 1.00 81.00 348 LYS A N 1
ATOM 2811 C CA . LYS A 1 348 ? -31.295 3.984 4.467 1.00 81.00 348 LYS A CA 1
ATOM 2812 C C . LYS A 1 348 ? -32.404 4.966 4.083 1.00 81.00 348 LYS A C 1
ATOM 2814 O O . LYS A 1 348 ? -33.510 4.524 3.779 1.00 81.00 348 LYS A O 1
ATOM 2819 N N . ASP A 1 349 ? -32.120 6.266 4.118 1.00 86.44 349 ASP A N 1
ATOM 2820 C CA . ASP A 1 349 ? -33.060 7.334 3.781 1.00 86.44 349 ASP A CA 1
ATOM 2821 C C . ASP A 1 349 ? -32.911 7.773 2.312 1.00 86.44 349 ASP A C 1
ATOM 2823 O O . ASP A 1 349 ? -33.610 8.678 1.850 1.00 86.44 349 ASP A O 1
ATOM 2827 N N . GLY A 1 350 ? -32.024 7.124 1.550 1.00 84.38 350 GLY A N 1
ATOM 2828 C CA . GLY A 1 350 ? -31.773 7.444 0.149 1.00 84.38 350 GLY A CA 1
ATOM 2829 C C . GLY A 1 350 ? -30.773 8.586 -0.052 1.00 84.38 350 GLY A C 1
ATOM 2830 O O . GLY A 1 350 ? -30.674 9.109 -1.163 1.00 84.38 350 GLY A O 1
ATOM 2831 N N . LYS A 1 351 ? -30.048 9.012 0.989 1.00 89.38 351 LYS A N 1
ATOM 2832 C CA . LYS A 1 351 ? -29.052 10.081 0.882 1.00 89.38 351 LYS A CA 1
ATOM 2833 C C . LYS A 1 351 ? -27.701 9.510 0.455 1.00 89.38 351 LYS A C 1
ATOM 2835 O O . LYS A 1 351 ? -27.163 8.598 1.075 1.00 89.38 351 LYS A O 1
ATOM 2840 N N . GLU A 1 352 ? -27.137 10.104 -0.590 1.00 89.94 352 GLU A N 1
ATOM 2841 C CA . GLU A 1 352 ? -25.814 9.756 -1.108 1.00 89.94 352 GLU A CA 1
ATOM 2842 C C . GLU A 1 352 ? -24.701 10.088 -0.100 1.00 89.94 352 GLU A C 1
ATOM 2844 O O . GLU A 1 352 ? -24.660 11.176 0.492 1.00 89.94 352 GLU A O 1
ATOM 2849 N N . LEU A 1 353 ? -23.759 9.161 0.046 1.00 90.12 353 LEU A N 1
ATOM 2850 C CA . LEU A 1 353 ? -22.581 9.266 0.895 1.00 90.12 353 LEU A CA 1
ATOM 2851 C C . LEU A 1 353 ? -21.351 9.539 0.028 1.00 90.12 353 LEU A C 1
ATOM 2853 O O . LEU A 1 353 ? -21.087 8.845 -0.959 1.00 90.12 353 LEU A O 1
ATOM 2857 N N . TYR A 1 354 ? -20.575 10.552 0.412 1.00 93.12 354 TYR A N 1
ATOM 2858 C CA . TYR A 1 354 ? -19.403 10.994 -0.336 1.00 93.12 354 TYR A CA 1
ATOM 2859 C C . TYR A 1 354 ? -18.175 11.135 0.551 1.00 93.12 354 TYR A C 1
ATOM 2861 O O . TYR A 1 354 ? -18.276 11.610 1.680 1.00 93.12 354 TYR A O 1
ATOM 2869 N N . VAL A 1 355 ? -17.016 10.796 -0.012 1.00 94.94 355 VAL A N 1
ATOM 2870 C CA . VAL A 1 355 ? -15.692 11.015 0.591 1.00 94.94 355 VAL A CA 1
ATOM 2871 C C . VAL A 1 355 ? -14.750 11.692 -0.391 1.00 94.94 355 VAL A C 1
ATOM 2873 O O . VAL A 1 355 ? -14.993 11.679 -1.599 1.00 94.94 355 VAL A O 1
ATOM 2876 N N . GLY A 1 356 ? -13.665 12.265 0.117 1.00 93.75 356 GLY A N 1
ATOM 2877 C CA . GLY A 1 356 ? -12.686 12.974 -0.695 1.00 93.75 356 GLY A CA 1
ATOM 2878 C C . GLY A 1 356 ? -11.867 12.032 -1.562 1.00 93.75 356 GLY A C 1
ATOM 2879 O O . GLY A 1 356 ? -11.502 10.948 -1.123 1.00 93.75 356 GLY A O 1
ATOM 2880 N N . ARG A 1 357 ? -11.585 12.422 -2.803 1.00 91.75 357 ARG A N 1
ATOM 2881 C CA . ARG A 1 357 ? -10.874 11.571 -3.770 1.00 91.75 357 ARG A CA 1
ATOM 2882 C C . ARG A 1 357 ? -9.358 11.729 -3.716 1.00 91.75 357 ARG A C 1
ATOM 2884 O O . ARG A 1 357 ? -8.628 10.787 -4.013 1.00 91.75 357 ARG A O 1
ATOM 2891 N N . PHE A 1 358 ? -8.886 12.930 -3.418 1.00 91.94 358 PHE A N 1
ATOM 2892 C CA . PHE A 1 358 ? -7.467 13.267 -3.450 1.00 91.94 358 PHE A CA 1
ATOM 2893 C C . PHE A 1 358 ? -7.073 13.942 -2.144 1.00 91.94 358 PHE A C 1
ATOM 2895 O O . PHE A 1 358 ? -7.874 14.685 -1.585 1.00 91.94 358 PHE A O 1
ATOM 2902 N N . ILE A 1 359 ? -5.863 13.681 -1.655 1.00 92.06 359 ILE A N 1
ATOM 2903 C CA . ILE A 1 359 ? -5.243 14.496 -0.593 1.00 92.06 359 ILE A CA 1
ATOM 2904 C C . ILE A 1 359 ? -4.952 15.865 -1.201 1.00 92.06 359 ILE A C 1
ATOM 2906 O O . ILE A 1 359 ? -4.716 15.907 -2.397 1.00 92.06 359 ILE A O 1
ATOM 2910 N N . ALA A 1 360 ? -4.980 16.946 -0.423 1.00 88.81 360 ALA A N 1
ATOM 2911 C CA . ALA A 1 360 ? -4.575 18.283 -0.846 1.00 88.81 360 ALA A CA 1
ATOM 2912 C C . ALA A 1 360 ? -3.023 18.491 -0.901 1.00 88.81 360 ALA A C 1
ATOM 2914 O O . ALA A 1 360 ? -2.252 17.715 -0.353 1.00 88.81 360 ALA A O 1
ATOM 2915 N N . GLY A 1 361 ? -2.549 19.509 -1.637 1.00 85.69 361 GLY A N 1
ATOM 2916 C CA . GLY A 1 361 ? -1.218 19.679 -2.263 1.00 85.69 361 GLY A CA 1
ATOM 2917 C C . GLY A 1 361 ? -1.127 20.999 -3.069 1.00 85.69 361 GLY A C 1
ATOM 2918 O O . GLY A 1 361 ? -2.149 21.608 -3.369 1.00 85.69 361 GLY A O 1
ATOM 2919 N N . GLU A 1 362 ? 0.060 21.520 -3.385 1.00 82.19 362 GLU A N 1
ATOM 2920 C CA . GLU A 1 362 ? 0.173 22.848 -4.026 1.00 82.19 362 GLU A CA 1
ATOM 2921 C C . GLU A 1 362 ? 0.032 22.789 -5.562 1.00 82.19 362 GLU A C 1
ATOM 2923 O O . GLU A 1 362 ? -0.528 23.691 -6.187 1.00 82.19 362 GLU A O 1
ATOM 2928 N N . ASP A 1 363 ? 0.467 21.690 -6.179 1.00 70.75 363 ASP A N 1
ATOM 2929 C CA . ASP A 1 363 ? 0.592 21.536 -7.638 1.00 70.75 363 ASP A CA 1
ATOM 2930 C C . ASP A 1 363 ? -0.717 21.106 -8.380 1.00 70.75 363 ASP A C 1
ATOM 2932 O O . ASP A 1 363 ? -0.675 20.505 -9.459 1.00 70.75 363 ASP A O 1
ATOM 2936 N N . TYR A 1 364 ? -1.911 21.434 -7.854 1.00 63.84 364 TYR A N 1
ATOM 2937 C CA . TYR A 1 364 ? -3.211 20.860 -8.285 1.00 63.84 364 TYR A CA 1
ATOM 2938 C C . TYR A 1 364 ? -3.670 21.098 -9.716 1.00 63.84 364 TYR A C 1
ATOM 2940 O O . TYR A 1 364 ? -4.219 20.187 -10.356 1.00 63.84 364 TYR A O 1
ATOM 2948 N N . ASP A 1 365 ? -3.528 22.333 -10.195 1.00 59.56 365 ASP A N 1
ATOM 2949 C CA . ASP A 1 365 ? -4.115 22.765 -11.469 1.00 59.56 365 ASP A CA 1
ATOM 2950 C C . ASP A 1 365 ? -3.393 22.139 -12.676 1.00 59.56 365 ASP A C 1
ATOM 2952 O O . ASP A 1 365 ? -3.800 22.325 -13.823 1.00 59.56 365 ASP A O 1
ATOM 2956 N N . ARG A 1 366 ? -2.315 21.383 -12.430 1.00 58.25 366 ARG A N 1
ATOM 2957 C CA . ARG A 1 366 ? -1.425 20.863 -13.469 1.00 58.25 366 ARG A CA 1
ATOM 2958 C C . ARG A 1 366 ? -1.686 19.400 -13.815 1.00 58.25 366 ARG A C 1
ATOM 2960 O O . ARG A 1 366 ? -1.540 19.051 -14.984 1.00 58.25 366 ARG A O 1
ATOM 2967 N N . ASN A 1 367 ? -2.139 18.566 -12.868 1.00 56.12 367 ASN A N 1
ATOM 2968 C CA . ASN A 1 367 ? -2.163 17.112 -13.060 1.00 56.12 367 ASN A CA 1
ATOM 2969 C C . ASN A 1 367 ? -3.385 16.428 -12.433 1.00 56.12 367 ASN A C 1
ATOM 2971 O O . ASN A 1 367 ? -3.494 16.341 -11.218 1.00 56.12 367 ASN A O 1
ATOM 2975 N N . ALA A 1 368 ? -4.289 15.871 -13.245 1.00 55.03 368 ALA A N 1
ATOM 2976 C CA . ALA A 1 368 ? -5.385 15.022 -12.748 1.00 55.03 368 ALA A CA 1
ATOM 2977 C C . ALA A 1 368 ? -4.993 13.537 -12.587 1.00 55.03 368 ALA A C 1
ATOM 2979 O O . ALA A 1 368 ? -5.690 12.790 -11.905 1.00 55.03 368 ALA A O 1
ATOM 2980 N N . TRP A 1 369 ? -3.908 13.096 -13.238 1.00 57.34 369 TRP A N 1
ATOM 2981 C CA . TRP A 1 369 ? -3.507 11.680 -13.302 1.00 57.34 369 TRP A CA 1
ATOM 2982 C C . TRP A 1 369 ? -2.505 11.265 -12.222 1.00 57.34 369 TRP A C 1
ATOM 2984 O O . TRP A 1 369 ? -2.498 10.097 -11.845 1.00 57.34 369 TRP A O 1
ATOM 2994 N N . SER A 1 370 ? -1.716 12.209 -11.714 1.00 68.00 370 SER A N 1
ATOM 2995 C CA . SER A 1 370 ? -0.673 12.016 -10.703 1.00 68.00 370 SER A CA 1
ATOM 2996 C C . SER A 1 370 ? -1.070 12.745 -9.416 1.00 68.00 370 SER A C 1
ATOM 2998 O O . SER A 1 370 ? -0.371 13.636 -8.961 1.00 68.00 370 SER A O 1
ATOM 3000 N N . ARG A 1 371 ? -2.282 12.498 -8.910 1.00 81.31 371 ARG A N 1
ATOM 3001 C CA . ARG A 1 371 ? -2.753 13.137 -7.672 1.00 81.31 371 ARG A CA 1
ATOM 3002 C C . ARG A 1 371 ? -2.591 12.181 -6.499 1.00 81.31 371 ARG A C 1
ATOM 3004 O O . ARG A 1 371 ? -2.929 11.006 -6.672 1.00 81.31 371 ARG A O 1
ATOM 3011 N N . PRO A 1 372 ? -2.182 12.681 -5.322 1.00 87.25 372 PRO A N 1
ATOM 3012 C CA . PRO A 1 372 ? -2.068 11.862 -4.126 1.00 87.25 372 PRO A CA 1
ATOM 3013 C C . PRO A 1 372 ? -3.444 11.340 -3.712 1.00 87.25 372 PRO A C 1
ATOM 3015 O O . PRO A 1 372 ? -4.431 12.083 -3.678 1.00 87.25 372 PRO A O 1
ATOM 3018 N N . LYS A 1 373 ? -3.522 10.049 -3.401 1.00 91.38 373 LYS A N 1
ATOM 3019 C CA . LYS A 1 373 ? -4.782 9.364 -3.097 1.00 91.38 373 LYS A CA 1
ATOM 3020 C C . LYS A 1 373 ? -4.795 8.890 -1.641 1.00 91.38 373 LYS A C 1
ATOM 3022 O O . LYS A 1 373 ? -3.867 8.195 -1.230 1.00 91.38 373 LYS A O 1
ATOM 3027 N N . PRO A 1 374 ? -5.848 9.188 -0.861 1.00 94.38 374 PRO A N 1
ATOM 3028 C CA . PRO A 1 374 ? -6.098 8.457 0.378 1.00 94.38 374 PRO A CA 1
ATOM 3029 C C . PRO A 1 374 ? -6.421 6.980 0.068 1.00 94.38 374 PRO A C 1
ATOM 3031 O O . PRO A 1 374 ? -6.765 6.658 -1.074 1.00 94.38 374 PRO A O 1
ATOM 3034 N N . PRO A 1 375 ? -6.372 6.071 1.058 1.00 93.88 375 PRO A N 1
ATOM 3035 C CA . PRO A 1 375 ? -6.468 4.624 0.827 1.00 93.88 375 PRO A CA 1
ATOM 3036 C C . PRO A 1 375 ? -7.795 4.191 0.192 1.00 93.88 375 PRO A C 1
ATOM 3038 O O . PRO A 1 375 ? -7.840 3.287 -0.634 1.00 93.88 375 PRO A O 1
ATOM 3041 N N . TRP A 1 376 ? -8.890 4.886 0.501 1.00 93.75 376 TRP A N 1
ATOM 3042 C CA . TRP A 1 376 ? -10.208 4.643 -0.098 1.00 93.75 376 TRP A CA 1
ATOM 3043 C C . TRP A 1 376 ? -10.344 5.154 -1.540 1.00 93.75 376 TRP A C 1
ATOM 3045 O O . TRP A 1 376 ? -11.414 5.048 -2.139 1.00 93.75 376 TRP A O 1
ATOM 3055 N N . SER A 1 377 ? -9.286 5.757 -2.081 1.00 92.44 377 SER A N 1
ATOM 3056 C CA . SER A 1 377 ? -9.216 6.291 -3.443 1.00 92.44 377 SER A CA 1
ATOM 3057 C C . SER A 1 377 ? -8.147 5.604 -4.297 1.00 92.44 377 SER A C 1
ATOM 3059 O O . SER A 1 377 ? -7.858 6.064 -5.406 1.00 92.44 377 SER A O 1
ATOM 3061 N N . TRP A 1 378 ? -7.541 4.521 -3.811 1.00 91.00 378 TRP A N 1
ATOM 3062 C CA . TRP A 1 378 ? -6.669 3.671 -4.615 1.00 91.00 378 TRP A CA 1
ATOM 3063 C C . TRP A 1 378 ? -7.510 2.908 -5.649 1.00 91.00 378 TRP A C 1
ATOM 3065 O O . TRP A 1 378 ? -8.492 2.256 -5.313 1.00 91.00 378 TRP A O 1
ATOM 3075 N N . ASP A 1 379 ? -7.171 3.061 -6.932 1.00 82.56 379 ASP A N 1
ATOM 3076 C CA . ASP A 1 379 ? -7.978 2.597 -8.074 1.00 82.56 379 ASP A CA 1
ATOM 3077 C C . ASP A 1 379 ? -7.097 1.868 -9.078 1.00 82.56 379 ASP A C 1
ATOM 3079 O O . ASP A 1 379 ? -6.382 2.508 -9.861 1.00 82.56 379 ASP A O 1
ATOM 3083 N N . ASP A 1 380 ? -7.168 0.540 -9.090 1.00 80.06 380 ASP A N 1
ATOM 3084 C CA . ASP A 1 380 ? -6.636 -0.227 -10.204 1.00 80.06 380 ASP A CA 1
ATOM 3085 C C . ASP A 1 380 ? -7.637 -0.166 -11.368 1.00 80.06 380 ASP A C 1
ATOM 3087 O O . ASP A 1 380 ? -8.732 -0.727 -11.355 1.00 80.06 380 ASP A O 1
ATOM 3091 N N . LYS A 1 381 ? -7.248 0.532 -12.438 1.00 73.50 381 LYS A N 1
ATOM 3092 C CA . LYS A 1 381 ? -8.096 0.714 -13.631 1.00 73.50 381 LYS A CA 1
ATOM 3093 C C . LYS A 1 381 ? -8.465 -0.600 -14.319 1.00 73.50 381 LYS A C 1
ATOM 3095 O O . LYS A 1 381 ? -9.376 -0.613 -15.149 1.00 73.50 381 LYS A O 1
ATOM 3100 N N . TRP A 1 382 ? -7.736 -1.674 -14.034 1.00 69.75 382 TRP A N 1
ATOM 3101 C CA . TRP A 1 382 ? -7.956 -3.007 -14.584 1.00 69.75 382 TRP A CA 1
ATOM 3102 C C . TRP A 1 382 ? -8.871 -3.876 -13.731 1.00 69.75 382 TRP A C 1
ATOM 3104 O O . TRP A 1 382 ? -9.169 -5.001 -14.154 1.00 69.75 382 TRP A O 1
ATOM 3114 N N . ASP A 1 383 ? -9.286 -3.352 -12.587 1.00 74.12 383 ASP A N 1
ATOM 3115 C CA . ASP A 1 383 ? -10.102 -4.016 -11.593 1.00 74.12 383 ASP A CA 1
ATOM 3116 C C . ASP A 1 383 ? -11.602 -3.807 -11.864 1.00 74.12 383 ASP A C 1
ATOM 3118 O O . ASP A 1 383 ? -12.046 -2.842 -12.514 1.00 74.12 383 ASP A O 1
ATOM 3122 N N . ASP A 1 384 ? -12.394 -4.772 -11.412 1.00 73.44 384 ASP A N 1
ATOM 3123 C CA . ASP A 1 384 ? -13.842 -4.814 -11.546 1.00 73.44 384 ASP A CA 1
ATOM 3124 C C . ASP A 1 384 ? -14.605 -4.447 -10.268 1.00 73.44 384 ASP A C 1
ATOM 3126 O O . ASP A 1 384 ? -15.841 -4.356 -10.311 1.00 73.44 384 ASP A O 1
ATOM 3130 N N . ILE A 1 385 ? -13.896 -4.141 -9.177 1.00 78.38 385 ILE A N 1
ATOM 3131 C CA . ILE A 1 385 ? -14.495 -3.568 -7.971 1.00 78.38 385 ILE A CA 1
ATOM 3132 C C . ILE A 1 385 ? -14.509 -2.023 -8.004 1.00 78.38 385 ILE A C 1
ATOM 3134 O O . ILE A 1 385 ? -13.634 -1.376 -8.587 1.00 78.38 385 ILE A O 1
ATOM 3138 N N . PRO A 1 386 ? -15.544 -1.382 -7.431 1.00 82.94 386 PRO A N 1
ATOM 3139 C CA . PRO A 1 386 ? -15.512 0.047 -7.138 1.00 82.94 386 PRO A CA 1
ATOM 3140 C C . PRO A 1 386 ? -14.340 0.470 -6.238 1.00 82.94 386 PRO A C 1
ATOM 3142 O O . PRO A 1 386 ? -14.045 -0.182 -5.242 1.00 82.94 386 PRO A O 1
ATOM 3145 N N . ILE A 1 387 ? -13.757 1.631 -6.552 1.00 86.00 387 ILE A N 1
ATOM 3146 C CA . ILE A 1 387 ? -12.585 2.249 -5.899 1.00 86.00 387 ILE A CA 1
ATOM 3147 C C . ILE A 1 387 ? -12.628 2.257 -4.360 1.00 86.00 387 ILE A C 1
ATOM 3149 O O . ILE A 1 387 ? -11.635 1.982 -3.700 1.00 86.00 387 ILE A O 1
ATOM 3153 N N . PHE A 1 388 ? -13.789 2.535 -3.769 1.00 87.56 388 PHE A N 1
ATOM 3154 C CA . PHE A 1 388 ? -13.923 2.673 -2.319 1.00 87.56 388 PHE A CA 1
ATOM 3155 C C . PHE A 1 388 ? -14.044 1.327 -1.592 1.00 87.56 388 PHE A C 1
ATOM 3157 O O . PHE A 1 388 ? -13.815 1.276 -0.382 1.00 87.56 388 PHE A O 1
ATOM 3164 N N . LEU A 1 389 ? -14.424 0.247 -2.296 1.00 89.31 389 LEU A N 1
ATOM 3165 C CA . LEU A 1 389 ? -14.685 -1.057 -1.674 1.00 89.31 389 LEU A CA 1
ATOM 3166 C C . LEU A 1 389 ? -13.441 -1.615 -1.012 1.00 89.31 389 LEU A C 1
ATOM 3168 O O . LEU A 1 389 ? -13.559 -2.221 0.047 1.00 89.31 389 LEU A O 1
ATOM 3172 N N . TRP A 1 390 ? -12.274 -1.379 -1.611 1.00 91.00 390 TRP A N 1
ATOM 3173 C CA . TRP A 1 390 ? -11.010 -1.853 -1.073 1.00 91.00 390 TRP A CA 1
ATOM 3174 C C . TRP A 1 390 ? -10.837 -1.445 0.394 1.00 91.00 390 TRP A C 1
ATOM 3176 O O . TRP A 1 390 ? -10.534 -2.283 1.235 1.00 91.00 390 TRP A O 1
ATOM 3186 N N . HIS A 1 391 ? -11.127 -0.186 0.733 1.00 95.19 391 HIS A N 1
ATOM 3187 C CA . HIS A 1 391 ? -10.939 0.332 2.091 1.00 95.19 391 HIS A CA 1
ATOM 3188 C C . HIS A 1 391 ? -12.186 0.239 2.974 1.00 95.19 391 HIS A C 1
ATOM 3190 O O . HIS A 1 391 ? -12.096 -0.167 4.128 1.00 95.19 391 HIS A O 1
ATOM 3196 N N . TYR A 1 392 ? -13.357 0.611 2.450 1.00 93.88 392 TYR A N 1
ATOM 3197 C CA . TYR A 1 392 ? -14.594 0.651 3.240 1.00 93.88 392 TYR A CA 1
ATOM 3198 C C . TYR A 1 392 ? -15.254 -0.720 3.388 1.00 93.88 392 TYR A C 1
ATOM 3200 O O . TYR A 1 392 ? -15.992 -0.933 4.343 1.00 93.88 392 TYR A O 1
ATOM 3208 N N . TYR A 1 393 ? -15.001 -1.660 2.477 1.00 93.44 393 TYR A N 1
ATOM 3209 C CA . TYR A 1 393 ? -15.639 -2.976 2.469 1.00 93.44 393 TYR A CA 1
ATOM 3210 C C . TYR A 1 393 ? -14.628 -4.087 2.133 1.00 93.44 393 TYR A C 1
ATOM 3212 O O . TYR A 1 393 ? -14.812 -4.841 1.171 1.00 93.44 393 TYR A O 1
ATOM 3220 N N . PRO A 1 394 ? -13.566 -4.240 2.947 1.00 94.62 394 PRO A N 1
ATOM 3221 C CA . PRO A 1 394 ? -12.410 -5.062 2.590 1.00 94.62 394 PRO A CA 1
ATOM 3222 C C . PRO A 1 394 ? -12.747 -6.550 2.405 1.00 94.62 394 PRO A C 1
ATOM 3224 O O . PRO A 1 394 ? -12.119 -7.218 1.588 1.00 94.62 394 PRO A O 1
ATOM 3227 N N . SER A 1 395 ? -13.772 -7.094 3.079 1.00 94.25 395 SER A N 1
ATOM 3228 C CA . SER A 1 395 ? -14.175 -8.494 2.871 1.00 94.25 395 SER A CA 1
ATOM 3229 C C . SER A 1 395 ? -14.707 -8.756 1.460 1.00 94.25 395 SER A C 1
ATOM 3231 O O . SER A 1 395 ? -14.432 -9.815 0.898 1.00 94.25 395 SER A O 1
ATOM 3233 N N . PHE A 1 396 ? -15.401 -7.792 0.847 1.00 90.56 396 PHE A N 1
ATOM 3234 C CA . PHE A 1 396 ? -15.837 -7.889 -0.548 1.00 90.56 396 PHE A CA 1
ATOM 3235 C C . PHE A 1 396 ? -14.657 -7.804 -1.518 1.00 90.56 396 PHE A C 1
ATOM 3237 O O . PHE A 1 396 ? -14.606 -8.586 -2.467 1.00 90.56 396 PHE A O 1
ATOM 3244 N N . ALA A 1 397 ? -13.704 -6.900 -1.266 1.00 90.50 397 ALA A N 1
ATOM 3245 C CA . ALA A 1 397 ? -12.502 -6.760 -2.087 1.00 90.50 397 ALA A CA 1
ATOM 3246 C C . ALA A 1 397 ? -11.646 -8.039 -2.048 1.00 90.50 397 ALA A C 1
ATOM 3248 O O . ALA A 1 397 ? -11.449 -8.683 -3.078 1.00 90.50 397 ALA A O 1
ATOM 3249 N N . PHE A 1 398 ? -11.261 -8.510 -0.856 1.00 92.50 398 PHE A N 1
ATOM 3250 C CA . PHE A 1 398 ? -10.500 -9.758 -0.710 1.00 92.50 398 PHE A CA 1
ATOM 3251 C C . PHE A 1 398 ? -11.259 -10.984 -1.230 1.00 92.50 398 PHE A C 1
ATOM 3253 O O . PHE A 1 398 ? -10.652 -11.854 -1.856 1.00 92.50 398 PHE A O 1
ATOM 3260 N N . GLY A 1 399 ? -12.577 -11.054 -1.009 1.00 90.75 399 GLY A N 1
ATOM 3261 C CA . GLY A 1 399 ? -13.415 -12.146 -1.511 1.00 90.75 399 GLY A CA 1
ATOM 3262 C C . GLY A 1 399 ? -13.474 -12.200 -3.041 1.00 90.75 399 GLY A C 1
ATOM 3263 O O . GLY A 1 399 ? -13.716 -13.259 -3.623 1.00 90.75 399 GLY A O 1
ATOM 3264 N N . ARG A 1 400 ? -13.235 -11.062 -3.707 1.00 86.75 400 ARG A N 1
ATOM 3265 C CA . ARG A 1 400 ? -13.128 -10.970 -5.164 1.00 86.75 400 ARG A CA 1
ATOM 3266 C C . ARG A 1 400 ? -11.720 -11.300 -5.659 1.00 86.75 400 ARG A C 1
ATOM 3268 O O . ARG A 1 400 ? -11.582 -12.111 -6.577 1.00 86.75 400 ARG A O 1
ATOM 3275 N N . HIS A 1 401 ? -10.703 -10.678 -5.066 1.00 88.44 401 HIS A N 1
ATOM 3276 C CA . HIS A 1 401 ? -9.327 -10.719 -5.566 1.00 88.44 401 HIS A CA 1
ATOM 3277 C C . HIS A 1 401 ? -8.609 -12.023 -5.236 1.00 88.44 401 HIS A C 1
ATOM 3279 O O . HIS A 1 401 ? -7.901 -12.551 -6.092 1.00 88.44 401 HIS A O 1
ATOM 3285 N N . ALA A 1 402 ? -8.814 -12.557 -4.030 1.00 82.94 402 ALA A N 1
ATOM 3286 C CA . ALA A 1 402 ? -8.038 -13.672 -3.506 1.00 82.94 402 ALA A CA 1
ATOM 3287 C C . ALA A 1 402 ? -8.772 -15.016 -3.582 1.00 82.94 402 ALA A C 1
ATOM 3289 O O . ALA A 1 402 ? -8.375 -15.875 -4.360 1.00 82.94 402 ALA A O 1
ATOM 3290 N N . GLU A 1 403 ? -9.826 -15.236 -2.792 1.00 77.19 403 GLU A N 1
ATOM 3291 C CA . GLU A 1 403 ? -10.559 -16.514 -2.752 1.00 77.19 403 GLU A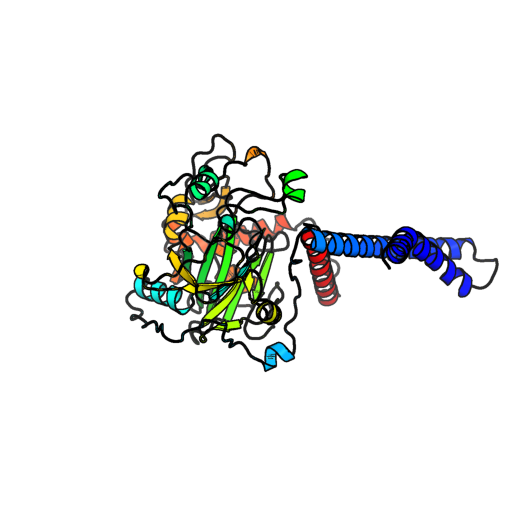 CA 1
ATOM 3292 C C . GLU A 1 403 ? -12.012 -16.327 -2.272 1.00 77.19 403 GLU A C 1
ATOM 3294 O O . GLU A 1 403 ? -12.316 -15.405 -1.517 1.00 77.19 403 GLU A O 1
ATOM 3299 N N . GLY A 1 404 ? -12.911 -17.212 -2.725 1.00 68.38 404 GLY A N 1
ATOM 3300 C CA . GLY A 1 404 ? -14.363 -17.123 -2.523 1.00 68.38 404 GLY A CA 1
ATOM 3301 C C . GLY A 1 404 ? -14.893 -17.472 -1.118 1.00 68.38 404 GLY A C 1
ATOM 3302 O O . GLY A 1 404 ? -14.271 -18.205 -0.359 1.00 68.38 404 GLY A O 1
ATOM 3303 N N . SER A 1 405 ? -16.092 -16.936 -0.838 1.00 73.44 405 SER A N 1
ATOM 3304 C CA . SER A 1 405 ? -16.895 -16.954 0.405 1.00 73.44 405 SER A CA 1
ATOM 3305 C C . SER A 1 405 ? -16.163 -16.530 1.684 1.00 73.44 405 SER A C 1
ATOM 3307 O O . SER A 1 405 ? -15.960 -17.339 2.586 1.00 73.44 405 SER A O 1
ATOM 3309 N N . LEU A 1 406 ? -15.829 -15.241 1.773 1.00 91.00 406 LEU A N 1
ATOM 3310 C CA . LEU A 1 406 ? -15.546 -14.579 3.049 1.00 91.00 406 LEU A CA 1
ATOM 3311 C C . LEU A 1 406 ? -16.853 -14.111 3.693 1.00 91.00 406 LEU A C 1
ATOM 3313 O O . LEU A 1 406 ? -17.823 -13.811 2.990 1.00 91.00 406 LEU A O 1
ATOM 3317 N N . SER A 1 407 ? -16.885 -14.014 5.019 1.00 92.50 407 SER A N 1
ATOM 3318 C CA . SER A 1 407 ? -18.012 -13.399 5.712 1.00 92.50 407 SER A CA 1
ATOM 3319 C C . SER A 1 407 ? -18.121 -11.915 5.349 1.00 92.50 407 SER A C 1
ATOM 3321 O O . SER A 1 407 ? -17.196 -11.125 5.534 1.00 92.50 407 SER A O 1
ATOM 3323 N N . HIS A 1 408 ? -19.295 -11.515 4.862 1.00 91.31 408 HIS A N 1
ATOM 3324 C CA . HIS A 1 408 ? -19.656 -10.108 4.653 1.00 91.31 408 HIS A CA 1
ATOM 3325 C C . HIS A 1 408 ? -20.463 -9.536 5.822 1.00 91.31 408 HIS A C 1
ATOM 3327 O O . HIS A 1 408 ? -20.979 -8.424 5.740 1.00 91.31 408 HIS A O 1
ATOM 3333 N N . LYS A 1 409 ? -20.562 -10.286 6.924 1.00 92.44 409 LYS A N 1
ATOM 3334 C CA . LYS A 1 409 ? -21.218 -9.838 8.145 1.00 92.44 409 LYS A CA 1
ATOM 3335 C C . LYS A 1 409 ? -20.197 -9.162 9.049 1.00 92.44 409 LYS A C 1
ATOM 3337 O O . LYS A 1 409 ? -19.395 -9.813 9.722 1.00 92.44 409 LYS A O 1
ATOM 3342 N N . TYR A 1 410 ? -20.221 -7.837 9.023 1.00 94.00 410 TYR A N 1
ATOM 3343 C CA . TYR A 1 410 ? -19.302 -7.004 9.780 1.00 94.00 410 TYR A CA 1
ATOM 3344 C C . TYR A 1 410 ? -19.722 -6.930 11.249 1.00 94.00 410 TYR A C 1
ATOM 3346 O O . TYR A 1 410 ? -20.841 -6.545 11.574 1.00 94.00 410 TYR A O 1
ATOM 3354 N N . ILE A 1 411 ? -18.792 -7.276 12.133 1.00 95.38 411 ILE A N 1
ATOM 3355 C CA . ILE A 1 411 ? -18.872 -7.023 13.577 1.00 95.38 411 ILE A CA 1
ATOM 3356 C C . ILE A 1 411 ? -18.387 -5.597 13.870 1.00 95.38 411 ILE A C 1
ATOM 3358 O O . ILE A 1 411 ? -18.891 -4.933 14.773 1.00 95.38 411 ILE A O 1
ATOM 3362 N N . TYR A 1 412 ? -17.416 -5.123 13.087 1.00 96.12 412 TYR A N 1
ATOM 3363 C CA . TYR A 1 412 ? -16.888 -3.765 13.139 1.00 96.12 412 TYR A CA 1
ATOM 3364 C C . TYR A 1 412 ? -16.440 -3.316 11.747 1.00 96.12 412 TYR A C 1
ATOM 3366 O O . TYR A 1 412 ? -15.927 -4.117 10.962 1.00 96.12 412 TYR A O 1
ATOM 3374 N N . ASN A 1 413 ? -16.609 -2.028 11.455 1.00 96.38 413 ASN A N 1
ATOM 3375 C CA . ASN A 1 413 ? -16.099 -1.386 10.250 1.00 96.38 413 ASN A CA 1
ATOM 3376 C C . ASN A 1 413 ? -15.676 0.047 10.584 1.00 96.38 413 ASN A C 1
ATOM 3378 O O . ASN A 1 413 ? -16.502 0.959 10.642 1.00 96.38 413 ASN A O 1
ATOM 3382 N N . GLY A 1 414 ? -14.379 0.222 10.834 1.00 96.12 414 GLY A N 1
ATOM 3383 C CA . GLY A 1 414 ? -13.804 1.487 11.278 1.00 96.12 414 GLY A CA 1
ATOM 3384 C C . GLY A 1 414 ? -14.042 2.636 10.298 1.00 96.12 414 GLY A C 1
ATOM 3385 O O . GLY A 1 414 ? -14.543 3.674 10.726 1.00 96.12 414 GLY A O 1
ATOM 3386 N N . PRO A 1 415 ? -13.747 2.487 8.994 1.00 96.38 415 PRO A N 1
ATOM 3387 C CA . PRO A 1 415 ? -13.993 3.541 8.018 1.00 96.38 415 PRO A CA 1
ATOM 3388 C C . PRO A 1 415 ? -15.448 4.024 8.019 1.00 96.38 415 PRO A C 1
ATOM 3390 O O . PRO A 1 415 ? -15.673 5.232 8.059 1.00 96.38 415 PRO A O 1
ATOM 3393 N N . MET A 1 416 ? -16.438 3.124 8.033 1.00 95.25 416 MET A N 1
ATOM 3394 C CA . MET A 1 416 ? -17.859 3.506 8.053 1.00 95.25 416 MET A CA 1
ATOM 3395 C C . MET A 1 416 ? -18.279 4.167 9.375 1.00 95.25 416 MET A C 1
ATOM 3397 O O . MET A 1 416 ? -18.972 5.190 9.356 1.00 95.25 416 MET A O 1
ATOM 3401 N N . GLU A 1 417 ? -17.827 3.628 10.510 1.00 95.19 417 GLU A N 1
ATOM 3402 C CA . GLU A 1 417 ? -18.122 4.161 11.845 1.00 95.19 417 GLU A CA 1
ATOM 3403 C C . GLU A 1 417 ? -17.532 5.568 12.026 1.00 95.19 417 GLU A C 1
ATOM 3405 O O . GLU A 1 417 ? -18.259 6.493 12.382 1.00 95.19 417 GLU A O 1
ATOM 3410 N N . HIS A 1 418 ? -16.251 5.769 11.706 1.00 96.19 418 HIS A N 1
ATOM 3411 C CA . HIS A 1 418 ? -15.558 7.045 11.944 1.00 96.19 418 HIS A CA 1
ATOM 3412 C C . HIS A 1 418 ? -15.845 8.109 10.879 1.00 96.19 418 HIS A C 1
ATOM 3414 O O . HIS A 1 418 ? -15.815 9.296 11.188 1.00 96.19 418 HIS A O 1
ATOM 3420 N N . THR A 1 419 ? -16.146 7.714 9.636 1.00 96.19 419 THR A N 1
ATOM 3421 C CA . THR A 1 419 ? -16.457 8.679 8.562 1.00 96.19 419 THR A CA 1
ATOM 3422 C C . THR A 1 419 ? -17.906 9.161 8.630 1.00 96.19 419 THR A C 1
ATOM 3424 O O . THR A 1 419 ? -18.185 10.334 8.377 1.00 96.19 419 THR A O 1
ATOM 3427 N N . PHE A 1 420 ? -18.844 8.259 8.939 1.00 94.19 420 PHE A N 1
ATOM 3428 C CA . PHE A 1 420 ? -20.278 8.523 8.788 1.00 94.19 420 PHE A CA 1
ATOM 3429 C C . PHE A 1 420 ? -21.111 8.266 10.049 1.00 94.19 420 PHE A C 1
ATOM 3431 O O . PHE A 1 420 ? -22.312 8.529 10.038 1.00 94.19 420 PHE A O 1
ATOM 3438 N N . GLY A 1 421 ? -20.520 7.744 11.127 1.00 94.00 421 GLY A N 1
ATOM 3439 C CA . GLY A 1 421 ? -21.258 7.364 12.336 1.00 94.00 421 GLY A CA 1
ATOM 3440 C C . GLY A 1 421 ? -22.122 6.112 12.162 1.00 94.00 421 GLY A C 1
ATOM 3441 O O . GLY A 1 421 ? -23.055 5.900 12.936 1.00 94.00 421 GLY A O 1
ATOM 3442 N N . ILE A 1 422 ? -21.856 5.294 11.138 1.00 91.94 422 ILE A N 1
ATOM 3443 C CA . ILE A 1 422 ? -22.652 4.105 10.821 1.00 91.94 422 ILE A CA 1
ATOM 3444 C C . ILE A 1 422 ? -22.010 2.880 11.469 1.00 91.94 422 ILE A C 1
ATOM 3446 O O . ILE A 1 422 ? -20.949 2.432 11.045 1.00 91.94 422 ILE A O 1
ATOM 3450 N N . THR A 1 423 ? -22.687 2.308 12.463 1.00 91.19 423 THR A N 1
ATOM 3451 C CA . THR A 1 423 ? -22.225 1.105 13.180 1.00 91.19 423 THR A CA 1
ATOM 3452 C C . THR A 1 423 ? -22.963 -0.172 12.782 1.00 91.19 423 THR A C 1
ATOM 3454 O O . THR A 1 423 ? -22.425 -1.264 12.943 1.00 91.19 423 THR A O 1
ATOM 3457 N N . ASN A 1 424 ? -24.177 -0.055 12.236 1.00 86.88 424 ASN A N 1
ATOM 3458 C CA . ASN A 1 424 ? -24.972 -1.186 11.766 1.00 86.88 424 ASN A CA 1
ATOM 3459 C C . ASN A 1 424 ? -24.933 -1.271 10.236 1.00 86.88 424 ASN A C 1
ATOM 3461 O O . ASN A 1 424 ? -25.727 -0.628 9.548 1.00 86.88 424 ASN A O 1
ATOM 3465 N N . LEU A 1 425 ? -24.000 -2.055 9.697 1.00 84.50 425 LEU A N 1
ATOM 3466 C CA . LEU A 1 425 ? -23.836 -2.164 8.246 1.00 84.50 425 LEU A CA 1
ATOM 3467 C C . LEU A 1 425 ? -24.935 -2.954 7.548 1.00 84.50 425 LEU A C 1
ATOM 3469 O O . LEU A 1 425 ? -25.149 -2.731 6.358 1.00 84.50 425 LEU A O 1
ATOM 3473 N N . ASP A 1 426 ? -25.689 -3.785 8.266 1.00 81.44 426 ASP A N 1
ATOM 3474 C CA . ASP A 1 426 ? -26.836 -4.491 7.688 1.00 81.44 426 ASP A CA 1
ATOM 3475 C C . ASP A 1 426 ? -27.891 -3.506 7.134 1.00 81.44 426 ASP A C 1
ATOM 3477 O O . ASP A 1 426 ? -28.657 -3.859 6.239 1.00 81.44 426 ASP A O 1
ATOM 3481 N N . GLU A 1 427 ? -27.901 -2.247 7.600 1.00 74.44 427 GLU A N 1
ATOM 3482 C CA . GLU A 1 427 ? -28.777 -1.182 7.083 1.00 74.44 427 GLU A CA 1
ATOM 3483 C C . GLU A 1 427 ? -28.342 -0.634 5.711 1.00 74.44 427 GLU A C 1
ATOM 3485 O O . GLU A 1 427 ? -29.174 -0.075 4.999 1.00 74.44 427 GLU A O 1
ATOM 3490 N N . ILE A 1 428 ? -27.068 -0.782 5.329 1.00 76.69 428 ILE A N 1
ATOM 3491 C CA . ILE A 1 428 ? -26.485 -0.158 4.122 1.00 76.69 428 ILE A CA 1
ATOM 3492 C C . ILE A 1 428 ? -26.030 -1.186 3.093 1.00 76.69 428 ILE A C 1
ATOM 3494 O O . ILE A 1 428 ? -26.088 -0.917 1.892 1.00 76.69 428 ILE A O 1
ATOM 3498 N N . LEU A 1 429 ? -25.640 -2.383 3.534 1.00 79.44 429 LEU A N 1
ATOM 3499 C CA . LEU A 1 429 ? -25.180 -3.458 2.656 1.00 79.44 429 LEU A CA 1
ATOM 3500 C C . LEU A 1 429 ? -26.131 -3.741 1.476 1.00 79.44 429 LEU A C 1
ATOM 3502 O O . LEU A 1 429 ? -25.628 -3.822 0.357 1.00 79.44 429 LEU A O 1
ATOM 3506 N N . PRO A 1 430 ? -27.472 -3.790 1.633 1.00 76.69 430 PRO A N 1
ATOM 3507 C CA . PRO A 1 430 ? -28.367 -4.009 0.492 1.00 76.69 430 PRO A CA 1
ATOM 3508 C C . PRO A 1 430 ? -28.294 -2.904 -0.574 1.00 76.69 430 PRO A C 1
ATOM 3510 O O . PRO A 1 430 ? -28.380 -3.183 -1.771 1.00 76.69 430 PRO A O 1
ATOM 3513 N N . TYR A 1 431 ? -28.123 -1.646 -0.155 1.00 73.19 431 TYR A N 1
ATOM 3514 C CA . TYR A 1 431 ? -28.001 -0.504 -1.065 1.00 73.19 431 TYR A CA 1
ATOM 3515 C C . TYR A 1 431 ? -26.650 -0.512 -1.774 1.00 73.19 431 TYR A C 1
ATOM 3517 O O . TYR A 1 431 ? -26.586 -0.306 -2.987 1.00 73.19 431 TYR A O 1
ATOM 3525 N N . LEU A 1 432 ? -25.585 -0.853 -1.047 1.00 76.44 432 LEU A N 1
ATOM 3526 C CA . LEU A 1 432 ? -24.268 -1.059 -1.632 1.00 76.44 432 LEU A CA 1
ATOM 3527 C C . LEU A 1 432 ? -24.283 -2.193 -2.665 1.00 76.44 432 LEU A C 1
ATOM 3529 O O . LEU A 1 432 ? -23.764 -2.026 -3.764 1.00 76.44 432 LEU A O 1
ATOM 3533 N N . GLU A 1 433 ? -24.876 -3.343 -2.348 1.00 76.31 433 GLU A N 1
ATOM 3534 C CA . GLU A 1 433 ? -24.979 -4.477 -3.274 1.00 76.31 433 GLU A CA 1
ATOM 3535 C C . GLU A 1 433 ? -25.751 -4.109 -4.544 1.00 76.31 433 GLU A C 1
ATOM 3537 O O . GLU A 1 433 ? -25.335 -4.463 -5.655 1.00 76.31 433 GLU A O 1
ATOM 3542 N N . LEU A 1 434 ? -26.828 -3.333 -4.403 1.00 68.06 434 LEU A N 1
ATOM 3543 C CA . LEU A 1 434 ? -27.576 -2.793 -5.532 1.00 68.06 434 LEU A CA 1
ATOM 3544 C C . LEU A 1 434 ? -26.704 -1.859 -6.388 1.00 68.06 434 LEU A C 1
ATOM 3546 O O . LEU A 1 434 ? -26.651 -2.015 -7.612 1.00 68.06 434 LEU A O 1
ATOM 3550 N N . GLU A 1 435 ? -25.966 -0.937 -5.777 1.00 69.75 435 GLU A N 1
ATOM 3551 C CA . GLU A 1 435 ? -25.036 -0.043 -6.478 1.00 69.75 435 GLU A CA 1
ATOM 3552 C C . GLU A 1 435 ? -23.879 -0.793 -7.149 1.00 69.75 435 GLU A C 1
ATOM 3554 O O . GLU A 1 435 ? -23.520 -0.506 -8.292 1.00 69.75 435 GLU A O 1
ATOM 3559 N N . MET A 1 436 ? -23.314 -1.809 -6.499 1.00 71.00 436 MET A N 1
ATOM 3560 C CA . MET A 1 436 ? -22.296 -2.675 -7.094 1.00 71.00 436 MET A CA 1
ATOM 3561 C C . MET A 1 436 ? -22.856 -3.421 -8.309 1.00 71.00 436 MET A C 1
ATOM 3563 O O . MET A 1 436 ? -22.195 -3.506 -9.345 1.00 71.00 436 MET A O 1
ATOM 3567 N N . SER A 1 437 ? -24.084 -3.937 -8.221 1.00 66.38 437 SER A N 1
ATOM 3568 C CA . SER A 1 437 ? -24.721 -4.666 -9.324 1.00 66.38 437 SER A CA 1
ATOM 3569 C C . SER A 1 437 ? -25.003 -3.771 -10.541 1.00 66.38 437 SER A C 1
ATOM 3571 O O . SER A 1 437 ? -24.850 -4.215 -11.681 1.00 66.38 437 SER A O 1
ATOM 3573 N N . THR A 1 438 ? -25.340 -2.499 -10.311 1.00 60.12 438 THR A N 1
ATOM 3574 C CA . THR A 1 438 ? -25.697 -1.520 -11.354 1.00 60.12 438 THR A CA 1
ATOM 3575 C C . THR A 1 438 ? -24.493 -0.749 -11.905 1.00 60.12 438 THR A C 1
ATOM 3577 O O . THR A 1 438 ? -24.427 -0.469 -13.098 1.00 60.12 438 THR A O 1
ATOM 3580 N N . SER A 1 439 ? -23.480 -0.448 -11.094 1.00 57.19 439 SER A N 1
ATOM 3581 C CA . SER A 1 439 ? -22.232 0.181 -11.560 1.00 57.19 439 SER A CA 1
ATOM 3582 C C . SER A 1 439 ? -21.416 -0.752 -12.466 1.00 57.19 439 SER A C 1
ATOM 3584 O O . SER A 1 439 ? -20.835 -0.306 -13.464 1.00 57.19 439 SER A O 1
ATOM 3586 N N . ARG A 1 440 ? -21.447 -2.066 -12.192 1.00 54.06 440 ARG A N 1
ATOM 3587 C CA . ARG A 1 440 ? -20.814 -3.109 -13.021 1.00 54.06 440 ARG A CA 1
ATOM 3588 C C . ARG A 1 440 ? -21.328 -3.132 -14.461 1.00 54.06 440 ARG A C 1
ATOM 3590 O O . ARG A 1 440 ? -20.546 -3.432 -15.364 1.00 54.06 440 ARG A O 1
ATOM 3597 N N . SER A 1 441 ? -22.589 -2.768 -14.717 1.00 48.28 441 SER A N 1
ATOM 3598 C CA . SER A 1 441 ? -23.104 -2.708 -16.092 1.00 48.28 441 SER A CA 1
ATOM 3599 C C . SER A 1 441 ? -22.522 -1.541 -16.898 1.00 48.28 441 SER A C 1
ATOM 3601 O O . SER A 1 441 ? -22.427 -1.644 -18.119 1.00 48.28 441 SER A O 1
ATOM 3603 N N . ASN A 1 442 ? -22.074 -0.462 -16.244 1.00 45.94 442 ASN A N 1
ATOM 3604 C CA . ASN A 1 442 ? -21.639 0.766 -16.918 1.00 45.94 442 ASN A CA 1
ATOM 3605 C C . ASN A 1 442 ? -20.120 0.877 -17.134 1.00 45.94 442 ASN A C 1
ATOM 3607 O O . ASN A 1 442 ? -19.713 1.395 -18.172 1.00 45.94 442 ASN A O 1
ATOM 3611 N N . LYS A 1 443 ? -19.264 0.366 -16.230 1.00 46.62 443 LYS A N 1
ATOM 3612 C CA . LYS A 1 443 ? -17.790 0.443 -16.413 1.00 46.62 443 LYS A CA 1
ATOM 3613 C C . LYS A 1 443 ? -17.307 -0.456 -17.572 1.00 46.62 443 LYS A C 1
ATOM 3615 O O . LYS A 1 443 ? -16.338 -0.118 -18.245 1.00 46.62 443 LYS A O 1
ATOM 3620 N N . TRP A 1 444 ? -18.024 -1.554 -17.861 1.00 38.28 444 TRP A N 1
ATOM 3621 C CA . TRP A 1 444 ? -17.606 -2.580 -18.835 1.00 38.28 444 TRP A CA 1
ATOM 3622 C C . TRP A 1 444 ? -18.683 -3.048 -19.836 1.00 38.28 444 TRP A C 1
ATOM 3624 O O . TRP A 1 444 ? -18.384 -3.877 -20.700 1.00 38.28 444 TRP A O 1
ATOM 3634 N N . GLY A 1 445 ? -19.901 -2.488 -19.811 1.00 37.34 445 GLY A N 1
ATOM 3635 C CA . GLY A 1 445 ? -20.974 -2.797 -20.776 1.00 37.34 445 GLY A CA 1
ATOM 3636 C C . GLY A 1 445 ? -20.617 -2.549 -22.253 1.00 37.34 445 GLY A C 1
ATOM 3637 O O . GLY A 1 445 ? -21.258 -3.097 -23.146 1.00 37.34 445 GLY A O 1
ATOM 3638 N N . ASN A 1 446 ? -19.534 -1.813 -22.529 1.00 38.50 446 ASN A N 1
ATOM 3639 C CA . ASN A 1 446 ? -18.999 -1.594 -23.879 1.00 38.50 446 ASN A CA 1
ATOM 3640 C C . ASN A 1 446 ? -18.086 -2.724 -24.410 1.00 38.50 446 ASN A C 1
ATOM 3642 O O . ASN A 1 446 ? -17.619 -2.646 -25.546 1.00 38.50 446 ASN A O 1
ATOM 3646 N N . LEU A 1 447 ? -17.837 -3.797 -23.647 1.00 42.34 447 LEU A N 1
ATOM 3647 C CA . LEU A 1 447 ? -17.067 -4.971 -24.098 1.00 42.34 447 LEU A CA 1
ATOM 3648 C C . LEU A 1 447 ? -17.936 -6.226 -24.293 1.00 42.34 447 LEU A C 1
ATOM 3650 O O . LEU A 1 447 ? -17.462 -7.346 -24.099 1.00 42.34 447 LEU A O 1
ATOM 3654 N N . ALA A 1 448 ? -19.183 -6.068 -24.749 1.00 41.16 448 ALA A N 1
ATOM 3655 C CA . ALA A 1 448 ? -20.090 -7.172 -25.106 1.00 41.16 448 ALA A CA 1
ATOM 3656 C C . ALA A 1 448 ? -19.501 -8.196 -26.112 1.00 41.16 448 ALA A C 1
ATOM 3658 O O . ALA A 1 448 ? -20.040 -9.283 -26.298 1.00 41.16 448 ALA A O 1
ATOM 3659 N N . TRP A 1 449 ? -18.367 -7.897 -26.752 1.00 43.69 449 TRP A N 1
ATOM 3660 C CA . TRP A 1 449 ? -17.655 -8.842 -27.613 1.00 43.69 449 TRP A CA 1
ATOM 3661 C C . TRP A 1 449 ? -16.848 -9.909 -26.845 1.00 43.69 449 TRP A C 1
ATOM 3663 O O . TRP A 1 449 ? -16.601 -10.978 -27.399 1.00 43.69 449 TRP A O 1
ATOM 3673 N N . ARG A 1 450 ? -16.475 -9.683 -25.572 1.00 40.59 450 ARG A N 1
ATOM 3674 C CA . ARG A 1 450 ? -15.772 -10.685 -24.737 1.00 40.59 450 ARG A CA 1
ATOM 3675 C C . ARG A 1 450 ? -16.701 -11.789 -24.227 1.00 40.59 450 ARG A C 1
ATOM 3677 O O . ARG A 1 450 ? -16.272 -12.931 -24.087 1.00 40.59 450 ARG A O 1
ATOM 3684 N N . SER A 1 451 ? -17.970 -11.472 -23.974 1.00 43.72 451 SER A N 1
ATOM 3685 C CA . SER A 1 451 ? -18.967 -12.434 -23.488 1.00 43.72 451 SER A CA 1
ATOM 3686 C C . SER A 1 451 ? -19.481 -13.386 -24.572 1.00 43.72 451 SER A C 1
ATOM 3688 O O . SER A 1 451 ? -20.010 -14.434 -24.225 1.00 43.72 451 SER A O 1
ATOM 3690 N N . ASN A 1 452 ? -19.278 -13.083 -25.860 1.00 44.78 452 ASN A N 1
ATOM 3691 C CA . ASN A 1 452 ? -19.729 -13.921 -26.982 1.00 44.78 452 ASN A CA 1
ATOM 3692 C C . ASN A 1 452 ? -18.696 -14.962 -27.459 1.00 44.78 452 ASN A C 1
ATOM 3694 O O . ASN A 1 452 ? -19.000 -15.765 -28.337 1.00 44.78 452 ASN A O 1
ATOM 3698 N N . LEU A 1 453 ? -17.492 -15.000 -26.875 1.00 44.81 453 LEU A N 1
ATOM 3699 C CA . LEU A 1 453 ? -16.437 -15.978 -27.198 1.00 44.81 453 LEU A CA 1
ATOM 3700 C C . LEU A 1 453 ? -16.398 -17.127 -26.171 1.00 44.81 453 LEU A C 1
ATOM 3702 O O . LEU A 1 453 ? -15.344 -17.522 -25.663 1.00 44.81 453 LEU A O 1
ATOM 3706 N N . VAL A 1 454 ? -17.582 -17.642 -25.826 1.00 40.19 454 VAL A N 1
ATOM 3707 C CA . VAL A 1 454 ? -17.782 -18.703 -24.829 1.00 40.19 454 VAL A CA 1
ATOM 3708 C C . VAL A 1 454 ? -17.225 -20.023 -25.368 1.00 40.19 454 VAL A C 1
ATOM 3710 O O . VAL A 1 454 ? -17.841 -20.691 -26.191 1.00 40.19 454 VAL A O 1
ATOM 3713 N N . GLY A 1 455 ? -16.023 -20.375 -24.915 1.00 45.59 455 GLY A N 1
ATOM 3714 C CA . GLY A 1 455 ? -15.327 -21.617 -25.269 1.00 45.59 455 GLY A CA 1
ATOM 3715 C C . GLY A 1 455 ? -13.819 -21.587 -25.001 1.00 45.59 455 GLY A C 1
ATOM 3716 O O . GLY A 1 455 ? -13.184 -22.633 -24.973 1.00 45.59 455 GLY A O 1
ATOM 3717 N N . GLN A 1 456 ? -13.242 -20.400 -24.770 1.00 49.16 456 GLN A N 1
ATOM 3718 C CA . GLN A 1 456 ? -11.802 -20.211 -24.531 1.00 49.16 456 GLN A CA 1
ATOM 3719 C C . GLN A 1 456 ? -11.505 -19.315 -23.313 1.00 49.16 456 GLN A C 1
ATOM 3721 O O . GLN A 1 456 ? -10.520 -18.578 -23.320 1.00 49.16 456 GLN A O 1
ATOM 3726 N N . LYS A 1 457 ? -12.360 -19.335 -22.275 1.00 55.56 457 LYS A N 1
ATOM 3727 C CA . LYS A 1 457 ? -12.214 -18.456 -21.095 1.00 55.56 457 LYS A CA 1
ATOM 3728 C C . LYS A 1 457 ? -10.812 -18.524 -20.483 1.00 55.56 457 LYS A C 1
ATOM 3730 O O . LYS A 1 457 ? -10.240 -17.474 -20.220 1.00 55.56 457 LYS A O 1
ATOM 3735 N N . ASP A 1 458 ? -10.234 -19.715 -20.368 1.00 55.72 458 ASP A N 1
ATOM 3736 C CA . ASP A 1 458 ? -8.930 -19.897 -19.721 1.00 55.72 458 ASP A CA 1
ATOM 3737 C C . ASP A 1 458 ? -7.770 -19.406 -20.593 1.00 55.72 458 ASP A C 1
ATOM 3739 O O . ASP A 1 458 ? -6.869 -18.735 -20.100 1.00 55.72 458 ASP A O 1
ATOM 3743 N N . LEU A 1 459 ? -7.816 -19.655 -21.909 1.00 56.72 459 LEU A N 1
ATOM 3744 C CA . LEU A 1 459 ? -6.799 -19.157 -22.841 1.00 56.72 459 LEU A CA 1
ATOM 3745 C C . LEU A 1 459 ? -6.822 -17.628 -22.914 1.00 56.72 459 LEU A C 1
ATOM 3747 O O . LEU A 1 459 ? -5.769 -16.999 -22.907 1.00 56.72 459 LEU A O 1
ATOM 3751 N N . TRP A 1 460 ? -8.008 -17.018 -22.957 1.00 56.62 460 TRP A N 1
ATOM 3752 C CA . TRP A 1 460 ? -8.132 -15.563 -22.967 1.00 56.62 460 TRP A CA 1
ATOM 3753 C C . TRP A 1 460 ? -7.804 -14.938 -21.619 1.00 56.62 460 TRP A C 1
ATOM 3755 O O . TRP A 1 460 ? -7.181 -13.884 -21.609 1.00 56.62 460 TRP A O 1
ATOM 3765 N N . ALA A 1 461 ? -8.157 -15.571 -20.499 1.00 58.28 461 ALA A N 1
ATOM 3766 C CA . ALA A 1 461 ? -7.712 -15.138 -19.178 1.00 58.28 461 ALA A CA 1
ATOM 3767 C C . ALA A 1 461 ? -6.182 -15.186 -19.084 1.00 58.28 461 ALA A C 1
ATOM 3769 O O . ALA A 1 461 ? -5.569 -14.215 -18.649 1.00 58.28 461 ALA A O 1
ATOM 3770 N N . HIS A 1 462 ? -5.560 -16.249 -19.599 1.00 62.03 462 HIS A N 1
ATOM 3771 C CA . HIS A 1 462 ? -4.110 -16.403 -19.639 1.00 62.03 462 HIS A CA 1
ATOM 3772 C C . HIS A 1 462 ? -3.431 -15.383 -20.568 1.00 62.03 462 HIS A C 1
ATOM 3774 O O . HIS A 1 462 ? -2.470 -14.729 -20.174 1.00 62.03 462 HIS A O 1
ATOM 3780 N N . LEU A 1 463 ? -3.943 -15.176 -21.785 1.00 62.16 463 LEU A N 1
ATOM 3781 C CA . LEU A 1 463 ? -3.426 -14.163 -22.713 1.00 62.16 463 LEU A CA 1
ATOM 3782 C C . LEU A 1 463 ? -3.641 -12.743 -22.186 1.00 62.16 463 LEU A C 1
ATOM 3784 O O . LEU A 1 463 ? -2.762 -11.901 -22.333 1.00 62.16 463 LEU A O 1
ATOM 3788 N N . ASN A 1 464 ? -4.784 -12.471 -21.555 1.00 63.53 464 ASN A N 1
ATOM 3789 C CA . ASN A 1 464 ? -5.066 -11.194 -20.908 1.00 63.53 464 ASN A CA 1
ATOM 3790 C C . ASN A 1 464 ? -4.140 -10.977 -19.710 1.00 63.53 464 ASN A C 1
ATOM 3792 O O . ASN A 1 464 ? -3.673 -9.863 -19.522 1.00 63.53 464 ASN A O 1
ATOM 3796 N N . PHE A 1 465 ? -3.822 -12.025 -18.947 1.00 64.56 465 PHE A N 1
ATOM 3797 C CA . PHE A 1 465 ? -2.806 -11.977 -17.902 1.00 64.56 465 PHE A CA 1
ATOM 3798 C C . PHE A 1 465 ? -1.446 -11.599 -18.494 1.00 64.56 465 PHE A C 1
ATOM 3800 O O . PHE A 1 465 ? -0.903 -10.575 -18.102 1.00 64.56 465 PHE A O 1
ATOM 3807 N N . TRP A 1 466 ? -0.937 -12.313 -19.503 1.00 65.88 466 TRP A N 1
ATOM 3808 C CA . TRP A 1 466 ? 0.348 -11.977 -20.138 1.00 65.88 466 TRP A CA 1
ATOM 3809 C C . TRP A 1 466 ? 0.364 -10.593 -20.789 1.00 65.88 466 TRP A C 1
ATOM 3811 O O . TRP A 1 466 ? 1.353 -9.872 -20.684 1.00 65.88 466 TRP A O 1
ATOM 3821 N N . ALA A 1 467 ? -0.732 -10.191 -21.430 1.00 68.69 467 ALA A N 1
ATOM 3822 C CA . ALA A 1 467 ? -0.867 -8.857 -21.996 1.00 68.69 467 ALA A CA 1
ATOM 3823 C C . ALA A 1 467 ? -0.872 -7.791 -20.895 1.00 68.69 467 ALA A C 1
ATOM 3825 O O . ALA A 1 467 ? -0.150 -6.808 -21.017 1.00 68.69 467 ALA A O 1
ATOM 3826 N N . LYS A 1 468 ? -1.617 -7.996 -19.797 1.00 63.84 468 LYS A N 1
ATOM 3827 C CA . LYS A 1 468 ? -1.563 -7.135 -18.608 1.00 63.84 468 LYS A CA 1
ATOM 3828 C C . LYS A 1 468 ? -0.129 -7.088 -18.074 1.00 63.84 468 LYS A C 1
ATOM 3830 O O . LYS A 1 468 ? 0.367 -5.994 -17.857 1.00 63.84 468 LYS A O 1
ATOM 3835 N N . GLN A 1 469 ? 0.561 -8.216 -17.916 1.00 66.50 469 GLN A N 1
ATOM 3836 C CA . GLN A 1 469 ? 1.952 -8.242 -17.456 1.00 66.50 469 GLN A CA 1
ATOM 3837 C C . GLN A 1 469 ? 2.856 -7.387 -18.339 1.00 66.50 469 GLN A C 1
ATOM 3839 O O . GLN A 1 469 ? 3.525 -6.475 -17.862 1.00 66.50 469 GLN A O 1
ATOM 3844 N N . TYR A 1 470 ? 2.810 -7.628 -19.647 1.00 70.31 470 TYR A N 1
ATOM 3845 C CA . TYR A 1 470 ? 3.678 -6.957 -20.600 1.00 70.31 470 TYR A CA 1
ATOM 3846 C C . TYR A 1 470 ? 3.373 -5.464 -20.736 1.00 70.31 470 TYR A C 1
ATOM 3848 O O . TYR A 1 470 ? 4.280 -4.640 -20.714 1.00 70.31 470 TYR A O 1
ATOM 3856 N N . VAL A 1 471 ? 2.095 -5.090 -20.822 1.00 67.88 471 VAL A N 1
ATOM 3857 C CA . VAL A 1 471 ? 1.682 -3.684 -20.891 1.00 67.88 471 VAL A CA 1
ATOM 3858 C C . VAL A 1 471 ? 2.160 -2.927 -19.655 1.00 67.88 471 VAL A C 1
ATOM 3860 O O . VAL A 1 471 ? 2.620 -1.799 -19.780 1.00 67.88 471 VAL A O 1
ATOM 3863 N N . ASN A 1 472 ? 2.125 -3.544 -18.475 1.00 61.84 472 ASN A N 1
ATOM 3864 C CA . ASN A 1 472 ? 2.565 -2.874 -17.251 1.00 61.84 472 ASN A CA 1
ATOM 3865 C C . ASN A 1 472 ? 4.068 -2.854 -17.113 1.00 61.84 472 ASN A C 1
ATOM 3867 O O . ASN A 1 472 ? 4.611 -1.845 -16.685 1.00 61.84 472 ASN A O 1
ATOM 3871 N N . TYR A 1 473 ? 4.747 -3.906 -17.552 1.00 68.69 473 TYR A N 1
ATOM 3872 C CA . TYR A 1 473 ? 6.185 -3.848 -17.732 1.00 68.69 473 TYR A CA 1
ATOM 3873 C C . TYR A 1 473 ? 6.584 -2.671 -18.641 1.00 68.69 473 TYR A C 1
ATOM 3875 O O . TYR A 1 473 ? 7.487 -1.921 -18.285 1.00 68.69 473 TYR A O 1
ATOM 3883 N N . ILE A 1 474 ? 5.865 -2.441 -19.750 1.00 67.00 474 ILE A N 1
ATOM 3884 C CA . ILE A 1 474 ? 6.123 -1.299 -20.636 1.00 67.00 474 ILE A CA 1
ATOM 3885 C C . ILE A 1 474 ? 5.838 0.031 -19.951 1.00 67.00 474 ILE A C 1
ATOM 3887 O O . ILE A 1 474 ? 6.743 0.853 -19.888 1.00 67.00 474 ILE A O 1
ATOM 3891 N N . PHE A 1 475 ? 4.608 0.265 -19.478 1.00 64.69 475 PHE A N 1
ATOM 3892 C CA . PHE A 1 475 ? 4.242 1.556 -18.885 1.00 64.69 475 PHE A CA 1
ATOM 3893 C C . PHE A 1 475 ? 5.212 1.905 -17.762 1.00 64.69 475 PHE A C 1
ATOM 3895 O O . PHE A 1 475 ? 5.908 2.902 -17.842 1.00 64.69 475 PHE A O 1
ATOM 3902 N N . ASN A 1 476 ? 5.398 1.010 -16.800 1.00 59.56 476 ASN A N 1
ATOM 3903 C CA . ASN A 1 476 ? 6.236 1.315 -15.650 1.00 59.56 476 ASN A CA 1
ATOM 3904 C C . ASN A 1 476 ? 7.739 1.303 -15.963 1.00 59.56 476 ASN A C 1
ATOM 3906 O O . ASN A 1 476 ? 8.508 2.019 -15.330 1.00 59.56 476 ASN A O 1
ATOM 3910 N N . GLY A 1 477 ? 8.179 0.501 -16.935 1.00 61.47 477 GLY A N 1
ATOM 3911 C CA . GLY A 1 477 ? 9.565 0.510 -17.391 1.00 61.47 477 GLY A CA 1
ATOM 3912 C C . GLY A 1 477 ? 9.930 1.792 -18.144 1.00 61.47 477 GLY A C 1
ATOM 3913 O O . GLY A 1 477 ? 11.089 2.204 -18.118 1.00 61.47 477 GLY A O 1
ATOM 3914 N N . LEU A 1 478 ? 8.960 2.434 -18.798 1.00 63.03 478 LEU A N 1
ATOM 3915 C CA . LEU A 1 478 ? 9.122 3.739 -19.442 1.00 63.03 478 LEU A CA 1
ATOM 3916 C C . LEU A 1 478 ? 8.894 4.912 -18.480 1.00 63.03 478 LEU A C 1
ATOM 3918 O O . LEU A 1 478 ? 9.414 5.996 -18.746 1.00 63.03 478 LEU A O 1
ATOM 3922 N N . GLY A 1 479 ? 8.180 4.681 -17.375 1.00 53.06 479 GLY A N 1
ATOM 3923 C CA . GLY A 1 479 ? 7.698 5.728 -16.478 1.00 53.06 479 GLY A CA 1
ATOM 3924 C C . GLY A 1 479 ? 6.449 6.379 -17.053 1.00 53.06 479 GLY A C 1
ATOM 3925 O O . GLY A 1 479 ? 6.494 7.607 -17.296 1.00 53.06 479 GLY A O 1
#

Secondary structure (DSSP, 8-state):
-HHHHHHHHHTHHHHHHHHHHHHHHHHS-SSTTHHHHHHHHHHHIIIIIHHHHHHHHHHHHHHHHHHHH-S---------HHHHHH-SEE--TT--TT--PPPPPTTSHHHHHHHHHHHTPPEEEEE--SSHHHHS---TTTTS---GGGHHHHHTTSSS---EEEEEEEEEESSEEEEEEEEEEEEE---HHHHHH-STT-EEEEEEEEEEEEETTT--EEEEEEEETTEEEEEESSS--SSSS-EEEE--EETTTEEEEEE-SSS--EEE--HHHHHTTTSSEEEEEE-S-GGG--PPPSSSS-EEEEEEEEE-SHHHHHHTT-EE-SSTT--SSEES-EEEEE-TTS-EEEE-SEE--S-GGG-SSS----GGG---TT-SS-TTHHHH-HHHHHHHHT-S-----EEEEHHHHHHH----GGGTHHHHHHHHHHHHHHHHGGGTTTTT-TT-HHHHHHHHHHHHHHHHHHHHHH-

Radius of gyration: 24.86 Å; chains: 1; bounding box: 63×52×88 Å

pLDDT: mean 84.94, std 13.72, range [37.34, 98.69]

Sequence (479 aa):
MFKTTLKSVIFFPVTLFKLSFWLPNKFMHADRYHLVKKSFGTITYLLLGIPLTIALLFELLIIANAQVVGEPPNYQFSVSTEDLQLGQNVELPGYNKGVTFTSPGKENREAYYHYLLENYSPTIIHKMGHHPLWDIPTDLFFDGDRDPRNNVRNAAKIPQLPPVIHGEVIAETEDSYYLAYMLYHIKDYDQPLREFLTHWTYHDSDNEGFQIRIDKATMEVAHVEAWYHNRFFLCNSTGKTSGSEPIQSLSLFEGGSHIVIYAQSLGHGVRCATRADLASISKNTKIMRYHPNPEEIVPPTANRKTQYNTNYSLASLKPWYENATNLTKSGSESTSLFEDKIHVGTDKDGKELYVGRFIAGEDYDRNAWSRPKPPWSWDDKWDDIPIFLWHYYPSFAFGRHAEGSLSHKYIYNGPMEHTFGITNLDEILPYLELEMSTSRSNKWGNLAWRSNLVGQKDLWAHLNFWAKQYVNYIFNGLG